Protein AF-A0A4Q5ZRA7-F1 (afdb_monomer_lite)

Secondary structure (DSSP, 8-state):
-TTTSSPTTT--SSS---SHHHHHHHHH-GGGHHHHHHHTSGGGSBS-GGG--EE--S-EEEE-TTS-EEEEEEEEEESS---B--HHHHHHHHHH-TTHHHHHHHHHHHTT---EEEEEEEEE-HHHHHHSSS-TT-TT----TTTS--EEEEEEE-----S-IIIIIIT----TT---TTEE----HHHHHHHHHHHHHHHHHTSSGGGGGSGGG--SS----S----TT------SS--SSS-STTTTPSPP-GGGS-----PPPPSS---S-HHHHT--SHHHHHHHHTS-HHHHHHHHHHHHHHHHT---HHHHHHHHHHHTTT-HHHHHHHHHHHT-PPPPPPPP---SPPP-----GGGSGGG---S-SSTT-EEEEEE-TTB-HHHHHHHHHHHHHTT-EEEEEESSSEEEEBTTS-EEEESEETTTS-GGG-SEEEE---HHHHHHHHH-HHHHHHHHHHHHTT--EEEEGGGHHHHHHTT--SB-TTSSB-TTEEEE-TTTHHHHHHHHHHHHHT---GGG--SS---

Structure (mmCIF, N/CA/C/O backbone):
data_AF-A0A4Q5ZRA7-F1
#
_entry.id   AF-A0A4Q5ZRA7-F1
#
loop_
_atom_site.group_PDB
_atom_site.id
_atom_site.type_symbol
_atom_site.label_atom_id
_atom_site.label_alt_id
_atom_site.label_comp_id
_atom_site.label_asym_id
_atom_site.label_entity_id
_atom_site.label_seq_id
_atom_site.pdbx_PDB_ins_code
_atom_site.Cartn_x
_atom_site.Cartn_y
_atom_site.Cartn_z
_atom_site.occupancy
_atom_site.B_iso_or_equiv
_atom_site.auth_seq_id
_atom_site.auth_comp_id
_atom_site.auth_asym_id
_atom_site.auth_atom_id
_atom_site.pdbx_PDB_model_num
ATOM 1 N N . ILE A 1 1 ? 17.157 -9.430 -3.128 1.00 97.62 1 ILE A N 1
ATOM 2 C CA . ILE A 1 1 ? 16.120 -10.363 -2.612 1.00 97.62 1 ILE A CA 1
ATOM 3 C C . ILE A 1 1 ? 16.607 -11.163 -1.409 1.00 97.62 1 ILE A C 1
ATOM 5 O O . ILE A 1 1 ? 16.000 -10.990 -0.367 1.00 97.62 1 ILE A O 1
ATOM 9 N N . HIS A 1 2 ? 17.689 -11.958 -1.486 1.00 98.25 2 HIS A N 1
ATOM 10 C CA . HIS A 1 2 ? 18.180 -12.736 -0.325 1.00 98.25 2 HIS A CA 1
ATOM 11 C C . HIS A 1 2 ? 18.341 -11.906 0.955 1.00 98.25 2 HIS A C 1
ATOM 13 O O . HIS A 1 2 ? 17.901 -12.335 2.008 1.00 98.25 2 HIS A O 1
ATOM 19 N N . ALA A 1 3 ? 18.906 -10.699 0.847 1.00 98.31 3 ALA A N 1
ATOM 20 C CA . ALA A 1 3 ? 19.103 -9.808 1.987 1.00 98.31 3 ALA A CA 1
ATOM 21 C C . ALA A 1 3 ? 17.805 -9.456 2.740 1.00 98.31 3 ALA A C 1
ATOM 23 O O . ALA A 1 3 ? 17.839 -9.371 3.960 1.00 98.31 3 ALA A O 1
ATOM 24 N N . VAL A 1 4 ? 16.695 -9.271 2.013 1.00 98.12 4 VAL A N 1
ATOM 25 C CA . VAL A 1 4 ? 15.374 -8.843 2.525 1.00 98.12 4 VAL A CA 1
ATOM 26 C C . VAL A 1 4 ? 14.479 -10.025 2.907 1.00 98.12 4 VAL A C 1
ATOM 28 O O . VAL A 1 4 ? 13.516 -9.871 3.646 1.00 98.12 4 VAL A O 1
ATOM 31 N N . LYS A 1 5 ? 14.746 -11.214 2.363 1.00 98.38 5 LYS A N 1
ATOM 32 C CA . LYS A 1 5 ? 14.026 -12.434 2.736 1.00 98.38 5 LYS A CA 1
ATOM 33 C C . LYS A 1 5 ? 14.457 -12.893 4.140 1.00 98.38 5 LYS A C 1
ATOM 35 O O . LYS A 1 5 ? 15.510 -12.458 4.616 1.00 98.38 5 LYS A O 1
ATOM 40 N N . PRO A 1 6 ? 13.673 -13.785 4.781 1.00 98.56 6 PRO A N 1
ATOM 41 C CA . PRO A 1 6 ? 14.066 -14.364 6.056 1.00 98.56 6 PRO A CA 1
ATOM 42 C C . PRO A 1 6 ? 15.480 -14.945 5.976 1.00 98.56 6 PRO A C 1
ATOM 44 O O . PRO A 1 6 ? 15.872 -15.505 4.946 1.00 98.56 6 PRO A O 1
ATOM 47 N N . ARG A 1 7 ? 16.265 -14.770 7.042 1.00 95.75 7 ARG A N 1
ATOM 48 C CA . ARG A 1 7 ? 17.692 -15.107 7.010 1.00 95.75 7 ARG A CA 1
ATOM 49 C C . ARG A 1 7 ? 17.905 -16.597 6.770 1.00 95.75 7 ARG A C 1
ATOM 51 O O . ARG A 1 7 ? 17.137 -17.429 7.235 1.00 95.75 7 ARG A O 1
ATOM 58 N N . GLN A 1 8 ? 18.981 -16.936 6.067 1.00 96.50 8 GLN A N 1
ATOM 59 C CA . GLN A 1 8 ? 19.246 -18.315 5.653 1.00 96.50 8 GLN A CA 1
ATOM 60 C C . GLN A 1 8 ? 19.458 -19.283 6.830 1.00 96.50 8 GLN A C 1
ATOM 62 O O . GLN A 1 8 ? 19.167 -20.467 6.704 1.00 96.50 8 GLN A O 1
ATOM 67 N N . ASP A 1 9 ? 19.997 -18.807 7.949 1.00 96.88 9 ASP A N 1
ATOM 68 C CA . ASP A 1 9 ? 20.330 -19.634 9.108 1.00 96.88 9 ASP A CA 1
ATOM 69 C C . ASP A 1 9 ? 19.097 -20.091 9.895 1.00 96.88 9 ASP A C 1
ATOM 71 O O . ASP A 1 9 ? 19.126 -21.169 10.488 1.00 96.88 9 ASP A O 1
ATOM 75 N N . ASN A 1 10 ? 18.030 -19.287 9.918 1.00 97.44 10 ASN A N 1
ATOM 76 C CA . ASN A 1 10 ? 16.876 -19.551 10.778 1.00 97.44 10 ASN A CA 1
ATOM 77 C C . ASN A 1 10 ? 15.503 -19.173 10.201 1.00 97.44 10 ASN A C 1
ATOM 79 O O . ASN A 1 10 ? 14.512 -19.279 10.916 1.00 97.44 10 ASN A O 1
ATOM 83 N N . GLU A 1 11 ? 15.442 -18.721 8.950 1.00 97.94 11 GLU A N 1
ATOM 84 C CA . GLU A 1 11 ? 14.227 -18.304 8.246 1.00 97.94 11 GLU A CA 1
ATOM 85 C C . GLU A 1 11 ? 13.403 -17.243 9.004 1.00 97.94 11 GLU A C 1
ATOM 87 O O . GLU A 1 11 ? 12.174 -17.225 8.976 1.00 97.94 11 GLU A O 1
ATOM 92 N N . ILE A 1 12 ? 14.086 -16.307 9.677 1.00 97.69 12 ILE A N 1
ATOM 93 C CA . ILE A 1 12 ? 13.464 -15.205 10.428 1.00 97.69 12 ILE A CA 1
ATOM 94 C C . ILE A 1 12 ? 14.088 -13.864 10.008 1.00 97.69 12 ILE A C 1
ATOM 96 O O . ILE A 1 12 ? 15.304 -13.803 9.799 1.00 97.69 12 ILE A O 1
ATOM 100 N N . PRO A 1 13 ? 13.310 -12.767 9.944 1.00 97.44 13 PRO A N 1
ATOM 101 C CA . PRO A 1 13 ? 11.857 -12.677 10.126 1.00 97.44 13 PRO A CA 1
ATOM 102 C C . PRO A 1 13 ? 11.077 -12.905 8.823 1.00 97.44 13 PRO A C 1
ATOM 104 O O . PRO A 1 13 ? 11.595 -12.693 7.730 1.00 97.44 13 PRO A O 1
ATOM 107 N N . GLN A 1 14 ? 9.806 -13.294 8.949 1.00 97.75 14 GLN A N 1
ATOM 108 C CA . GLN A 1 14 ? 8.890 -13.406 7.814 1.00 97.75 14 GLN A CA 1
ATOM 109 C C . GLN A 1 14 ? 8.310 -12.042 7.435 1.00 97.75 14 GLN A C 1
ATOM 111 O O . GLN A 1 14 ? 7.870 -11.296 8.305 1.00 97.75 14 GLN A O 1
ATOM 116 N N . ALA A 1 15 ? 8.274 -11.758 6.128 1.00 95.81 15 ALA A N 1
ATOM 117 C CA . ALA A 1 15 ? 7.605 -10.590 5.539 1.00 95.81 15 ALA A CA 1
ATOM 118 C C . ALA A 1 15 ? 7.962 -9.232 6.188 1.00 95.81 15 ALA A C 1
ATOM 120 O O . ALA A 1 15 ? 7.110 -8.354 6.297 1.00 95.81 15 ALA A O 1
ATOM 121 N N . ALA A 1 16 ? 9.217 -9.047 6.603 1.00 96.56 16 ALA A N 1
ATOM 122 C CA . ALA A 1 16 ? 9.688 -7.815 7.232 1.00 96.56 16 ALA A CA 1
ATOM 123 C C . ALA A 1 16 ? 11.134 -7.514 6.831 1.00 96.56 16 ALA A C 1
ATOM 125 O O . ALA A 1 16 ? 11.920 -8.437 6.647 1.00 96.56 16 ALA A O 1
ATOM 126 N N . THR A 1 17 ? 11.496 -6.232 6.754 1.00 98.00 17 THR A N 1
ATOM 127 C CA . THR A 1 17 ? 12.874 -5.775 6.496 1.00 98.00 17 THR A CA 1
ATOM 128 C C . THR A 1 17 ? 13.662 -5.486 7.771 1.00 98.00 17 THR A C 1
ATOM 130 O O . THR A 1 17 ? 14.871 -5.295 7.692 1.00 98.00 17 THR A O 1
ATOM 133 N N . ALA A 1 18 ? 13.020 -5.497 8.945 1.00 97.88 18 ALA A N 1
ATOM 134 C CA . ALA A 1 18 ? 13.599 -5.069 10.222 1.00 97.88 18 ALA A CA 1
ATOM 135 C C . ALA A 1 18 ? 14.581 -6.096 10.823 1.00 97.88 18 ALA A C 1
ATOM 137 O O . ALA A 1 18 ? 14.378 -6.619 11.921 1.00 97.88 18 ALA A O 1
ATOM 138 N N . HIS A 1 19 ? 15.636 -6.431 10.080 1.00 98.44 19 HIS A N 1
ATOM 139 C CA . HIS A 1 19 ? 16.686 -7.370 10.459 1.00 98.44 19 HIS A CA 1
ATOM 140 C C . HIS A 1 19 ? 18.019 -7.044 9.776 1.00 98.44 19 HIS A C 1
ATOM 142 O O . HIS A 1 19 ? 18.076 -6.413 8.720 1.00 98.44 19 HIS A O 1
ATOM 148 N N . ASP A 1 20 ? 19.110 -7.505 10.389 1.00 98.31 20 ASP A N 1
ATOM 149 C CA . ASP A 1 20 ? 20.474 -7.111 10.035 1.00 98.31 20 ASP A CA 1
ATOM 150 C C . ASP A 1 20 ? 20.836 -7.331 8.561 1.00 98.31 20 ASP A C 1
ATOM 152 O O . ASP A 1 20 ? 21.435 -6.447 7.964 1.00 98.31 20 ASP A O 1
ATOM 156 N N . SER A 1 21 ? 20.461 -8.454 7.937 1.00 98.25 21 SER A N 1
ATOM 157 C CA . SER A 1 21 ? 20.865 -8.730 6.546 1.00 98.25 21 SER A CA 1
ATOM 158 C C . SER A 1 21 ? 20.257 -7.760 5.531 1.00 98.25 21 SER A C 1
ATOM 160 O O . SER A 1 21 ? 20.927 -7.412 4.558 1.00 98.25 21 SER A O 1
ATOM 162 N N . ALA A 1 22 ? 19.018 -7.309 5.750 1.00 98.38 22 ALA A N 1
ATOM 163 C CA . ALA A 1 22 ? 18.360 -6.362 4.855 1.00 98.38 22 ALA A CA 1
ATOM 164 C C . ALA A 1 22 ? 19.056 -5.004 4.938 1.00 98.38 22 ALA A C 1
ATOM 166 O O . ALA A 1 22 ? 19.498 -4.456 3.926 1.00 98.38 22 ALA A O 1
ATOM 167 N N . TRP A 1 23 ? 19.229 -4.505 6.161 1.00 98.56 23 TRP A N 1
ATOM 168 C CA . TRP A 1 23 ? 19.825 -3.197 6.394 1.00 98.56 23 TRP A CA 1
ATOM 169 C C . TRP A 1 23 ? 21.339 -3.171 6.188 1.00 98.56 23 TRP A C 1
ATOM 171 O O . TRP A 1 23 ? 21.860 -2.122 5.822 1.00 98.56 23 TRP A O 1
ATOM 181 N N . ASP A 1 24 ? 22.052 -4.295 6.310 1.00 98.69 24 ASP A N 1
ATOM 182 C CA . ASP A 1 24 ? 23.453 -4.380 5.884 1.00 98.69 24 ASP A CA 1
ATOM 183 C C . ASP A 1 24 ? 23.567 -4.144 4.376 1.00 98.69 24 ASP A C 1
ATOM 185 O O . ASP A 1 24 ? 24.335 -3.282 3.948 1.00 98.69 24 ASP A O 1
ATOM 189 N N . PHE A 1 25 ? 22.741 -4.832 3.574 1.00 98.69 25 PHE A N 1
ATOM 190 C CA . PHE A 1 25 ? 22.699 -4.637 2.125 1.00 98.69 25 PHE A CA 1
ATOM 191 C C . PHE A 1 25 ? 22.342 -3.194 1.763 1.00 98.69 25 PHE A C 1
ATOM 193 O O . PHE A 1 25 ? 23.067 -2.565 0.994 1.00 98.69 25 PHE A O 1
ATOM 200 N N . PHE A 1 26 ? 21.272 -2.645 2.345 1.00 98.44 26 PHE A N 1
ATOM 201 C CA . PHE A 1 26 ? 20.867 -1.260 2.096 1.00 98.44 26 PHE A CA 1
ATOM 202 C C . PHE A 1 26 ? 21.954 -0.254 2.490 1.00 98.44 26 PHE A C 1
ATOM 204 O O . PHE A 1 26 ? 22.220 0.684 1.742 1.00 98.44 26 PHE A O 1
ATOM 211 N N . SER A 1 27 ? 22.657 -0.491 3.602 1.00 97.94 27 SER A N 1
ATOM 212 C CA . SER A 1 27 ? 23.762 0.366 4.046 1.00 97.94 27 SER A CA 1
ATOM 213 C C . SER A 1 27 ? 24.980 0.353 3.113 1.00 97.94 27 SER A C 1
ATOM 215 O O . SER A 1 27 ? 25.810 1.257 3.176 1.00 97.94 27 SER A O 1
ATOM 217 N N . GLN A 1 28 ? 25.100 -0.668 2.260 1.00 97.38 28 GLN A N 1
ATOM 218 C CA . GLN A 1 28 ? 26.206 -0.847 1.316 1.00 97.38 28 GLN A CA 1
ATOM 219 C C . GLN A 1 28 ? 25.800 -0.610 -0.144 1.00 97.38 28 GLN A C 1
ATOM 221 O O . GLN A 1 28 ? 26.663 -0.586 -1.019 1.00 97.38 28 GLN A O 1
ATOM 226 N N . GLN A 1 29 ? 24.506 -0.429 -0.420 1.00 96.75 29 GLN A N 1
ATOM 227 C CA . GLN A 1 29 ? 23.962 -0.200 -1.759 1.00 96.75 29 GLN A CA 1
ATOM 228 C C . GLN A 1 29 ? 23.110 1.073 -1.773 1.00 96.75 29 GLN A C 1
ATOM 230 O O . GLN A 1 29 ? 21.876 0.991 -1.755 1.00 96.75 29 GLN A O 1
ATOM 235 N N . PRO A 1 30 ? 23.741 2.265 -1.827 1.00 96.00 30 PRO A N 1
ATOM 236 C CA . PRO A 1 30 ? 23.024 3.537 -1.764 1.00 96.00 30 PRO A CA 1
ATOM 237 C C . PRO A 1 30 ? 22.008 3.726 -2.896 1.00 96.00 30 PRO A C 1
ATOM 239 O O . PRO A 1 30 ? 21.039 4.454 -2.719 1.00 96.00 30 PRO A O 1
ATOM 242 N N . SER A 1 31 ? 22.154 3.021 -4.024 1.00 95.44 31 SER A N 1
ATOM 243 C CA . SER A 1 31 ? 21.161 2.995 -5.110 1.00 95.44 31 SER A CA 1
ATOM 244 C C . SER A 1 31 ? 19.761 2.545 -4.663 1.00 95.44 31 SER A C 1
ATOM 246 O O . SER A 1 31 ? 18.775 2.849 -5.329 1.00 95.44 31 SER A O 1
ATOM 248 N N . SER A 1 32 ? 19.644 1.866 -3.515 1.00 97.31 32 SER A N 1
ATOM 249 C CA . SER A 1 32 ? 18.360 1.500 -2.905 1.00 97.31 32 SER A CA 1
ATOM 250 C C . SER A 1 32 ? 17.641 2.660 -2.207 1.00 97.31 32 SER A C 1
ATOM 252 O O . SER A 1 32 ? 16.446 2.544 -1.933 1.00 97.31 32 SER A O 1
ATOM 254 N N . MET A 1 33 ? 18.327 3.779 -1.942 1.00 97.81 33 MET A N 1
ATOM 255 C CA . MET A 1 33 ? 17.833 4.836 -1.059 1.00 97.81 33 MET A CA 1
ATOM 256 C C . MET A 1 33 ? 16.482 5.386 -1.504 1.00 97.81 33 MET A C 1
ATOM 258 O O . MET A 1 33 ? 15.556 5.448 -0.705 1.00 97.81 33 MET A O 1
ATOM 262 N N . HIS A 1 34 ? 16.324 5.706 -2.789 1.00 98.44 34 HIS A N 1
ATOM 263 C CA . HIS A 1 34 ? 15.051 6.226 -3.282 1.00 98.44 34 HIS A CA 1
ATOM 264 C C . HIS A 1 34 ? 13.901 5.237 -3.032 1.00 98.44 34 HIS A C 1
ATOM 266 O O . HIS A 1 34 ? 12.874 5.630 -2.494 1.00 98.44 34 HIS A O 1
ATOM 272 N N . THR A 1 35 ? 14.089 3.942 -3.311 1.00 98.25 35 THR A N 1
ATOM 273 C CA . THR A 1 35 ? 13.070 2.910 -3.031 1.00 98.25 35 THR A CA 1
ATOM 274 C C . THR A 1 35 ? 12.767 2.777 -1.537 1.00 98.25 35 THR A C 1
ATOM 276 O O . THR A 1 35 ? 11.611 2.581 -1.170 1.00 98.25 35 THR A O 1
ATOM 279 N N . LEU A 1 36 ? 13.773 2.912 -0.666 1.00 98.44 36 LEU A N 1
ATOM 280 C CA . LEU A 1 36 ? 13.566 2.864 0.784 1.00 98.44 36 LEU A CA 1
ATOM 281 C C . LEU A 1 36 ? 12.673 3.999 1.272 1.00 98.44 36 LEU A C 1
ATOM 283 O O . LEU A 1 36 ? 11.830 3.759 2.124 1.00 98.44 36 LEU A O 1
ATOM 287 N N . PHE A 1 37 ? 12.791 5.202 0.713 1.00 98.62 37 PHE A N 1
ATOM 288 C CA . PHE A 1 37 ? 11.900 6.304 1.079 1.00 98.62 37 PHE A CA 1
ATOM 289 C C . PHE A 1 37 ? 10.435 6.014 0.737 1.00 98.62 37 PHE A C 1
ATOM 291 O O . PHE A 1 37 ? 9.563 6.289 1.557 1.00 98.62 37 PHE A O 1
ATOM 298 N N . TRP A 1 38 ? 10.162 5.380 -0.407 1.00 98.56 38 TRP A N 1
ATOM 299 C CA . TRP A 1 38 ? 8.814 4.893 -0.717 1.00 98.56 38 TRP A CA 1
ATOM 300 C C . TRP A 1 38 ? 8.359 3.832 0.292 1.00 98.56 38 TRP A C 1
ATOM 302 O O . TRP A 1 38 ? 7.271 3.951 0.851 1.00 98.56 38 TRP A O 1
ATOM 312 N N . ALA A 1 39 ? 9.198 2.831 0.573 1.00 98.25 39 ALA A N 1
ATOM 313 C CA . ALA A 1 39 ? 8.862 1.730 1.478 1.00 98.25 39 ALA A CA 1
ATOM 314 C C . ALA A 1 39 ? 8.660 2.168 2.941 1.00 98.25 39 ALA A C 1
ATOM 316 O O . ALA A 1 39 ? 7.828 1.593 3.634 1.00 98.25 39 ALA A O 1
ATOM 317 N N . MET A 1 40 ? 9.406 3.172 3.408 1.00 98.44 40 MET A N 1
ATOM 318 C CA . MET A 1 40 ? 9.314 3.729 4.766 1.00 98.44 40 MET A CA 1
ATOM 319 C C . MET A 1 40 ? 8.232 4.810 4.900 1.00 98.44 40 MET A C 1
ATOM 321 O O . MET A 1 40 ? 8.026 5.341 5.986 1.00 98.44 40 MET A O 1
ATOM 325 N N . SER A 1 41 ? 7.551 5.161 3.809 1.00 98.12 41 SER A N 1
ATOM 326 C CA . SER A 1 41 ? 6.403 6.072 3.820 1.00 98.12 41 SER A CA 1
ATOM 327 C C . SER A 1 41 ? 5.084 5.298 3.888 1.00 98.12 41 SER A C 1
ATOM 329 O O . SER A 1 41 ? 5.065 4.069 3.801 1.00 98.12 41 SER A O 1
ATOM 331 N N . GLY A 1 42 ? 3.952 6.006 3.939 1.00 96.62 42 GLY A N 1
ATOM 332 C CA . GLY A 1 42 ? 2.634 5.367 3.861 1.00 96.62 42 GLY A CA 1
ATOM 333 C C . GLY A 1 42 ? 2.380 4.595 2.552 1.00 96.62 42 GLY A C 1
ATOM 334 O O . GLY A 1 42 ? 1.486 3.753 2.511 1.00 96.62 42 GLY A O 1
ATOM 335 N N . HIS A 1 43 ? 3.184 4.802 1.496 1.00 97.31 43 HIS A N 1
ATOM 336 C CA . HIS A 1 43 ? 3.141 3.957 0.290 1.00 97.31 43 HIS A CA 1
ATOM 337 C C . HIS A 1 43 ? 3.557 2.503 0.583 1.00 97.31 43 HIS A C 1
ATOM 339 O O . HIS A 1 43 ? 3.184 1.603 -0.166 1.00 97.31 43 HIS A O 1
ATOM 345 N N . GLY A 1 44 ? 4.293 2.253 1.674 1.00 96.62 44 GLY A N 1
ATOM 346 C CA . GLY A 1 44 ? 4.624 0.914 2.172 1.00 96.62 44 GLY A CA 1
ATOM 347 C C . GLY A 1 44 ? 3.547 0.279 3.062 1.00 96.62 44 GLY A C 1
ATOM 348 O O . GLY A 1 44 ? 3.591 -0.925 3.303 1.00 96.62 44 GLY A O 1
ATOM 349 N N . THR A 1 45 ? 2.564 1.056 3.529 1.00 96.25 45 THR A N 1
ATOM 350 C CA . THR A 1 45 ? 1.495 0.619 4.446 1.00 96.25 45 THR A CA 1
ATOM 351 C C . THR A 1 45 ? 0.114 1.000 3.915 1.00 96.25 45 THR A C 1
ATOM 353 O O . THR A 1 45 ? -0.701 1.588 4.621 1.00 96.25 45 THR A O 1
ATOM 356 N N . VAL A 1 46 ? -0.168 0.695 2.648 1.00 95.62 46 VAL A N 1
ATOM 357 C CA . VAL A 1 46 ? -1.419 1.085 1.970 1.00 95.62 46 VAL A CA 1
ATOM 358 C C . VAL A 1 46 ? -2.676 0.652 2.740 1.00 95.62 46 VAL A C 1
ATOM 360 O O . VAL A 1 46 ? -2.705 -0.403 3.370 1.00 95.62 46 VAL A O 1
ATOM 363 N N . ARG A 1 47 ? -3.747 1.457 2.686 1.00 94.69 47 ARG A N 1
ATOM 364 C CA . ARG A 1 47 ? -5.031 1.167 3.360 1.00 94.69 47 ARG A CA 1
ATOM 365 C C . ARG A 1 47 ? -5.746 -0.041 2.763 1.00 94.69 47 ARG A C 1
ATOM 367 O O . ARG A 1 47 ? -6.485 -0.715 3.477 1.00 94.69 47 ARG A O 1
ATOM 374 N N . SER A 1 48 ? -5.602 -0.248 1.461 1.00 95.38 48 SER A N 1
ATOM 375 C CA . SER A 1 48 ? -5.952 -1.470 0.738 1.00 95.38 48 SER A CA 1
ATOM 376 C C . SER A 1 48 ? -5.398 -1.389 -0.682 1.00 95.38 48 SER A C 1
ATOM 378 O O . SER A 1 48 ? -4.996 -0.308 -1.123 1.00 95.38 48 SER A O 1
ATOM 380 N N . TYR A 1 49 ? -5.437 -2.491 -1.439 1.00 97.62 49 TYR A N 1
ATOM 381 C CA . TYR A 1 49 ? -4.998 -2.491 -2.841 1.00 97.62 49 TYR A CA 1
ATOM 382 C C . TYR A 1 49 ? -5.700 -1.429 -3.691 1.00 97.62 49 TYR A C 1
ATOM 384 O O . TYR A 1 49 ? -5.097 -0.901 -4.615 1.00 97.62 49 TYR A O 1
ATOM 392 N N . ARG A 1 50 ? -6.953 -1.081 -3.375 1.00 96.69 50 ARG A N 1
ATOM 393 C CA . ARG A 1 50 ? -7.748 -0.099 -4.129 1.00 96.69 50 ARG A CA 1
ATOM 394 C C . ARG A 1 50 ? -7.250 1.339 -3.930 1.00 96.69 50 ARG A C 1
ATOM 396 O O . ARG A 1 50 ? -7.475 2.179 -4.792 1.00 96.69 50 ARG A O 1
ATOM 403 N N . HIS A 1 51 ? -6.530 1.617 -2.843 1.00 96.69 51 HIS A N 1
ATOM 404 C CA . HIS A 1 51 ? -6.079 2.960 -2.457 1.00 96.69 51 HIS A CA 1
ATOM 405 C C . HIS A 1 51 ? -4.594 3.214 -2.747 1.00 96.69 51 HIS A C 1
ATOM 407 O O . HIS A 1 51 ? -3.930 3.977 -2.045 1.00 96.69 51 HIS A O 1
ATOM 413 N N . MET A 1 52 ? -4.057 2.549 -3.770 1.00 97.12 52 MET A N 1
ATOM 414 C CA . MET A 1 52 ? -2.672 2.718 -4.193 1.00 97.12 52 MET A CA 1
ATOM 415 C C . MET A 1 52 ? -2.567 2.899 -5.705 1.00 97.12 52 MET A C 1
ATOM 417 O O . MET A 1 52 ? -3.367 2.376 -6.487 1.00 97.12 52 MET A O 1
ATOM 421 N N . ASP A 1 53 ? -1.544 3.638 -6.107 1.00 97.38 53 ASP A N 1
ATOM 422 C CA . ASP A 1 53 ? -1.126 3.754 -7.497 1.00 97.38 53 ASP A CA 1
ATOM 423 C C . ASP A 1 53 ? -0.363 2.498 -7.961 1.00 97.38 53 ASP A C 1
ATOM 425 O O . ASP A 1 53 ? 0.101 1.680 -7.167 1.00 97.38 53 ASP A O 1
ATOM 429 N N . GLY A 1 54 ? -0.204 2.365 -9.277 1.00 97.12 54 GLY A N 1
ATOM 430 C CA . GLY A 1 54 ? 0.660 1.379 -9.914 1.00 97.12 54 GLY A CA 1
ATOM 431 C C . GLY A 1 54 ? 1.651 2.032 -10.877 1.00 97.12 54 GLY A C 1
ATOM 432 O O . GLY A 1 54 ? 1.351 3.030 -11.539 1.00 97.12 54 GLY A O 1
ATOM 433 N N . TRP A 1 55 ? 2.839 1.440 -10.998 1.00 96.94 55 TRP A N 1
ATOM 434 C CA . TRP A 1 55 ? 3.919 1.940 -11.847 1.00 96.94 55 TRP A CA 1
ATOM 435 C C . TRP A 1 55 ? 4.510 0.810 -12.683 1.00 96.94 55 TRP A C 1
ATOM 437 O O . TRP A 1 55 ? 4.828 -0.256 -12.162 1.00 96.94 55 TRP A O 1
ATOM 447 N N . GLY A 1 56 ? 4.740 1.070 -13.972 1.00 97.56 56 GLY A N 1
ATOM 448 C CA . GLY A 1 56 ? 5.536 0.171 -14.816 1.00 97.56 56 GLY A CA 1
ATOM 449 C C . GLY A 1 56 ? 7.030 0.167 -14.458 1.00 97.56 56 GLY A C 1
ATOM 450 O O . GLY A 1 56 ? 7.738 -0.770 -14.822 1.00 97.56 56 GLY A O 1
ATOM 451 N N . VAL A 1 57 ? 7.485 1.193 -13.720 1.00 98.12 57 VAL A N 1
ATOM 452 C CA . VAL A 1 57 ? 8.873 1.489 -13.304 1.00 98.12 57 VAL A CA 1
ATOM 453 C C . VAL A 1 57 ? 9.804 1.786 -14.480 1.00 98.12 57 VAL A C 1
ATOM 455 O O . VAL A 1 57 ? 10.338 2.893 -14.584 1.00 98.12 57 VAL A O 1
ATOM 458 N N . HIS A 1 58 ? 9.964 0.817 -15.372 1.00 98.12 58 HIS A N 1
ATOM 459 C CA . HIS A 1 58 ? 10.874 0.873 -16.504 1.00 98.12 58 HIS A CA 1
ATOM 460 C C . HIS A 1 58 ? 10.388 1.828 -17.587 1.00 98.12 58 HIS A C 1
ATOM 462 O O . HIS A 1 58 ? 9.185 2.023 -17.790 1.00 98.12 58 HIS A O 1
ATOM 468 N N . THR A 1 59 ? 11.349 2.369 -18.326 1.00 98.00 59 THR A N 1
ATOM 469 C CA . THR A 1 59 ? 11.078 3.018 -19.606 1.00 98.00 59 THR A CA 1
ATOM 470 C C . THR A 1 59 ? 10.901 1.942 -20.675 1.00 98.00 59 THR A C 1
ATOM 472 O O . THR A 1 59 ? 11.746 1.064 -20.828 1.00 98.00 59 THR A O 1
ATOM 475 N N . PHE A 1 60 ? 9.803 2.006 -21.413 1.00 98.06 60 PHE A N 1
ATOM 476 C CA . PHE A 1 60 ? 9.538 1.220 -22.617 1.00 98.06 60 PHE A CA 1
ATOM 477 C C . PHE A 1 60 ? 9.583 2.135 -23.841 1.00 98.06 60 PHE A C 1
ATOM 479 O O . PHE A 1 60 ? 9.785 3.347 -23.724 1.00 98.06 60 PHE A O 1
ATOM 486 N N . ARG A 1 61 ? 9.370 1.564 -25.022 1.00 97.50 61 ARG A N 1
ATOM 487 C CA . ARG A 1 61 ? 9.277 2.296 -26.278 1.00 97.50 61 ARG A CA 1
ATOM 488 C C . ARG A 1 61 ? 7.926 2.052 -26.933 1.00 97.50 61 ARG A C 1
ATOM 490 O O . ARG A 1 61 ? 7.451 0.925 -26.981 1.00 97.50 61 ARG A O 1
ATOM 497 N N . PHE A 1 62 ? 7.327 3.107 -27.465 1.00 97.50 62 PHE A N 1
ATOM 498 C CA . PHE A 1 62 ? 6.268 2.990 -28.458 1.00 97.50 62 PHE A CA 1
ATOM 499 C C . PHE A 1 62 ? 6.850 3.084 -29.858 1.00 97.50 62 PHE A C 1
ATOM 501 O O . PHE A 1 62 ? 7.740 3.902 -30.101 1.00 97.50 62 PHE A O 1
ATOM 508 N N . VAL A 1 63 ? 6.321 2.263 -30.759 1.00 95.38 63 VAL A N 1
ATOM 509 C CA . VAL A 1 63 ? 6.705 2.189 -32.170 1.00 95.38 63 VAL A CA 1
ATOM 510 C C . VAL A 1 63 ? 5.454 2.426 -33.009 1.00 95.38 63 VAL A C 1
ATOM 512 O O . VAL A 1 63 ? 4.498 1.663 -32.926 1.00 95.38 63 VAL A O 1
ATOM 515 N N . ALA A 1 64 ? 5.439 3.514 -33.773 1.00 92.44 64 ALA A N 1
ATOM 516 C CA . ALA A 1 64 ? 4.361 3.819 -34.710 1.00 92.44 64 ALA A CA 1
ATOM 517 C C . ALA A 1 64 ? 4.522 3.028 -36.019 1.00 92.44 64 ALA A C 1
ATOM 519 O O . ALA A 1 64 ? 5.617 2.550 -36.325 1.00 92.44 64 ALA A O 1
ATOM 520 N N . ASP A 1 65 ? 3.458 2.964 -36.821 1.00 88.81 65 ASP A N 1
ATOM 521 C CA . ASP A 1 65 ? 3.440 2.246 -38.104 1.00 88.81 65 ASP A CA 1
ATOM 522 C C . ASP A 1 65 ? 4.514 2.752 -39.084 1.00 88.81 65 ASP A C 1
ATOM 524 O O . ASP A 1 65 ? 5.075 1.974 -39.853 1.00 88.81 65 ASP A O 1
ATOM 528 N N . GLU A 1 66 ? 4.871 4.043 -39.036 1.00 87.38 66 GLU A N 1
ATOM 529 C CA . GLU A 1 66 ? 5.945 4.611 -39.865 1.00 87.38 66 GLU A CA 1
ATOM 530 C C . GLU A 1 66 ? 7.358 4.377 -39.293 1.00 87.38 66 GLU A C 1
ATOM 532 O O . GLU A 1 66 ? 8.329 4.958 -39.780 1.00 87.38 66 GLU A O 1
ATOM 537 N N . GLY A 1 67 ? 7.488 3.583 -38.225 1.00 86.19 67 GLY A N 1
ATOM 538 C CA . GLY A 1 67 ? 8.751 3.280 -37.545 1.00 86.19 67 GLY A CA 1
ATOM 539 C C . GLY A 1 67 ? 9.263 4.384 -36.615 1.00 86.19 67 GLY A C 1
ATOM 540 O O . GLY A 1 67 ? 10.339 4.245 -36.034 1.00 86.19 67 GLY A O 1
ATOM 541 N N . LYS A 1 68 ? 8.513 5.483 -36.446 1.00 92.75 68 LYS A N 1
ATOM 542 C CA . LYS A 1 68 ? 8.835 6.537 -35.470 1.00 92.75 68 LYS A CA 1
ATOM 543 C C . LYS A 1 68 ? 8.634 6.028 -34.051 1.00 92.75 68 LYS A C 1
ATOM 545 O O . LYS A 1 68 ? 7.681 5.299 -33.782 1.00 92.75 68 LYS A O 1
ATOM 550 N N . THR A 1 69 ? 9.477 6.481 -33.128 1.00 95.31 69 THR A N 1
ATOM 551 C CA . THR A 1 69 ? 9.450 5.991 -31.749 1.00 95.31 69 THR A CA 1
ATOM 552 C C . THR A 1 69 ? 9.396 7.095 -30.715 1.00 95.31 69 THR A C 1
ATOM 554 O O . THR A 1 69 ? 9.877 8.205 -30.939 1.00 95.31 69 THR A O 1
ATOM 557 N N . LYS A 1 70 ? 8.832 6.767 -29.552 1.00 96.94 70 LYS A N 1
ATOM 558 C CA . LYS A 1 70 ? 8.918 7.578 -28.333 1.00 96.94 70 LYS A CA 1
ATOM 559 C C . LYS A 1 70 ? 9.175 6.685 -27.130 1.00 96.94 70 LYS A C 1
ATOM 561 O O . LYS A 1 70 ? 8.774 5.522 -27.133 1.00 96.94 70 LYS A O 1
ATOM 566 N N . LEU A 1 71 ? 9.812 7.237 -26.108 1.00 97.94 71 LEU A N 1
ATOM 567 C CA . LEU A 1 71 ? 9.968 6.574 -24.822 1.00 97.94 71 LEU A CA 1
ATOM 568 C C . LEU A 1 71 ? 8.711 6.784 -23.976 1.00 97.94 71 LEU A C 1
ATOM 570 O O . LEU A 1 71 ? 8.042 7.819 -24.075 1.00 97.94 71 LEU A O 1
ATOM 574 N N . VAL A 1 72 ? 8.372 5.782 -23.168 1.00 98.50 72 VAL A N 1
ATOM 575 C CA . VAL A 1 72 ? 7.150 5.787 -22.364 1.00 98.50 72 VAL A CA 1
ATOM 576 C C . VAL A 1 72 ? 7.351 5.150 -20.989 1.00 98.50 72 VAL A C 1
ATOM 578 O O . VAL A 1 72 ? 7.971 4.094 -20.871 1.00 98.50 72 VAL A O 1
ATOM 581 N N . LYS A 1 73 ? 6.779 5.761 -19.943 1.00 98.56 73 LYS A N 1
ATOM 582 C CA . LYS A 1 73 ? 6.546 5.119 -18.635 1.00 98.56 73 LYS A CA 1
ATOM 583 C C . LYS A 1 73 ? 5.044 4.975 -18.374 1.00 98.56 73 LYS A C 1
ATOM 585 O O . LYS A 1 73 ? 4.280 5.919 -18.582 1.00 98.56 73 LYS A O 1
ATOM 590 N N . PHE A 1 74 ? 4.632 3.802 -17.889 1.00 98.50 74 PHE A N 1
ATOM 591 C CA . PHE A 1 74 ? 3.235 3.477 -17.571 1.00 98.50 74 PHE A CA 1
ATOM 592 C C . PHE A 1 74 ? 2.884 3.811 -16.120 1.00 98.50 74 PHE A C 1
ATOM 594 O O . PHE A 1 74 ? 3.658 3.519 -15.201 1.00 98.50 74 PHE A O 1
ATOM 601 N N . ARG A 1 75 ? 1.691 4.371 -15.912 1.00 98.00 75 ARG A N 1
ATOM 602 C CA . ARG A 1 75 ? 1.136 4.750 -14.609 1.00 98.00 75 ARG A CA 1
ATOM 603 C C . ARG A 1 75 ? -0.305 4.269 -14.494 1.00 98.00 75 ARG A C 1
ATOM 605 O O . ARG A 1 75 ? -1.077 4.418 -15.431 1.00 98.00 75 ARG A O 1
ATOM 612 N N . PHE A 1 76 ? -0.675 3.749 -13.335 1.00 98.12 76 PHE A N 1
ATOM 613 C CA . PHE A 1 76 ? -2.052 3.450 -12.965 1.00 98.12 76 PHE A CA 1
ATOM 614 C C . PHE A 1 76 ? -2.408 4.328 -11.773 1.00 98.12 76 PHE A C 1
ATOM 616 O O . PHE A 1 76 ? -1.859 4.140 -10.692 1.00 98.12 76 PHE A O 1
ATOM 623 N N . LYS A 1 77 ? -3.292 5.305 -11.969 1.00 97.06 77 LYS A N 1
ATOM 624 C CA . LYS A 1 77 ? -3.730 6.204 -10.897 1.00 97.06 77 LYS A CA 1
ATOM 625 C C . LYS A 1 77 ? -5.038 5.700 -10.310 1.00 97.06 77 LYS A C 1
ATOM 627 O O . LYS A 1 77 ? -6.025 5.600 -11.044 1.00 97.06 77 LYS A O 1
ATOM 632 N N . THR A 1 78 ? -5.048 5.377 -9.017 1.00 97.31 78 THR A N 1
ATOM 633 C CA . THR A 1 78 ? -6.283 4.938 -8.344 1.00 97.31 78 THR A CA 1
ATOM 634 C C . THR A 1 78 ? -7.366 6.013 -8.450 1.00 97.31 78 THR A C 1
ATOM 636 O O . THR A 1 78 ? -7.095 7.207 -8.311 1.00 97.31 78 THR A O 1
ATOM 639 N N . GLN A 1 79 ? -8.601 5.590 -8.721 1.00 96.12 79 GLN A N 1
ATOM 640 C CA . GLN A 1 79 ? -9.778 6.462 -8.689 1.00 96.12 79 GLN A CA 1
ATOM 641 C C . GLN A 1 79 ? -10.408 6.539 -7.290 1.00 96.12 79 GLN A C 1
ATOM 643 O O . GLN A 1 79 ? -11.235 7.414 -7.051 1.00 96.12 79 GLN A O 1
ATOM 648 N N . GLN A 1 80 ? -10.019 5.651 -6.368 1.00 94.75 80 GLN A N 1
ATOM 649 C CA . GLN A 1 80 ? -10.480 5.665 -4.976 1.00 94.75 80 GLN A CA 1
ATOM 650 C C . GLN A 1 80 ? -9.717 6.702 -4.137 1.00 94.75 80 GLN A C 1
ATOM 652 O O . GLN A 1 80 ? -10.217 7.141 -3.108 1.00 94.75 80 GLN A O 1
ATOM 657 N N . GLY A 1 81 ? -8.539 7.130 -4.600 1.00 95.06 81 GLY A N 1
ATOM 658 C CA . GLY A 1 81 ? -7.643 8.012 -3.855 1.00 95.06 81 GLY A CA 1
ATOM 659 C C . GLY A 1 81 ? -6.559 7.249 -3.107 1.00 95.06 81 GLY A C 1
ATOM 660 O O . GLY A 1 81 ? -6.639 6.038 -2.921 1.00 95.06 81 GLY A O 1
ATOM 661 N N . LEU A 1 82 ? -5.518 7.969 -2.708 1.00 96.19 82 LEU A N 1
ATOM 662 C CA . LEU A 1 82 ? -4.398 7.437 -1.948 1.00 96.19 82 LEU A CA 1
ATOM 663 C C . LEU A 1 82 ? -4.728 7.456 -0.454 1.00 96.19 82 LEU A C 1
ATOM 665 O O . LEU A 1 82 ? -5.169 8.473 0.079 1.00 96.19 82 LEU A O 1
ATOM 669 N N . ALA A 1 83 ? -4.500 6.333 0.223 1.00 95.12 83 ALA A N 1
ATOM 670 C CA . ALA A 1 83 ? -4.661 6.223 1.669 1.00 95.12 83 ALA A CA 1
ATOM 671 C C . ALA A 1 83 ? -3.754 5.126 2.238 1.00 95.12 83 ALA A C 1
ATOM 673 O O . ALA A 1 83 ? -3.526 4.096 1.597 1.00 95.12 83 ALA A O 1
ATOM 674 N N . SER A 1 84 ? -3.290 5.316 3.470 1.00 95.88 84 SER A N 1
ATOM 675 C CA . SER A 1 84 ? -2.408 4.388 4.182 1.00 95.88 84 SER A CA 1
ATOM 676 C C . SER A 1 84 ? -2.895 4.126 5.606 1.00 95.88 84 SER A C 1
ATOM 678 O O . SER A 1 84 ? -3.680 4.883 6.174 1.00 95.88 84 SER A O 1
ATOM 680 N N . ARG A 1 85 ? -2.430 3.024 6.187 1.00 95.38 85 ARG A N 1
ATOM 681 C CA . ARG A 1 85 ? -2.536 2.716 7.612 1.00 95.38 85 ARG A CA 1
ATOM 682 C C . ARG A 1 85 ? -1.336 3.296 8.350 1.00 95.38 85 ARG A C 1
ATOM 684 O O . ARG A 1 85 ? -0.254 3.437 7.772 1.00 95.38 85 ARG A O 1
ATOM 691 N N . LEU A 1 86 ? -1.519 3.565 9.639 1.00 95.56 86 LEU A N 1
ATOM 692 C CA . LEU A 1 86 ? -0.384 3.814 10.528 1.00 95.56 86 LEU A CA 1
ATOM 693 C C . LEU A 1 86 ? 0.398 2.515 10.756 1.00 95.56 86 LEU A C 1
ATOM 695 O O . LEU A 1 86 ? -0.134 1.416 10.603 1.00 95.56 86 LEU A O 1
ATOM 699 N N . TRP A 1 87 ? 1.670 2.627 11.135 1.00 95.06 87 TRP A N 1
ATOM 700 C CA . TRP A 1 87 ? 2.537 1.454 11.262 1.00 95.06 87 TRP A CA 1
ATOM 701 C C . TRP A 1 87 ? 2.059 0.455 12.325 1.00 95.06 87 TRP A C 1
ATOM 703 O O . TRP A 1 87 ? 1.977 -0.742 12.053 1.00 95.06 87 TRP A O 1
ATOM 713 N N . GLU A 1 88 ? 1.689 0.936 13.515 1.00 93.94 88 GLU A N 1
ATOM 714 C CA . GLU A 1 88 ? 1.129 0.086 14.576 1.00 93.94 88 GLU A CA 1
ATOM 715 C C . GLU A 1 88 ? -0.172 -0.589 14.124 1.00 93.94 88 GLU A C 1
ATOM 717 O O . GLU A 1 88 ? -0.341 -1.795 14.294 1.00 93.94 88 GLU A O 1
ATOM 722 N N . GLU A 1 89 ? -1.049 0.163 13.459 1.00 96.06 89 GLU A N 1
ATOM 723 C CA . GLU A 1 89 ? -2.289 -0.365 12.896 1.00 96.06 89 GLU A CA 1
ATOM 724 C C . GLU A 1 89 ? -2.018 -1.494 11.895 1.00 96.06 89 GLU A C 1
ATOM 726 O O . GLU A 1 89 ? -2.689 -2.525 11.939 1.00 96.06 89 GLU A O 1
ATOM 731 N N . GLN A 1 90 ? -1.021 -1.331 11.021 1.00 96.06 90 GLN A N 1
ATOM 732 C CA . GLN A 1 90 ? -0.623 -2.357 10.060 1.00 96.06 90 GLN A CA 1
ATOM 733 C C . GLN A 1 90 ? -0.080 -3.612 10.761 1.00 96.06 90 GLN A C 1
ATOM 735 O O . GLN A 1 90 ? -0.403 -4.725 10.343 1.00 96.06 90 GLN A O 1
ATOM 740 N N . GLN A 1 91 ? 0.706 -3.468 11.834 1.00 95.44 91 GLN A N 1
ATOM 741 C CA . GLN A 1 91 ? 1.199 -4.618 12.603 1.00 95.44 91 GLN A CA 1
ATOM 742 C C . GLN A 1 91 ? 0.072 -5.373 13.308 1.00 95.44 91 GLN A C 1
ATOM 744 O O . GLN A 1 91 ? 0.023 -6.604 13.250 1.00 95.44 91 GLN A O 1
ATOM 749 N N . VAL A 1 92 ? -0.853 -4.648 13.942 1.00 95.44 92 VAL A N 1
ATOM 750 C CA . VAL A 1 92 ? -2.025 -5.249 14.590 1.00 95.44 92 VAL A CA 1
ATOM 751 C C . VAL A 1 92 ? -2.899 -5.949 13.548 1.00 95.44 92 VAL A C 1
ATOM 753 O O . VAL A 1 92 ? -3.316 -7.086 13.769 1.00 95.44 92 VAL A O 1
ATOM 756 N N . MET A 1 93 ? -3.119 -5.319 12.389 1.00 95.25 93 MET A N 1
ATOM 757 C CA . MET A 1 93 ? -3.846 -5.918 11.269 1.00 95.25 93 MET A CA 1
ATOM 758 C C . MET A 1 93 ? -3.197 -7.223 10.807 1.00 95.25 93 MET A C 1
ATOM 760 O O . MET A 1 93 ? -3.888 -8.228 10.701 1.00 95.25 93 MET A O 1
ATOM 764 N N . ALA A 1 94 ? -1.877 -7.247 10.606 1.00 94.69 94 ALA A N 1
ATOM 765 C CA . ALA A 1 94 ? -1.173 -8.443 10.145 1.00 94.69 94 ALA A CA 1
ATOM 766 C C . ALA A 1 94 ? -1.346 -9.649 11.090 1.00 94.69 94 ALA A C 1
ATOM 768 O O . ALA A 1 94 ? -1.370 -10.788 10.628 1.00 94.69 94 ALA A O 1
ATOM 769 N N . GLY A 1 95 ? -1.486 -9.411 12.400 1.00 94.50 95 GLY A N 1
ATOM 770 C CA . GLY A 1 95 ? -1.742 -10.466 13.384 1.00 94.50 95 GLY A CA 1
ATOM 771 C C . GLY A 1 95 ? -3.218 -10.847 13.530 1.00 94.50 95 GLY A C 1
ATOM 772 O O . GLY A 1 95 ? -3.529 -12.019 13.730 1.00 94.50 95 GLY A O 1
ATOM 773 N N . LYS A 1 96 ? -4.131 -9.873 13.458 1.00 94.62 96 LYS A N 1
ATOM 774 C CA . LYS A 1 96 ? -5.563 -10.082 13.728 1.00 94.62 96 LYS A CA 1
ATOM 775 C C . LYS A 1 96 ? -6.394 -10.400 12.479 1.00 94.62 96 LYS A C 1
ATOM 777 O O . LYS A 1 96 ? -7.453 -11.001 12.606 1.00 94.62 96 LYS A O 1
ATOM 782 N N . SER A 1 97 ? -5.940 -9.998 11.294 1.00 93.94 97 SER A N 1
ATOM 783 C CA . SER A 1 97 ? -6.581 -10.269 10.003 1.00 93.94 97 SER A CA 1
ATOM 784 C C . SER A 1 97 ? -5.550 -10.221 8.868 1.00 93.94 97 SER A C 1
ATOM 786 O O . SER A 1 97 ? -5.409 -9.233 8.146 1.00 93.94 97 SER A O 1
ATOM 788 N N . ALA A 1 98 ? -4.802 -11.316 8.710 1.00 95.25 98 ALA A N 1
ATOM 789 C CA . ALA A 1 98 ? -3.747 -11.424 7.698 1.00 95.25 98 ALA A CA 1
ATOM 790 C C . ALA A 1 98 ? -4.269 -11.309 6.249 1.00 95.25 98 ALA A C 1
ATOM 792 O O . ALA A 1 98 ? -3.515 -10.941 5.351 1.00 95.25 98 ALA A O 1
ATOM 793 N N . ASP A 1 99 ? -5.557 -11.585 6.027 1.00 96.44 99 ASP A N 1
ATOM 794 C CA . ASP A 1 99 ? -6.219 -11.506 4.723 1.00 96.44 99 ASP A CA 1
ATOM 795 C C . ASP A 1 99 ? -6.943 -10.169 4.478 1.00 96.44 99 ASP A C 1
ATOM 797 O O . ASP A 1 99 ? -7.612 -10.031 3.456 1.00 96.44 99 ASP A O 1
ATOM 801 N N . ALA A 1 100 ? -6.816 -9.168 5.359 1.00 95.44 100 ALA A N 1
ATOM 802 C CA . ALA A 1 100 ? -7.629 -7.946 5.310 1.00 95.44 100 ALA A CA 1
ATOM 803 C C . ALA A 1 100 ? -7.639 -7.232 3.944 1.00 95.44 100 ALA A C 1
ATOM 805 O O . ALA A 1 100 ? -8.694 -6.789 3.494 1.00 95.44 100 ALA A O 1
ATOM 806 N N . ASP A 1 101 ? -6.497 -7.138 3.256 1.00 96.50 101 ASP A N 1
ATOM 807 C CA . ASP A 1 101 ? -6.425 -6.493 1.934 1.00 96.50 101 ASP A CA 1
ATOM 808 C C . ASP A 1 101 ? -7.033 -7.357 0.818 1.00 96.50 101 ASP A C 1
ATOM 810 O O . ASP A 1 101 ? -7.647 -6.833 -0.115 1.00 96.50 101 ASP A O 1
ATOM 814 N N . ARG A 1 102 ? -6.906 -8.688 0.926 1.00 98.06 102 ARG A N 1
ATOM 815 C CA . ARG A 1 102 ? -7.552 -9.645 0.015 1.00 98.06 102 ARG A CA 1
ATOM 816 C C . ARG A 1 102 ? -9.069 -9.603 0.194 1.00 98.06 102 ARG A C 1
ATOM 818 O O . ARG A 1 102 ? -9.792 -9.565 -0.798 1.00 98.06 102 ARG A O 1
ATOM 825 N N . GLN A 1 103 ? -9.530 -9.570 1.441 1.00 97.00 103 GLN A N 1
ATOM 826 C CA . GLN A 1 103 ? -10.940 -9.482 1.795 1.00 97.00 103 GLN A CA 1
ATOM 827 C C . GLN A 1 103 ? -11.549 -8.135 1.380 1.00 97.00 103 GLN A C 1
ATOM 829 O O . GLN A 1 103 ? -12.620 -8.138 0.784 1.00 97.00 103 GLN A O 1
ATOM 834 N N . ASP A 1 104 ? -10.861 -7.001 1.591 1.00 97.38 104 ASP A N 1
ATOM 835 C CA . ASP A 1 104 ? -11.329 -5.685 1.112 1.00 97.38 104 ASP A CA 1
ATOM 836 C C . ASP A 1 104 ? -11.572 -5.685 -0.400 1.00 97.38 104 ASP A C 1
ATOM 838 O O . ASP A 1 104 ? -12.616 -5.218 -0.848 1.00 97.38 104 ASP A O 1
ATOM 842 N N . LEU A 1 105 ? -10.634 -6.224 -1.188 1.00 98.38 105 LEU A N 1
ATOM 843 C CA . LEU A 1 105 ? -10.786 -6.296 -2.641 1.00 98.38 105 LEU A CA 1
ATOM 844 C C . LEU A 1 105 ? -11.953 -7.208 -3.047 1.00 98.38 105 LEU A C 1
ATOM 846 O O . LEU A 1 105 ? -12.743 -6.832 -3.913 1.00 98.38 105 LEU A O 1
ATOM 850 N N . TRP A 1 106 ? -12.057 -8.381 -2.419 1.00 98.62 106 TRP A N 1
ATOM 851 C CA . TRP A 1 106 ? -13.096 -9.363 -2.719 1.00 98.62 106 TRP A CA 1
ATOM 852 C C . TRP A 1 106 ? -14.495 -8.818 -2.425 1.00 98.62 106 TRP A C 1
ATOM 854 O O . TRP A 1 106 ? -15.358 -8.823 -3.303 1.00 98.62 106 TRP A O 1
ATOM 864 N N . GLU A 1 107 ? -14.702 -8.307 -1.210 1.00 97.50 107 GLU A N 1
ATOM 865 C CA . GLU A 1 107 ? -15.990 -7.786 -0.748 1.00 97.50 107 GLU A CA 1
ATOM 866 C C . GLU A 1 107 ? -16.391 -6.518 -1.507 1.00 97.50 107 GLU A C 1
ATOM 868 O O . GLU A 1 107 ? -17.567 -6.344 -1.814 1.00 97.50 107 GLU A O 1
ATOM 873 N N . ALA A 1 108 ? -15.435 -5.651 -1.870 1.00 97.56 108 ALA A N 1
ATOM 874 C CA . ALA A 1 108 ? -15.732 -4.486 -2.701 1.00 97.56 108 ALA A CA 1
ATOM 875 C C . ALA A 1 108 ? -16.306 -4.906 -4.063 1.00 97.56 108 ALA A C 1
ATOM 877 O O . ALA A 1 108 ? -17.292 -4.340 -4.524 1.00 97.56 108 ALA A O 1
ATOM 878 N N . ILE A 1 109 ? -15.736 -5.937 -4.690 1.00 98.56 109 ILE A N 1
ATOM 879 C CA . ILE A 1 109 ? -16.248 -6.452 -5.962 1.00 98.56 109 ILE A CA 1
ATOM 880 C C . ILE A 1 109 ? -17.632 -7.097 -5.787 1.00 98.56 109 ILE A C 1
ATOM 882 O O . ILE A 1 109 ? -18.514 -6.839 -6.605 1.00 98.56 109 ILE A O 1
ATOM 886 N N . GLU A 1 110 ? -17.861 -7.884 -4.731 1.00 98.31 110 GLU A N 1
ATOM 887 C CA . GLU A 1 110 ? -19.181 -8.485 -4.460 1.00 98.31 110 GLU A CA 1
ATOM 888 C C . GLU A 1 110 ? -20.266 -7.443 -4.172 1.00 98.31 110 GLU A C 1
ATOM 890 O O . GLU A 1 110 ? -21.410 -7.611 -4.593 1.00 98.31 110 GLU A O 1
ATOM 895 N N . ALA A 1 111 ? -19.903 -6.341 -3.514 1.00 97.12 111 ALA A N 1
ATOM 896 C CA . ALA A 1 111 ? -20.806 -5.232 -3.228 1.00 97.12 111 ALA A CA 1
ATOM 897 C C . ALA A 1 111 ? -21.101 -4.342 -4.454 1.00 97.12 111 ALA A C 1
ATOM 899 O O . ALA A 1 111 ? -21.890 -3.407 -4.351 1.00 97.12 111 ALA A O 1
ATOM 900 N N . GLY A 1 112 ? -20.479 -4.601 -5.613 1.00 97.56 112 GLY A N 1
ATOM 901 C CA . GLY A 1 112 ? -20.583 -3.739 -6.798 1.00 97.56 112 GLY A CA 1
ATOM 902 C C . GLY A 1 112 ? -19.711 -2.477 -6.736 1.00 97.56 112 GLY A C 1
ATOM 903 O O . GLY A 1 112 ? -19.736 -1.660 -7.657 1.00 97.56 112 GLY A O 1
ATOM 904 N N . GLU A 1 113 ? -18.885 -2.346 -5.699 1.00 96.69 113 GLU A N 1
ATOM 905 C CA . GLU A 1 113 ? -17.932 -1.258 -5.462 1.00 96.69 113 GLU A CA 1
ATOM 906 C C . GLU A 1 113 ? -16.619 -1.494 -6.218 1.00 96.69 113 GLU A C 1
ATOM 908 O O . GLU A 1 113 ? -15.524 -1.593 -5.652 1.00 96.69 113 GLU A O 1
ATOM 913 N N . PHE A 1 114 ? -16.738 -1.627 -7.540 1.00 98.19 114 PHE A N 1
ATOM 914 C CA . PHE A 1 114 ? -15.647 -2.026 -8.422 1.00 98.19 114 PHE A CA 1
ATOM 915 C C . PHE A 1 114 ? -14.468 -1.046 -8.364 1.00 98.19 114 PHE A C 1
ATOM 917 O O . PHE A 1 114 ? -14.622 0.116 -8.760 1.00 98.19 114 PHE A O 1
ATOM 924 N N . PRO A 1 115 ? -13.264 -1.484 -7.951 1.00 97.69 115 PRO A N 1
ATOM 925 C CA . PRO A 1 115 ? -12.108 -0.608 -7.968 1.00 97.69 115 PRO A CA 1
ATOM 926 C C . PRO A 1 115 ? -11.649 -0.287 -9.383 1.00 97.69 115 PRO A C 1
ATOM 928 O O . PRO A 1 115 ? -11.771 -1.087 -10.320 1.00 97.69 115 PRO A O 1
ATOM 931 N N . GLN A 1 116 ? -11.108 0.920 -9.526 1.00 98.12 116 GLN A N 1
ATOM 932 C CA . GLN A 1 116 ? -10.788 1.509 -10.819 1.00 98.12 116 GLN A CA 1
ATOM 933 C C . GLN A 1 116 ? -9.449 2.228 -10.776 1.00 98.12 116 GLN A C 1
ATOM 935 O O . GLN A 1 116 ? -9.170 2.990 -9.852 1.00 98.12 116 GLN A O 1
ATOM 940 N N . TRP A 1 117 ? -8.677 2.055 -11.844 1.00 98.50 117 TRP A N 1
ATOM 941 C CA . TRP A 1 117 ? -7.433 2.777 -12.074 1.00 98.50 117 TRP A CA 1
ATOM 942 C C . TRP A 1 117 ? -7.452 3.407 -13.453 1.00 98.50 117 TRP A C 1
ATOM 944 O O . TRP A 1 117 ? -7.805 2.767 -14.442 1.00 98.50 117 TRP A O 1
ATOM 954 N N . GLU A 1 118 ? -7.036 4.660 -13.530 1.00 98.25 118 GLU A N 1
ATOM 955 C CA . GLU A 1 118 ? -6.802 5.340 -14.794 1.00 98.25 118 GLU A CA 1
ATOM 956 C C . GLU A 1 118 ? -5.404 4.991 -15.304 1.00 98.25 118 GLU A C 1
ATOM 958 O O . GLU A 1 118 ? -4.405 5.221 -14.619 1.00 98.25 118 GLU A O 1
ATOM 963 N N . LEU A 1 119 ? -5.338 4.426 -16.510 1.00 98.62 119 LEU A N 1
ATOM 964 C CA . LEU A 1 119 ? -4.084 4.211 -17.213 1.00 98.62 119 LEU A CA 1
ATOM 965 C C . LEU A 1 119 ? -3.600 5.555 -17.756 1.00 98.62 119 LEU A C 1
ATOM 967 O O . LEU A 1 119 ? -4.283 6.210 -18.550 1.00 98.62 119 LEU A O 1
ATOM 971 N N . GLY A 1 120 ? -2.403 5.938 -17.339 1.00 98.31 120 GLY A N 1
ATOM 972 C CA . GLY A 1 120 ? -1.711 7.137 -17.764 1.00 98.31 120 GLY A CA 1
ATOM 973 C C . GLY A 1 120 ? -0.315 6.833 -18.296 1.00 98.31 120 GLY A C 1
ATOM 974 O O . GLY A 1 120 ? 0.329 5.868 -17.883 1.00 98.31 120 GLY A O 1
ATOM 975 N N . LEU A 1 121 ? 0.162 7.675 -19.207 1.00 98.50 121 LEU A N 1
ATOM 976 C CA . LEU A 1 121 ? 1.449 7.528 -19.876 1.00 98.50 121 LEU A CA 1
ATOM 977 C C . LEU A 1 121 ? 2.263 8.813 -19.756 1.00 98.50 121 LEU A C 1
ATOM 979 O O . LEU A 1 121 ? 1.770 9.894 -20.070 1.00 98.50 121 LEU A O 1
ATOM 983 N N . GLN A 1 122 ? 3.525 8.693 -19.356 1.00 98.56 122 GLN A N 1
ATOM 984 C CA . GLN A 1 122 ? 4.513 9.753 -19.555 1.00 98.56 122 GLN A CA 1
ATOM 985 C C . GLN A 1 122 ? 5.235 9.452 -20.860 1.00 98.56 122 GLN A C 1
ATOM 987 O O . GLN A 1 122 ? 5.939 8.450 -20.935 1.00 98.56 122 GLN A O 1
ATOM 992 N N . ILE A 1 123 ? 5.022 10.281 -21.882 1.00 98.12 123 ILE A N 1
ATOM 993 C CA . ILE A 1 123 ? 5.561 10.076 -23.230 1.00 98.12 123 ILE A CA 1
ATOM 994 C C . ILE A 1 123 ? 6.545 11.199 -23.536 1.00 98.12 123 ILE A C 1
ATOM 996 O O . ILE A 1 123 ? 6.182 12.372 -23.476 1.00 98.12 123 ILE A O 1
ATOM 1000 N N . PHE A 1 124 ? 7.767 10.841 -23.911 1.00 98.12 124 PHE A N 1
ATOM 1001 C CA . PHE A 1 124 ? 8.832 11.798 -24.196 1.00 98.12 124 PHE A CA 1
ATOM 1002 C C . PHE A 1 124 ? 9.740 11.303 -25.326 1.00 98.12 124 PHE A C 1
ATOM 1004 O O . PHE A 1 124 ? 9.721 10.137 -25.724 1.00 98.12 124 PHE A O 1
ATOM 1011 N N . THR A 1 125 ? 10.467 12.242 -25.916 1.00 96.94 125 THR A N 1
ATOM 1012 C CA . THR A 1 125 ? 11.422 12.007 -27.007 1.00 96.94 125 THR A CA 1
ATOM 1013 C C . THR A 1 125 ? 12.788 11.581 -26.465 1.00 96.94 125 THR A C 1
ATOM 1015 O O . THR A 1 125 ? 13.060 11.748 -25.275 1.00 96.94 125 THR A O 1
ATOM 1018 N N . GLU A 1 126 ? 13.646 11.034 -27.327 1.00 93.12 126 GLU A N 1
ATOM 1019 C CA . GLU A 1 126 ? 15.032 10.705 -26.958 1.00 93.12 126 GLU A CA 1
ATOM 1020 C C . GLU A 1 126 ? 15.801 11.987 -26.594 1.00 93.12 126 GLU A C 1
ATOM 1022 O O . GLU A 1 126 ? 16.508 12.019 -25.594 1.00 93.12 126 GLU A O 1
ATOM 1027 N N . GLU A 1 127 ? 15.566 13.091 -27.312 1.00 95.62 127 GLU A N 1
ATOM 1028 C CA . GLU A 1 127 ? 16.196 14.387 -27.039 1.00 95.62 127 GLU A CA 1
ATOM 1029 C C . GLU A 1 127 ? 15.795 14.943 -25.663 1.00 95.62 127 GLU A C 1
ATOM 1031 O O . GLU A 1 127 ? 16.620 15.502 -24.941 1.00 95.62 127 GLU A O 1
ATOM 1036 N N . GLN A 1 128 ? 14.529 14.769 -25.263 1.00 97.19 128 GLN A N 1
ATOM 1037 C CA . GLN A 1 128 ? 14.088 15.109 -23.905 1.00 97.19 128 GLN A CA 1
ATOM 1038 C C . GLN A 1 128 ? 14.751 14.210 -22.859 1.00 97.19 128 GLN A C 1
ATOM 1040 O O . GLN A 1 128 ? 15.179 14.712 -21.823 1.00 97.19 128 GLN A O 1
ATOM 1045 N N . ALA A 1 129 ? 14.851 12.904 -23.129 1.00 94.38 129 ALA A N 1
ATOM 1046 C CA . ALA A 1 129 ? 15.502 11.960 -22.227 1.00 94.38 129 ALA A CA 1
ATOM 1047 C C . ALA A 1 129 ? 16.986 12.289 -22.012 1.00 94.38 129 ALA A C 1
ATOM 1049 O O . ALA A 1 129 ? 17.473 12.202 -20.889 1.00 94.38 129 ALA A O 1
ATOM 1050 N N . GLU A 1 130 ? 17.694 12.703 -23.065 1.00 92.44 130 GLU A N 1
ATOM 1051 C CA . GLU A 1 130 ? 19.096 13.125 -22.996 1.00 92.44 130 GLU A CA 1
ATOM 1052 C C . GLU A 1 130 ? 19.301 14.436 -22.230 1.00 92.44 130 GLU A C 1
ATOM 1054 O O . GLU A 1 130 ? 20.362 14.633 -21.639 1.00 92.44 130 GLU A O 1
ATOM 1059 N N . ALA A 1 131 ? 18.299 15.319 -22.222 1.00 94.94 131 ALA A N 1
ATOM 1060 C CA . ALA A 1 131 ? 18.353 16.598 -21.518 1.00 94.94 131 ALA A CA 1
ATOM 1061 C C . ALA A 1 131 ? 18.060 16.487 -20.011 1.00 94.94 131 ALA A C 1
ATOM 1063 O O . ALA A 1 131 ? 18.300 17.444 -19.270 1.00 94.94 131 ALA A O 1
ATOM 1064 N N . PHE A 1 132 ? 17.520 15.359 -19.541 1.00 94.81 132 PHE A N 1
ATOM 1065 C CA . PHE A 1 132 ? 17.244 15.170 -18.120 1.00 94.81 132 PHE A CA 1
ATOM 1066 C C . PHE A 1 132 ? 18.537 14.990 -17.313 1.00 94.81 132 PHE A C 1
ATOM 1068 O O . PHE A 1 132 ? 19.504 14.400 -17.794 1.00 94.81 132 PHE A O 1
ATOM 1075 N N . PRO A 1 133 ? 18.562 15.439 -16.044 1.00 93.31 133 PRO A N 1
ATOM 1076 C CA . PRO A 1 133 ? 19.745 15.313 -15.195 1.00 93.31 133 PRO A CA 1
ATOM 1077 C C . PRO A 1 133 ? 19.927 13.893 -14.619 1.00 93.31 133 PRO A C 1
ATOM 1079 O O . PRO A 1 133 ? 20.761 13.679 -13.744 1.00 93.31 133 PRO A O 1
ATOM 1082 N N . PHE A 1 134 ? 19.134 12.927 -15.083 1.00 93.75 134 PHE A N 1
ATOM 1083 C CA . PHE A 1 134 ? 19.159 11.519 -14.703 1.00 93.75 134 PHE A CA 1
ATOM 1084 C C . PHE A 1 134 ? 18.929 10.654 -15.945 1.00 93.75 134 PHE A C 1
ATOM 1086 O O . PHE A 1 134 ? 18.333 11.103 -16.922 1.00 93.75 134 PHE A O 1
ATOM 1093 N N . ASP A 1 135 ? 19.364 9.396 -15.901 1.00 93.81 135 ASP A N 1
ATOM 1094 C CA . ASP A 1 135 ? 19.119 8.459 -16.995 1.00 93.81 135 ASP A CA 1
ATOM 1095 C C . ASP A 1 135 ? 17.713 7.845 -16.873 1.00 93.81 135 ASP A C 1
ATOM 1097 O O . ASP A 1 135 ? 17.362 7.252 -15.854 1.00 93.81 135 ASP A O 1
ATOM 1101 N N . VAL A 1 136 ? 16.888 7.961 -17.916 1.00 95.19 136 VAL A N 1
ATOM 1102 C CA . VAL A 1 136 ? 15.540 7.364 -17.950 1.00 95.19 136 VAL A CA 1
ATOM 1103 C C . VAL A 1 136 ? 15.563 5.832 -17.973 1.00 95.19 136 VAL A C 1
ATOM 1105 O O . VAL A 1 136 ? 14.533 5.204 -17.716 1.00 95.19 136 VAL A O 1
ATOM 1108 N N . LEU A 1 137 ? 16.713 5.230 -18.283 1.00 94.38 137 LEU A N 1
ATOM 1109 C CA . LEU A 1 137 ? 16.961 3.790 -18.222 1.00 94.38 137 LEU A CA 1
ATOM 1110 C C . LEU A 1 137 ? 17.377 3.323 -16.821 1.00 94.38 137 LEU A C 1
ATOM 1112 O O . LEU A 1 137 ? 17.500 2.120 -16.606 1.00 94.38 137 LEU A O 1
ATOM 1116 N N . ASP A 1 138 ? 17.604 4.240 -15.876 1.00 95.25 138 ASP A N 1
ATOM 1117 C CA . ASP A 1 138 ? 17.847 3.911 -14.474 1.00 95.25 138 ASP A CA 1
ATOM 1118 C C . ASP A 1 138 ? 16.504 3.629 -13.766 1.00 95.25 138 ASP A C 1
ATOM 1120 O O . ASP A 1 138 ? 15.704 4.548 -13.545 1.00 95.25 138 ASP A O 1
ATOM 1124 N N . PRO A 1 139 ? 16.224 2.374 -13.362 1.00 96.12 139 PRO A N 1
ATOM 1125 C CA . PRO A 1 139 ? 14.969 2.019 -12.700 1.00 96.12 139 PRO A CA 1
ATOM 1126 C C . PRO A 1 139 ? 14.863 2.583 -11.276 1.00 96.12 139 PRO A C 1
ATOM 1128 O O . PRO A 1 139 ? 13.788 2.527 -10.682 1.00 96.12 139 PRO A O 1
ATOM 1131 N N . THR A 1 140 ? 15.947 3.132 -10.717 1.00 96.69 140 THR A N 1
ATOM 1132 C CA . THR A 1 140 ? 15.923 3.847 -9.433 1.00 96.69 140 THR A CA 1
ATOM 1133 C C . THR A 1 140 ? 15.430 5.286 -9.579 1.00 96.69 140 THR A C 1
ATOM 1135 O O . THR A 1 140 ? 15.274 5.975 -8.570 1.00 96.69 140 THR A O 1
ATOM 1138 N N . LYS A 1 141 ? 15.167 5.753 -10.810 1.00 97.25 141 LYS A N 1
ATOM 1139 C CA . LYS A 1 141 ? 14.722 7.117 -11.103 1.00 97.25 141 LYS A CA 1
ATOM 1140 C C . LYS A 1 141 ? 13.277 7.154 -11.605 1.00 97.25 141 LYS A C 1
ATOM 1142 O O . LYS A 1 141 ? 12.883 6.464 -12.554 1.00 97.25 141 LYS A O 1
ATOM 1147 N N . ILE A 1 142 ? 12.471 8.016 -10.995 1.00 97.88 142 ILE A N 1
ATOM 1148 C CA . ILE A 1 142 ? 11.194 8.452 -11.559 1.00 97.88 142 ILE A CA 1
ATOM 1149 C C . ILE A 1 142 ? 11.435 9.554 -12.590 1.00 97.88 142 ILE A C 1
ATOM 1151 O O . ILE A 1 142 ? 12.449 10.249 -12.549 1.00 97.88 142 ILE A O 1
ATOM 1155 N N . VAL A 1 143 ? 10.467 9.736 -13.486 1.00 97.62 143 VAL A N 1
ATOM 1156 C CA . VAL A 1 143 ? 10.322 10.976 -14.251 1.00 97.62 143 VAL A CA 1
ATOM 1157 C C . VAL A 1 143 ? 9.302 11.828 -13.487 1.00 97.62 143 VAL A C 1
ATOM 1159 O O . VAL A 1 143 ? 8.136 11.422 -13.444 1.00 97.62 143 VAL A O 1
ATOM 1162 N N . PRO A 1 144 ? 9.701 12.941 -12.839 1.00 97.06 144 PRO A N 1
ATOM 1163 C CA . PRO A 1 144 ? 8.762 13.835 -12.161 1.00 97.06 144 PRO A CA 1
ATOM 1164 C C . PRO A 1 144 ? 7.625 14.269 -13.092 1.00 97.06 144 PRO A C 1
ATOM 1166 O O . PRO A 1 144 ? 7.849 14.517 -14.283 1.00 97.06 144 PRO A O 1
ATOM 1169 N N . GLU A 1 145 ? 6.399 14.345 -12.567 1.00 96.19 145 GLU A N 1
ATOM 1170 C CA . GLU A 1 145 ? 5.221 14.701 -13.375 1.00 96.19 145 GLU A CA 1
ATOM 1171 C C . GLU A 1 145 ? 5.288 16.159 -13.868 1.00 96.19 145 GLU A C 1
ATOM 1173 O O . GLU A 1 145 ? 4.672 16.508 -14.872 1.00 96.19 145 GLU A O 1
ATOM 1178 N N . GLU A 1 146 ? 6.097 16.985 -13.205 1.00 95.69 146 GLU A N 1
ATOM 1179 C CA . GLU A 1 146 ? 6.393 18.376 -13.540 1.00 95.69 146 GLU A CA 1
ATOM 1180 C C . GLU A 1 146 ? 7.330 18.502 -14.752 1.00 95.69 146 GLU A C 1
ATOM 1182 O O . GLU A 1 146 ? 7.296 19.516 -15.447 1.00 95.69 146 GLU A O 1
ATOM 1187 N N . LEU A 1 147 ? 8.145 17.475 -15.036 1.00 95.69 147 LEU A N 1
ATOM 1188 C CA . LEU A 1 147 ? 8.983 17.421 -16.241 1.00 95.69 147 LEU A CA 1
ATOM 1189 C C . LEU A 1 147 ? 8.224 16.818 -17.421 1.00 95.69 147 LEU A C 1
ATOM 1191 O O . LEU A 1 147 ? 8.283 17.335 -18.537 1.00 95.69 147 LEU A O 1
ATOM 1195 N N . VAL A 1 148 ? 7.516 15.712 -17.180 1.00 97.62 148 VAL A N 1
ATOM 1196 C CA . VAL A 1 148 ? 6.684 15.054 -18.191 1.00 97.62 148 VAL A CA 1
ATOM 1197 C C . VAL A 1 148 ?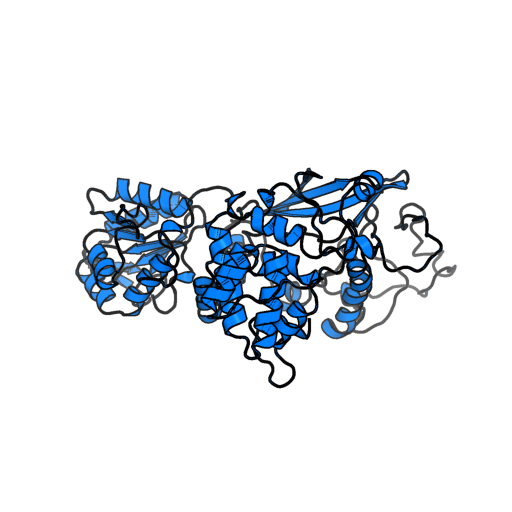 5.328 14.722 -17.572 1.00 97.62 148 VAL A C 1
ATOM 1199 O O . VAL A 1 148 ? 5.246 13.785 -16.769 1.00 97.62 148 VAL A O 1
ATOM 1202 N N . PRO A 1 149 ? 4.251 15.432 -17.951 1.00 96.81 149 PRO A N 1
ATOM 1203 C CA . PRO A 1 149 ? 2.935 15.187 -17.387 1.00 96.81 149 PRO A CA 1
ATOM 1204 C C . PRO A 1 149 ? 2.404 13.811 -17.793 1.00 96.81 149 PRO A C 1
ATOM 1206 O O . PRO A 1 149 ? 2.697 13.285 -18.870 1.00 96.81 149 PRO A O 1
ATOM 1209 N N . VAL A 1 150 ? 1.574 13.234 -16.927 1.00 97.62 150 VAL A N 1
ATOM 1210 C CA . VAL A 1 150 ? 0.898 11.963 -17.195 1.00 97.62 150 VAL A CA 1
ATOM 1211 C C . VAL A 1 150 ? -0.322 12.209 -18.085 1.00 97.62 150 VAL A C 1
ATOM 1213 O O . VAL A 1 150 ? -1.289 12.843 -17.663 1.00 97.62 150 VAL A O 1
ATOM 1216 N N . VAL A 1 151 ? -0.305 11.665 -19.301 1.00 97.81 151 VAL A N 1
ATOM 1217 C CA . VAL A 1 151 ? -1.436 11.701 -20.236 1.00 97.81 151 VAL A CA 1
ATOM 1218 C C . VAL A 1 151 ? -2.360 10.521 -19.968 1.00 97.81 151 VAL A C 1
ATOM 1220 O O . VAL A 1 151 ? -1.937 9.371 -20.040 1.00 97.81 151 VAL A O 1
ATOM 1223 N N . ARG A 1 152 ? -3.627 10.802 -19.671 1.00 97.62 152 ARG A N 1
ATOM 1224 C CA . ARG A 1 152 ? -4.672 9.798 -19.422 1.00 97.62 152 ARG A CA 1
ATOM 1225 C C . ARG A 1 152 ? -5.078 9.142 -20.741 1.00 97.62 152 ARG A C 1
ATOM 1227 O O . ARG A 1 152 ? -5.405 9.853 -21.688 1.00 97.62 152 ARG A O 1
ATOM 1234 N N . VAL A 1 153 ? -5.065 7.812 -20.805 1.00 98.00 153 VAL A N 1
ATOM 1235 C CA . VAL A 1 153 ? -5.343 7.070 -22.052 1.00 98.00 153 VAL A CA 1
ATOM 1236 C C . VAL A 1 153 ? -6.392 5.973 -21.913 1.00 98.00 153 VAL A C 1
ATOM 1238 O O . VAL A 1 153 ? -6.888 5.476 -22.920 1.00 98.00 153 VAL A O 1
ATOM 1241 N N . GLY A 1 154 ? -6.760 5.584 -20.694 1.00 98.00 154 GLY A N 1
ATOM 1242 C CA . GLY A 1 154 ? -7.772 4.555 -20.492 1.00 98.00 154 GLY A CA 1
ATOM 1243 C C . GLY A 1 154 ? -8.099 4.322 -19.026 1.00 98.00 154 GLY A C 1
ATOM 1244 O O . GLY A 1 154 ? -7.563 4.985 -18.142 1.00 98.00 154 GLY A O 1
ATOM 1245 N N . LYS A 1 155 ? -8.980 3.355 -18.767 1.00 97.94 155 LYS A N 1
ATOM 1246 C CA . LYS A 1 155 ? -9.401 2.976 -17.418 1.00 97.94 155 LYS A CA 1
ATOM 1247 C C . LYS A 1 155 ? -9.496 1.460 -17.292 1.00 97.94 155 LYS A C 1
ATOM 1249 O O . LYS A 1 155 ? -10.100 0.809 -18.138 1.00 97.94 155 LYS A O 1
ATOM 1254 N N . MET A 1 156 ? -8.926 0.925 -16.221 1.00 98.50 156 MET A N 1
ATOM 1255 C CA . MET A 1 156 ? -9.079 -0.459 -15.787 1.00 98.50 156 MET A CA 1
ATOM 1256 C C . MET A 1 156 ? -10.126 -0.513 -14.675 1.00 98.50 156 MET A C 1
ATOM 1258 O O . MET A 1 156 ? -10.131 0.334 -13.784 1.00 98.50 156 MET A O 1
ATOM 1262 N N . THR A 1 157 ? -11.027 -1.489 -14.728 1.00 98.69 157 THR A N 1
ATOM 1263 C CA . THR A 1 157 ? -12.049 -1.733 -13.702 1.00 98.69 157 THR A CA 1
ATOM 1264 C C . THR A 1 157 ? -12.039 -3.212 -13.364 1.00 98.69 157 THR A C 1
ATOM 1266 O O . THR A 1 157 ? -12.173 -4.034 -14.268 1.00 98.69 157 THR A O 1
ATOM 1269 N N . LEU A 1 158 ? -11.868 -3.550 -12.086 1.00 98.62 158 LEU A N 1
ATOM 1270 C CA . LEU A 1 158 ? -11.979 -4.932 -11.624 1.00 98.62 158 LEU A CA 1
ATOM 1271 C C . LEU A 1 158 ? -13.412 -5.155 -11.151 1.00 98.62 158 LEU A C 1
ATOM 1273 O O . LEU A 1 158 ? -13.855 -4.505 -10.211 1.00 98.62 158 LEU A O 1
ATOM 1277 N N . ASN A 1 159 ? -14.145 -6.027 -11.838 1.00 98.56 159 ASN A N 1
ATOM 1278 C CA . ASN A 1 159 ? -15.588 -6.190 -11.643 1.00 98.56 159 ASN A CA 1
ATOM 1279 C C . ASN A 1 159 ? -16.036 -7.635 -11.404 1.00 98.56 159 ASN A C 1
ATOM 1281 O O . ASN A 1 159 ? -17.233 -7.917 -11.425 1.00 98.56 159 ASN A O 1
ATOM 1285 N N . ARG A 1 160 ? -15.093 -8.561 -11.212 1.00 98.69 160 ARG A N 1
ATOM 1286 C CA . ARG A 1 160 ? -15.397 -9.959 -10.916 1.00 98.69 160 ARG A CA 1
ATOM 1287 C C . ARG A 1 160 ? -14.259 -10.601 -10.134 1.00 98.69 160 ARG A C 1
ATOM 1289 O O . ARG A 1 160 ? -13.097 -10.434 -10.499 1.00 98.69 160 ARG A O 1
ATOM 1296 N N . ASN A 1 161 ? -14.616 -11.342 -9.091 1.00 98.81 161 ASN A N 1
ATOM 1297 C CA . ASN A 1 161 ? -13.692 -12.202 -8.361 1.00 98.81 161 ASN A CA 1
ATOM 1298 C C . ASN A 1 161 ? -13.412 -13.489 -9.160 1.00 98.81 161 ASN A C 1
ATOM 1300 O O . ASN A 1 161 ? -14.206 -13.841 -10.040 1.00 98.81 161 ASN A O 1
ATOM 1304 N N . PRO A 1 162 ? -12.287 -14.179 -8.904 1.00 98.56 162 PRO A N 1
ATOM 1305 C CA . PRO A 1 162 ? -12.062 -15.509 -9.461 1.00 98.56 162 PRO A CA 1
ATOM 1306 C C . PRO A 1 162 ? -13.071 -16.508 -8.880 1.00 98.56 162 PRO A C 1
ATOM 1308 O O . PRO A 1 162 ? -13.443 -16.411 -7.711 1.00 98.56 162 PRO A O 1
ATOM 1311 N N . ASP A 1 163 ? -13.459 -17.504 -9.671 1.00 98.56 163 ASP A N 1
ATOM 1312 C CA . ASP A 1 163 ? -14.280 -18.626 -9.206 1.00 98.56 163 ASP A CA 1
ATOM 1313 C C . ASP A 1 163 ? -13.429 -19.607 -8.381 1.00 98.56 163 ASP A C 1
ATOM 1315 O O . ASP A 1 163 ? -13.901 -20.219 -7.419 1.00 98.56 163 ASP A O 1
ATOM 1319 N N . ASN A 1 164 ? -12.147 -19.763 -8.736 1.00 98.69 164 ASN A N 1
ATOM 1320 C CA . ASN A 1 164 ? -11.205 -20.599 -8.000 1.00 98.69 164 ASN A CA 1
ATOM 1321 C C . ASN A 1 164 ? -9.826 -19.938 -7.872 1.00 98.69 164 ASN A C 1
ATOM 1323 O O . ASN A 1 164 ? -9.076 -19.818 -8.842 1.00 98.69 164 ASN A O 1
ATOM 1327 N N . PHE A 1 165 ? -9.450 -19.594 -6.635 1.00 98.62 165 PHE A N 1
ATOM 1328 C CA . PHE A 1 165 ? -8.186 -18.911 -6.340 1.00 98.62 165 PHE A CA 1
ATOM 1329 C C . PHE A 1 165 ? -6.961 -19.657 -6.885 1.00 98.62 165 PHE A C 1
ATOM 1331 O O . PHE A 1 165 ? -6.075 -19.042 -7.465 1.00 98.62 165 PHE A O 1
ATOM 1338 N N . PHE A 1 166 ? -6.891 -20.982 -6.743 1.00 98.75 166 PHE A N 1
ATOM 1339 C CA . PHE A 1 166 ? -5.729 -21.733 -7.221 1.00 98.75 166 PHE A CA 1
ATOM 1340 C C . PHE A 1 166 ? -5.673 -21.797 -8.756 1.00 98.75 166 PHE A C 1
ATOM 1342 O O . PHE A 1 166 ? -4.619 -21.606 -9.362 1.00 98.75 166 PHE A O 1
ATOM 1349 N N . ALA A 1 167 ? -6.808 -22.066 -9.403 1.00 98.75 167 ALA A N 1
ATOM 1350 C CA . ALA A 1 167 ? -6.898 -22.190 -10.856 1.00 98.75 167 ALA A CA 1
ATOM 1351 C C . ALA A 1 167 ? -6.600 -20.874 -11.584 1.00 98.75 167 ALA A C 1
ATOM 1353 O O . ALA A 1 167 ? -5.996 -20.895 -12.655 1.00 98.75 167 ALA A O 1
ATOM 1354 N N . GLU A 1 168 ? -7.009 -19.748 -10.998 1.00 98.81 168 GLU A N 1
ATOM 1355 C CA . GLU A 1 168 ? -6.923 -18.435 -11.632 1.00 98.81 168 GLU A CA 1
ATOM 1356 C C . GLU A 1 168 ? -5.830 -17.562 -11.011 1.00 98.81 168 GLU A C 1
ATOM 1358 O O . GLU A 1 168 ? -4.955 -17.088 -11.722 1.00 98.81 168 GLU A O 1
ATOM 1363 N N . THR A 1 169 ? -5.817 -17.361 -9.693 1.00 98.62 169 THR A N 1
ATOM 1364 C CA . THR A 1 169 ? -4.865 -16.447 -9.037 1.00 98.62 169 THR A CA 1
ATOM 1365 C C . THR A 1 169 ? -3.493 -17.074 -8.799 1.00 98.62 169 THR A C 1
ATOM 1367 O O . THR A 1 169 ? -2.485 -16.425 -9.054 1.00 98.62 169 THR A O 1
ATOM 1370 N N . GLU A 1 170 ? -3.416 -18.323 -8.342 1.00 98.69 170 GLU A N 1
ATOM 1371 C CA . GLU A 1 170 ? -2.120 -18.962 -8.063 1.00 98.69 170 GLU A CA 1
ATOM 1372 C C . GLU A 1 170 ? -1.400 -19.366 -9.361 1.00 98.69 170 GLU A C 1
ATOM 1374 O O . GLU A 1 170 ? -0.180 -19.246 -9.476 1.00 98.69 170 GLU A O 1
ATOM 1379 N N . GLN A 1 171 ? -2.147 -19.805 -10.380 1.00 98.75 171 GLN A N 1
ATOM 1380 C CA . GLN A 1 171 ? -1.576 -20.292 -11.642 1.00 98.75 171 GLN A CA 1
ATOM 1381 C C . GLN A 1 171 ? -1.410 -19.227 -12.738 1.00 98.75 171 GLN A C 1
ATOM 1383 O O . GLN A 1 171 ? -0.811 -19.528 -13.777 1.00 98.75 171 GLN A O 1
ATOM 1388 N N . VAL A 1 172 ? -1.861 -17.981 -12.532 1.00 98.75 172 VAL A N 1
ATOM 1389 C CA . VAL A 1 172 ? -1.598 -16.903 -13.501 1.00 98.75 172 VAL A CA 1
ATOM 1390 C C . VAL A 1 172 ? -0.095 -16.646 -13.642 1.00 98.75 172 VAL A C 1
ATOM 1392 O O . VAL A 1 172 ? 0.665 -16.707 -12.672 1.00 98.75 172 VAL A O 1
ATOM 1395 N N . ALA A 1 173 ? 0.363 -16.375 -14.861 1.00 98.56 173 ALA A N 1
ATOM 1396 C CA . ALA A 1 173 ? 1.754 -16.093 -15.189 1.00 98.56 173 ALA A CA 1
ATOM 1397 C C . ALA A 1 173 ? 1.877 -14.763 -15.945 1.00 98.56 173 ALA A C 1
ATOM 1399 O O . ALA A 1 173 ? 1.632 -14.677 -17.148 1.00 98.56 173 ALA A O 1
ATOM 1400 N N . PHE A 1 174 ? 2.319 -13.721 -15.242 1.00 98.38 174 PHE A N 1
ATOM 1401 C CA . PHE A 1 174 ? 2.721 -12.454 -15.856 1.00 98.38 174 PHE A CA 1
ATOM 1402 C C . PHE A 1 174 ? 4.190 -12.508 -16.291 1.00 98.38 174 PHE A C 1
ATOM 1404 O O . PHE A 1 174 ? 4.994 -13.207 -15.679 1.00 98.38 174 PHE A O 1
ATOM 1411 N N . CYS A 1 175 ? 4.560 -11.759 -17.331 1.00 96.75 175 CYS A N 1
ATOM 1412 C CA . CYS A 1 175 ? 5.936 -11.677 -17.822 1.00 96.75 175 CYS A CA 1
ATOM 1413 C C . CYS A 1 175 ? 6.171 -10.335 -18.515 1.00 96.75 175 CYS A C 1
ATOM 1415 O O . CYS A 1 175 ? 5.365 -9.922 -19.345 1.00 96.75 175 CYS A O 1
ATOM 1417 N N . THR A 1 176 ? 7.288 -9.663 -18.223 1.00 96.44 176 THR A N 1
ATOM 1418 C CA . THR A 1 176 ? 7.629 -8.393 -18.890 1.00 96.44 176 THR A CA 1
ATOM 1419 C C . THR A 1 176 ? 7.911 -8.567 -20.379 1.00 96.44 176 THR A C 1
ATOM 1421 O O . THR A 1 176 ? 7.787 -7.603 -21.120 1.00 96.44 176 THR A O 1
ATOM 1424 N N . ALA A 1 177 ? 8.260 -9.779 -20.827 1.00 96.12 177 ALA A N 1
ATOM 1425 C CA . ALA A 1 177 ? 8.465 -10.090 -22.239 1.00 96.12 177 ALA A CA 1
ATOM 1426 C C . ALA A 1 177 ? 7.150 -10.201 -23.038 1.00 96.12 177 ALA A C 1
ATOM 1428 O O . ALA A 1 177 ? 7.188 -10.242 -24.266 1.00 96.12 177 ALA A O 1
ATOM 1429 N N . HIS A 1 178 ? 5.992 -10.266 -22.368 1.00 97.00 178 HIS A N 1
ATOM 1430 C CA . HIS A 1 178 ? 4.681 -10.343 -23.018 1.00 97.00 178 HIS A CA 1
ATOM 1431 C C . HIS A 1 178 ? 4.218 -8.953 -23.475 1.00 97.00 178 HIS A C 1
ATOM 1433 O O . HIS A 1 178 ? 3.320 -8.351 -22.888 1.00 97.00 178 HIS A O 1
ATOM 1439 N N . ILE A 1 179 ? 4.852 -8.445 -24.529 1.00 97.62 179 ILE A N 1
ATOM 1440 C CA . ILE A 1 179 ? 4.460 -7.216 -25.226 1.00 97.62 179 ILE A CA 1
ATOM 1441 C C . ILE A 1 179 ? 3.723 -7.540 -26.531 1.00 97.62 179 ILE A C 1
ATOM 1443 O O . ILE A 1 179 ? 3.694 -8.683 -26.987 1.00 97.62 179 ILE A O 1
ATOM 1447 N N . VAL A 1 180 ? 3.125 -6.518 -27.138 1.00 95.88 180 VAL A N 1
ATOM 1448 C CA . VAL A 1 180 ? 2.404 -6.604 -28.417 1.00 95.88 180 VAL A CA 1
ATOM 1449 C C . VAL A 1 180 ? 2.999 -5.611 -29.422 1.00 95.88 180 VAL A C 1
ATOM 1451 O O . VAL A 1 180 ? 3.622 -4.637 -28.987 1.00 95.88 180 VAL A O 1
ATOM 1454 N N . PRO A 1 181 ? 2.826 -5.818 -30.747 1.00 95.25 181 PRO A N 1
ATOM 1455 C CA . PRO A 1 181 ? 3.249 -4.843 -31.751 1.00 95.25 181 PRO A CA 1
ATOM 1456 C C . PRO A 1 181 ? 2.790 -3.421 -31.403 1.00 95.25 181 PRO A C 1
ATOM 1458 O O . PRO A 1 181 ? 1.664 -3.218 -30.950 1.00 95.25 181 PRO A O 1
ATOM 1461 N N . GLY A 1 182 ? 3.689 -2.454 -31.587 1.00 95.19 182 GLY A N 1
ATOM 1462 C CA . GLY A 1 182 ? 3.512 -1.063 -31.158 1.00 95.19 182 GLY A CA 1
ATOM 1463 C C . GLY A 1 182 ? 4.183 -0.723 -29.822 1.00 95.19 182 GLY A C 1
ATOM 1464 O O . GLY A 1 182 ? 4.384 0.453 -29.522 1.00 95.19 182 GLY A O 1
ATOM 1465 N N . ILE A 1 183 ? 4.592 -1.730 -29.045 1.00 97.62 183 ILE A N 1
ATOM 1466 C CA . ILE A 1 183 ? 5.407 -1.588 -27.833 1.00 97.62 183 ILE A CA 1
ATOM 1467 C C . ILE A 1 183 ? 6.726 -2.327 -28.056 1.00 97.62 183 ILE A C 1
ATOM 1469 O O . ILE A 1 183 ? 6.732 -3.391 -28.663 1.00 97.62 183 ILE A O 1
ATOM 1473 N N . ASP A 1 184 ? 7.830 -1.780 -27.562 1.00 97.19 184 ASP A N 1
ATOM 1474 C CA . ASP A 1 184 ? 9.145 -2.416 -27.555 1.00 97.19 184 ASP A CA 1
ATOM 1475 C C . ASP A 1 184 ? 9.898 -2.083 -26.255 1.00 97.19 184 ASP A C 1
ATOM 1477 O O . ASP A 1 184 ? 9.456 -1.269 -25.432 1.00 97.19 184 ASP A O 1
ATOM 1481 N N . PHE A 1 185 ? 11.033 -2.734 -26.042 1.00 96.12 185 PHE A N 1
ATOM 1482 C CA . PHE A 1 185 ? 11.855 -2.571 -24.851 1.00 96.12 185 PHE A CA 1
ATOM 1483 C C . PHE A 1 185 ? 12.811 -1.377 -24.961 1.00 96.12 185 PHE A C 1
ATOM 1485 O O . PHE A 1 185 ? 13.099 -0.859 -26.041 1.00 96.12 185 PHE A O 1
ATOM 1492 N N . SER A 1 186 ? 13.335 -0.956 -23.812 1.00 93.69 186 SER A N 1
ATOM 1493 C CA . SER A 1 186 ? 14.507 -0.084 -23.722 1.00 93.69 186 SER A CA 1
ATOM 1494 C C . SER A 1 186 ? 15.718 -0.864 -23.198 1.00 93.69 186 SER A C 1
ATOM 1496 O O . SER A 1 186 ? 15.606 -2.033 -22.817 1.00 93.69 186 SER A O 1
ATOM 1498 N N . ASN A 1 187 ? 16.872 -0.199 -23.114 1.00 91.81 187 ASN A N 1
ATOM 1499 C CA . ASN A 1 187 ? 18.098 -0.774 -22.553 1.00 91.81 187 ASN A CA 1
ATOM 1500 C C . ASN A 1 187 ? 18.205 -0.615 -21.027 1.00 91.81 187 ASN A C 1
ATOM 1502 O O . ASN A 1 187 ? 19.310 -0.678 -20.491 1.00 91.81 187 ASN A O 1
ATOM 1506 N N . ASP A 1 188 ? 17.085 -0.419 -20.321 1.00 93.62 188 ASP A N 1
ATOM 1507 C CA . ASP A 1 188 ? 17.054 -0.488 -18.856 1.00 93.62 188 ASP A CA 1
ATOM 1508 C C . ASP A 1 188 ? 17.648 -1.839 -18.396 1.00 93.62 188 ASP A C 1
ATOM 1510 O O . ASP A 1 188 ? 17.103 -2.904 -18.717 1.00 93.62 188 ASP A O 1
ATOM 1514 N N . PRO A 1 189 ? 18.773 -1.832 -17.657 1.00 92.38 189 PRO A N 1
ATOM 1515 C CA . PRO A 1 189 ? 19.517 -3.051 -17.362 1.00 92.38 189 PRO A CA 1
ATOM 1516 C C . PRO A 1 189 ? 18.759 -4.001 -16.426 1.00 92.38 189 PRO A C 1
ATOM 1518 O O . PRO A 1 189 ? 19.004 -5.209 -16.452 1.00 92.38 189 PRO A O 1
ATOM 1521 N N . LEU A 1 190 ? 17.823 -3.493 -15.617 1.00 95.25 190 LEU A N 1
ATOM 1522 C CA . LEU A 1 190 ? 16.978 -4.329 -14.769 1.00 95.25 190 LEU A CA 1
ATOM 1523 C C . LEU A 1 190 ? 15.846 -4.960 -15.586 1.00 95.25 190 LEU A C 1
ATOM 1525 O O . LEU A 1 190 ? 15.559 -6.146 -15.405 1.00 95.25 190 LEU A O 1
ATOM 1529 N N . LEU A 1 191 ? 15.241 -4.209 -16.514 1.00 96.12 191 LEU A N 1
ATOM 1530 C CA . LEU A 1 191 ? 14.237 -4.744 -17.441 1.00 96.12 191 LEU A CA 1
ATOM 1531 C C . LEU A 1 191 ? 14.810 -5.892 -18.281 1.00 96.12 191 LEU A C 1
ATOM 1533 O O . LEU A 1 191 ? 14.176 -6.941 -18.389 1.00 96.12 191 LEU A O 1
ATOM 1537 N N . GLN A 1 192 ? 16.023 -5.731 -18.813 1.00 94.62 192 GLN A N 1
ATOM 1538 C CA . GLN A 1 192 ? 16.689 -6.755 -19.626 1.00 94.62 192 GLN A CA 1
ATOM 1539 C C . GLN A 1 192 ? 16.859 -8.084 -18.869 1.00 94.62 192 GLN A C 1
ATOM 1541 O O . GLN A 1 192 ? 16.562 -9.151 -19.404 1.00 94.62 192 GLN A O 1
ATOM 1546 N N . GLY A 1 193 ? 17.245 -8.037 -17.588 1.00 95.44 193 GLY A N 1
ATOM 1547 C CA . GLY A 1 193 ? 17.297 -9.234 -16.741 1.00 95.44 193 GLY A CA 1
ATOM 1548 C C . GLY A 1 193 ? 15.913 -9.839 -16.460 1.00 95.44 193 GLY A C 1
ATOM 1549 O O . GLY A 1 193 ? 15.756 -11.063 -16.435 1.00 95.44 193 GLY A O 1
ATOM 1550 N N . ARG A 1 194 ? 14.885 -8.996 -16.293 1.00 97.38 194 ARG A N 1
ATOM 1551 C CA . ARG A 1 194 ? 13.499 -9.442 -16.075 1.00 97.38 194 ARG A CA 1
ATOM 1552 C C . ARG A 1 194 ? 12.944 -10.192 -17.287 1.00 97.38 194 ARG A C 1
ATOM 1554 O O . ARG A 1 194 ? 12.337 -11.237 -17.086 1.00 97.38 194 ARG A O 1
ATOM 1561 N N . ILE A 1 195 ? 13.206 -9.742 -18.518 1.00 95.12 195 ILE A N 1
ATOM 1562 C CA . ILE A 1 195 ? 12.746 -10.412 -19.756 1.00 95.12 195 ILE A CA 1
ATOM 1563 C C . ILE A 1 195 ? 13.087 -11.913 -19.755 1.00 95.12 195 ILE A C 1
ATOM 1565 O O . ILE A 1 195 ? 12.270 -12.727 -20.179 1.00 95.12 195 ILE A O 1
ATOM 1569 N N . HIS A 1 196 ? 14.248 -12.291 -19.215 1.00 97.06 196 HIS A N 1
ATOM 1570 C CA . HIS A 1 196 ? 14.632 -13.692 -19.042 1.00 97.06 196 HIS A CA 1
ATOM 1571 C C . HIS A 1 196 ? 13.894 -14.386 -17.879 1.00 97.06 196 HIS A C 1
ATOM 1573 O O . HIS A 1 196 ? 13.300 -15.450 -18.055 1.00 97.06 196 HIS A O 1
ATOM 1579 N N . SER A 1 197 ? 13.920 -13.783 -16.687 1.00 97.81 197 SER A N 1
ATOM 1580 C CA . SER A 1 197 ? 13.528 -14.440 -15.430 1.00 97.81 197 SER A CA 1
ATOM 1581 C C . SER A 1 197 ? 12.073 -14.919 -15.384 1.00 97.81 197 SER A C 1
ATOM 1583 O O . SER A 1 197 ? 11.802 -15.999 -14.854 1.00 97.81 197 SER A O 1
ATOM 1585 N N . TYR A 1 198 ? 11.129 -14.137 -15.918 1.00 97.50 198 TYR A N 1
ATOM 1586 C CA . TYR A 1 198 ? 9.705 -14.466 -15.798 1.00 97.50 198 TYR A CA 1
ATOM 1587 C C . TYR A 1 198 ? 9.311 -15.706 -16.586 1.00 97.50 198 TYR A C 1
ATOM 1589 O O . TYR A 1 198 ? 8.392 -16.386 -16.152 1.00 97.50 198 TYR A O 1
ATOM 1597 N N . LEU A 1 199 ? 9.969 -15.995 -17.712 1.00 95.12 199 LEU A N 1
ATOM 1598 C CA . LEU A 1 199 ? 9.727 -17.216 -18.478 1.00 95.12 199 LEU A CA 1
ATOM 1599 C C . LEU A 1 199 ? 10.347 -18.426 -17.768 1.00 95.12 199 LEU A C 1
ATOM 1601 O O . LEU A 1 199 ? 9.675 -19.437 -17.578 1.00 95.12 199 LEU A O 1
ATOM 1605 N N . ASP A 1 200 ? 11.606 -18.290 -17.346 1.00 98.25 200 ASP A N 1
ATOM 1606 C CA . ASP A 1 200 ? 12.382 -19.353 -16.701 1.00 98.25 200 ASP A CA 1
ATOM 1607 C C . ASP A 1 200 ? 11.694 -19.890 -15.435 1.00 98.25 200 ASP A C 1
ATOM 1609 O O . ASP A 1 200 ? 11.474 -21.094 -15.298 1.00 98.25 200 ASP A O 1
ATOM 1613 N N . THR A 1 201 ? 11.230 -18.996 -14.555 1.00 97.94 201 THR A N 1
ATOM 1614 C CA . THR A 1 201 ? 10.595 -19.397 -13.287 1.00 97.94 201 THR A CA 1
ATOM 1615 C C . THR A 1 201 ? 9.307 -20.216 -13.477 1.00 97.94 201 THR A C 1
ATOM 1617 O O . THR A 1 201 ? 8.960 -21.034 -12.624 1.00 97.94 201 THR A O 1
ATOM 1620 N N . GLN A 1 202 ? 8.595 -20.066 -14.606 1.00 98.19 202 GLN A N 1
ATOM 1621 C CA . GLN A 1 202 ? 7.365 -20.839 -14.845 1.00 98.19 202 GLN A CA 1
ATOM 1622 C C . GLN A 1 202 ? 7.639 -22.314 -15.114 1.00 98.19 202 GLN A C 1
ATOM 1624 O O . GLN A 1 202 ? 6.769 -23.145 -14.853 1.00 98.19 202 GLN A O 1
ATOM 1629 N N . LEU A 1 203 ? 8.835 -22.656 -15.604 1.00 97.50 203 LEU A N 1
ATOM 1630 C CA . LEU A 1 203 ? 9.184 -24.036 -15.936 1.00 97.50 203 LEU A CA 1
ATOM 1631 C C . LEU A 1 203 ? 9.100 -24.948 -14.711 1.00 97.50 203 LEU A C 1
ATOM 1633 O O . LEU A 1 203 ? 8.669 -26.092 -14.827 1.00 97.50 203 LEU A O 1
ATOM 1637 N N . THR A 1 204 ? 9.472 -24.436 -13.538 1.00 98.19 204 THR A N 1
ATOM 1638 C CA . THR A 1 204 ? 9.365 -25.166 -12.272 1.00 98.19 204 THR A CA 1
ATOM 1639 C C . THR A 1 204 ? 8.059 -24.850 -11.553 1.00 98.19 204 THR A C 1
ATOM 1641 O O . THR A 1 204 ? 7.373 -25.777 -11.130 1.00 98.19 204 THR A O 1
ATOM 1644 N N . ARG A 1 205 ? 7.667 -23.570 -11.465 1.00 98.50 205 ARG A N 1
ATOM 1645 C CA . ARG A 1 205 ? 6.463 -23.143 -10.734 1.00 98.50 205 ARG A CA 1
ATOM 1646 C C . ARG A 1 205 ? 5.173 -23.746 -11.294 1.00 98.50 205 ARG A C 1
ATOM 1648 O O . ARG A 1 205 ? 4.305 -24.131 -10.521 1.00 98.50 205 ARG A O 1
ATOM 1655 N N . LEU A 1 206 ? 5.049 -23.823 -12.620 1.00 98.50 206 LEU A N 1
ATOM 1656 C CA . LEU A 1 206 ? 3.854 -24.312 -13.323 1.00 98.50 206 LEU A CA 1
ATOM 1657 C C . LEU A 1 206 ? 4.095 -25.649 -14.043 1.00 98.50 206 LEU A C 1
ATOM 1659 O O . LEU A 1 206 ? 3.300 -26.069 -14.881 1.00 98.50 206 LEU A O 1
ATOM 1663 N N . GLY A 1 207 ? 5.186 -26.338 -13.699 1.00 97.56 207 GLY A N 1
ATOM 1664 C CA . GLY A 1 207 ? 5.419 -27.729 -14.088 1.00 97.56 207 GLY A CA 1
ATOM 1665 C C . GLY A 1 207 ? 5.791 -27.968 -15.554 1.00 97.56 207 GLY A C 1
ATOM 1666 O O . GLY A 1 207 ? 5.731 -29.112 -16.004 1.00 97.56 207 GLY A O 1
ATOM 1667 N N . GLY A 1 208 ? 6.177 -26.938 -16.312 1.00 97.69 208 GLY A N 1
ATOM 1668 C CA . GLY A 1 208 ? 6.748 -27.108 -17.650 1.00 97.69 208 GLY A CA 1
ATOM 1669 C C . GLY A 1 208 ? 6.484 -25.948 -18.615 1.00 97.69 208 GLY A C 1
ATOM 1670 O O . GLY A 1 208 ? 5.957 -24.910 -18.222 1.00 97.69 208 GLY A O 1
ATOM 1671 N N . PRO A 1 209 ? 6.832 -26.111 -19.906 1.00 97.94 209 PRO A N 1
ATOM 1672 C CA . PRO A 1 209 ? 6.741 -25.044 -20.910 1.00 97.94 209 PRO A CA 1
ATOM 1673 C C . PRO A 1 209 ? 5.306 -24.753 -21.392 1.00 97.94 209 PRO A C 1
ATOM 1675 O O . PRO A 1 209 ? 5.062 -23.728 -22.028 1.00 97.94 209 PRO A O 1
ATOM 1678 N N . ASN A 1 210 ? 4.341 -25.629 -21.090 1.00 98.25 210 ASN A N 1
ATOM 1679 C CA . ASN A 1 210 ? 2.946 -25.496 -21.529 1.00 98.25 210 ASN A CA 1
ATOM 1680 C C . ASN A 1 210 ? 2.070 -24.681 -20.558 1.00 98.25 210 ASN A C 1
ATOM 1682 O O . ASN A 1 210 ? 0.848 -24.748 -20.628 1.00 98.25 210 ASN A O 1
ATOM 1686 N N . PHE A 1 211 ? 2.659 -23.875 -19.666 1.00 98.19 211 PHE A N 1
ATOM 1687 C CA . PHE A 1 211 ? 1.902 -23.046 -18.716 1.00 98.19 211 PHE A CA 1
ATOM 1688 C C . PHE A 1 211 ? 0.951 -22.033 -19.386 1.00 98.19 211 PHE A C 1
ATOM 1690 O O . PHE A 1 211 ? -0.019 -21.590 -18.773 1.00 98.19 211 PHE A O 1
ATOM 1697 N N . HIS A 1 212 ? 1.217 -21.679 -20.647 1.00 97.50 212 HIS A N 1
ATOM 1698 C CA . HIS A 1 212 ? 0.364 -20.828 -21.477 1.00 97.50 212 HIS A CA 1
ATOM 1699 C C . HIS A 1 212 ? -0.961 -21.503 -21.879 1.00 97.50 212 HIS A C 1
ATOM 1701 O O . HIS A 1 212 ? -1.872 -20.815 -22.320 1.00 97.50 212 HIS A O 1
ATOM 1707 N N . GLU A 1 213 ? -1.082 -22.828 -21.729 1.00 97.81 213 GLU A N 1
ATOM 1708 C CA . GLU A 1 213 ? -2.325 -23.582 -21.966 1.00 97.81 213 GLU A CA 1
ATOM 1709 C C . GLU A 1 213 ? -3.185 -23.721 -20.699 1.00 97.81 213 GLU A C 1
ATOM 1711 O O . GLU A 1 213 ? -4.287 -24.264 -20.745 1.00 97.81 213 GLU A O 1
ATOM 1716 N N . ILE A 1 214 ? -2.713 -23.239 -19.544 1.00 98.50 214 ILE A N 1
ATOM 1717 C CA . ILE A 1 214 ? -3.569 -23.115 -18.359 1.00 98.50 214 ILE A CA 1
ATOM 1718 C C . ILE A 1 214 ? -4.654 -22.071 -18.683 1.00 98.50 214 ILE A C 1
ATOM 1720 O O . ILE A 1 214 ? -4.307 -21.010 -19.216 1.00 98.50 214 ILE A O 1
ATOM 1724 N N . PRO A 1 215 ? -5.945 -22.316 -18.375 1.00 98.25 215 PRO A N 1
ATOM 1725 C CA . PRO A 1 215 ? -7.043 -21.469 -18.846 1.00 98.25 215 PRO A CA 1
ATOM 1726 C C . PRO A 1 215 ? -6.872 -19.968 -18.579 1.00 98.25 215 PRO A C 1
ATOM 1728 O O . PRO A 1 215 ? -7.098 -19.170 -19.482 1.00 98.25 215 PRO A O 1
ATOM 1731 N N . ILE A 1 216 ? -6.403 -19.575 -17.388 1.00 98.56 216 ILE A N 1
ATOM 1732 C CA . ILE A 1 216 ? -6.207 -18.157 -17.036 1.00 98.56 216 ILE A CA 1
ATOM 1733 C C . ILE A 1 216 ? -5.078 -17.471 -17.830 1.00 98.56 216 ILE A C 1
ATOM 1735 O O . ILE A 1 216 ? -5.084 -16.254 -17.986 1.00 98.56 216 ILE A O 1
ATOM 1739 N N . ASN A 1 217 ? -4.124 -18.244 -18.358 1.00 98.31 217 ASN A N 1
ATOM 1740 C CA . ASN A 1 217 ? -2.984 -17.749 -19.142 1.00 98.31 217 ASN A CA 1
ATOM 1741 C C . ASN A 1 217 ? -3.217 -17.833 -20.654 1.00 98.31 217 ASN A C 1
ATOM 1743 O O . ASN A 1 217 ? -2.396 -17.348 -21.435 1.00 98.31 217 ASN A O 1
ATOM 1747 N N . SER A 1 218 ? -4.296 -18.493 -21.075 1.00 97.06 218 SER A N 1
ATOM 1748 C CA . SER A 1 218 ? -4.548 -18.781 -22.480 1.00 97.06 218 SER A CA 1
ATOM 1749 C C . SER A 1 218 ? -4.944 -17.515 -23.233 1.00 97.06 218 SER A C 1
ATOM 1751 O O . SER A 1 218 ? -5.812 -16.754 -22.808 1.00 97.06 218 SER A O 1
ATOM 1753 N N . SER A 1 219 ? -4.323 -17.306 -24.394 1.00 95.88 219 SER A N 1
ATOM 1754 C CA . SER A 1 219 ? -4.724 -16.232 -25.301 1.00 95.88 219 SER A CA 1
ATOM 1755 C C . SER A 1 219 ? -6.165 -16.442 -25.762 1.00 95.88 219 SER A C 1
ATOM 1757 O O . SER A 1 219 ? -6.545 -17.539 -26.170 1.00 95.88 219 SER A O 1
ATOM 1759 N N . ILE A 1 220 ? -6.946 -15.365 -25.781 1.00 96.69 220 ILE A N 1
ATOM 1760 C CA . ILE A 1 220 ? -8.266 -15.356 -26.425 1.00 96.69 220 ILE A CA 1
ATOM 1761 C C . ILE A 1 220 ? -8.161 -15.408 -27.959 1.00 96.69 220 ILE A C 1
ATOM 1763 O O . ILE A 1 220 ? -9.112 -15.794 -28.635 1.00 96.69 220 ILE A O 1
ATOM 1767 N N . ALA A 1 221 ? -7.012 -15.014 -28.517 1.00 93.56 221 ALA A N 1
ATOM 1768 C CA . ALA A 1 221 ? -6.737 -15.073 -29.947 1.00 93.56 221 ALA A CA 1
ATOM 1769 C C . ALA A 1 221 ? -6.103 -16.427 -30.323 1.00 93.56 221 ALA A C 1
ATOM 1771 O O . ALA A 1 221 ? -5.262 -16.925 -29.568 1.00 93.56 221 ALA A O 1
ATOM 1772 N N . PRO A 1 222 ? -6.429 -17.009 -31.497 1.00 88.50 222 PRO A N 1
ATOM 1773 C CA . PRO A 1 222 ? -5.837 -18.269 -31.937 1.00 88.50 222 PRO A CA 1
ATOM 1774 C C . PRO A 1 222 ? -4.309 -18.195 -32.032 1.00 88.50 222 PRO A C 1
ATOM 1776 O O . PRO A 1 222 ? -3.765 -17.328 -32.714 1.00 88.50 222 PRO A O 1
ATOM 1779 N N . VAL A 1 223 ? -3.616 -19.151 -31.411 1.00 91.50 223 VAL A N 1
ATOM 1780 C CA . VAL A 1 223 ? -2.153 -19.272 -31.473 1.00 91.50 223 VAL A CA 1
ATOM 1781 C C . VAL A 1 223 ? -1.783 -20.484 -32.322 1.00 91.50 223 VAL A C 1
ATOM 1783 O O . VAL A 1 223 ? -2.143 -21.613 -32.000 1.00 91.50 223 VAL A O 1
ATOM 1786 N N . ASN A 1 224 ? -1.047 -20.257 -33.411 1.00 91.44 224 ASN A N 1
ATOM 1787 C CA . ASN A 1 224 ? -0.534 -21.317 -34.278 1.00 91.44 224 ASN A CA 1
ATOM 1788 C C . ASN A 1 224 ? 0.971 -21.142 -34.463 1.00 91.44 224 ASN A C 1
ATOM 1790 O O . A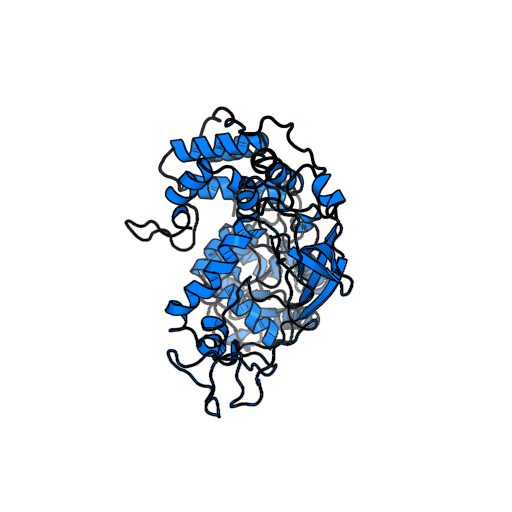SN A 1 224 ? 1.423 -20.117 -34.963 1.00 91.44 224 ASN A O 1
ATOM 1794 N N . ASN A 1 225 ? 1.745 -22.149 -34.068 1.00 94.62 225 ASN A N 1
ATOM 1795 C CA . ASN A 1 225 ? 3.197 -22.164 -34.206 1.00 94.62 225 ASN A CA 1
ATOM 1796 C C . ASN A 1 225 ? 3.705 -23.607 -34.404 1.00 94.62 225 ASN A C 1
ATOM 1798 O O . ASN A 1 225 ? 2.927 -24.564 -34.513 1.00 94.62 225 ASN A O 1
ATOM 1802 N N . ASN A 1 226 ? 5.027 -23.764 -34.456 1.00 96.00 226 ASN A N 1
ATOM 1803 C CA . ASN A 1 226 ? 5.696 -25.048 -34.661 1.00 96.00 226 ASN A CA 1
ATOM 1804 C C . ASN A 1 226 ? 6.187 -25.728 -33.366 1.00 96.00 226 ASN A C 1
ATOM 1806 O O . ASN A 1 226 ? 6.793 -26.791 -33.448 1.00 96.00 226 ASN A O 1
ATOM 1810 N N . GLN A 1 227 ? 5.907 -25.174 -32.180 1.00 97.00 227 GLN A N 1
ATOM 1811 C CA . GLN A 1 227 ? 6.273 -25.793 -30.898 1.00 97.00 227 GLN A CA 1
ATOM 1812 C C . GLN A 1 227 ? 5.381 -27.012 -30.608 1.00 97.00 227 GLN A C 1
ATOM 1814 O O . GLN A 1 227 ? 4.194 -27.012 -30.940 1.00 97.00 227 GLN A O 1
ATOM 1819 N N . ARG A 1 228 ? 5.950 -28.078 -30.034 1.00 96.88 228 ARG A N 1
ATOM 1820 C CA . ARG A 1 228 ? 5.270 -29.356 -29.752 1.00 96.88 228 ARG A CA 1
ATOM 1821 C C . ARG A 1 228 ? 5.706 -29.918 -28.398 1.00 96.88 228 ARG A C 1
ATOM 1823 O O . ARG A 1 228 ? 6.698 -29.469 -27.828 1.00 96.88 228 ARG A O 1
ATOM 1830 N N . ASP A 1 229 ? 4.978 -30.937 -27.955 1.00 96.69 229 ASP A N 1
ATOM 1831 C CA . ASP A 1 229 ? 5.276 -31.763 -26.784 1.00 96.69 229 ASP A CA 1
ATOM 1832 C C . ASP A 1 229 ? 5.333 -30.964 -25.467 1.00 96.69 229 ASP A C 1
ATOM 1834 O O . ASP A 1 229 ? 4.528 -30.061 -25.243 1.00 96.69 229 ASP A O 1
ATOM 1838 N N . GLY A 1 230 ? 6.234 -31.330 -24.552 1.00 97.44 230 GLY A N 1
ATOM 1839 C CA . GLY A 1 230 ? 6.315 -30.755 -23.210 1.00 97.44 230 GLY A CA 1
ATOM 1840 C C . GLY A 1 230 ? 5.290 -31.337 -22.228 1.00 97.44 230 GLY A C 1
ATOM 1841 O O . GLY A 1 230 ? 4.306 -31.974 -22.604 1.00 97.44 230 GLY A O 1
ATOM 1842 N N . MET A 1 231 ? 5.542 -31.126 -20.934 1.00 98.38 231 MET A N 1
ATOM 1843 C CA . MET A 1 231 ? 4.682 -31.628 -19.858 1.00 98.38 231 MET A CA 1
ATOM 1844 C C . MET A 1 231 ? 3.266 -31.043 -19.956 1.00 98.38 231 MET A C 1
ATOM 1846 O O . MET A 1 231 ? 3.113 -29.870 -20.291 1.00 98.38 231 MET A O 1
ATOM 1850 N N . HIS A 1 232 ? 2.244 -31.859 -19.672 1.00 98.12 232 HIS A N 1
ATOM 1851 C CA . HIS A 1 232 ? 0.824 -31.471 -19.691 1.00 98.12 232 HIS A CA 1
ATOM 1852 C C . HIS A 1 232 ? 0.357 -30.770 -20.981 1.00 98.12 232 HIS A C 1
ATOM 1854 O O . HIS A 1 232 ? -0.468 -29.861 -20.925 1.00 98.12 232 HIS A O 1
ATOM 1860 N N . ARG A 1 233 ? 0.864 -31.193 -22.149 1.00 97.94 233 ARG A N 1
ATOM 1861 C CA . ARG A 1 233 ? 0.377 -30.694 -23.442 1.00 97.94 233 ARG A CA 1
ATOM 1862 C C . ARG A 1 233 ? -1.126 -30.957 -23.587 1.00 97.94 233 ARG A C 1
ATOM 1864 O O . ARG A 1 233 ? -1.542 -32.114 -23.624 1.00 97.94 233 ARG A O 1
ATOM 1871 N N . GLN A 1 234 ? -1.920 -29.898 -23.702 1.00 96.88 234 GLN A N 1
ATOM 1872 C CA . GLN A 1 234 ? -3.370 -29.959 -23.879 1.00 96.88 234 GLN A CA 1
ATOM 1873 C C . GLN A 1 234 ? -3.761 -29.886 -25.356 1.00 96.88 234 GLN A C 1
ATOM 1875 O O . GLN A 1 234 ? -4.614 -30.651 -25.812 1.00 96.88 234 GLN A O 1
ATOM 1880 N N . ALA A 1 235 ? -3.149 -28.982 -26.130 1.00 94.88 235 ALA A N 1
ATOM 1881 C CA . ALA A 1 235 ? -3.533 -28.823 -27.527 1.00 94.88 235 ALA A CA 1
ATOM 1882 C C . ALA A 1 235 ? -3.015 -29.981 -28.393 1.00 94.88 235 ALA A C 1
ATOM 1884 O O . ALA A 1 235 ? -1.816 -30.273 -28.443 1.00 94.88 235 ALA A O 1
ATOM 1885 N N . ILE A 1 236 ? -3.927 -30.588 -29.157 1.00 95.19 236 ILE A N 1
ATOM 1886 C CA . ILE A 1 236 ? -3.620 -31.637 -30.134 1.00 95.19 236 ILE A CA 1
ATOM 1887 C C . ILE A 1 236 ? -3.443 -30.996 -31.514 1.00 95.19 236 ILE A C 1
ATOM 1889 O O . ILE A 1 236 ? -4.416 -30.715 -32.221 1.00 95.19 236 ILE A O 1
ATOM 1893 N N . HIS A 1 237 ? -2.192 -30.779 -31.923 1.00 91.81 237 HIS A N 1
ATOM 1894 C CA . HIS A 1 237 ? -1.888 -30.273 -33.263 1.00 91.81 237 HIS A CA 1
ATOM 1895 C C . HIS A 1 237 ? -2.140 -31.342 -34.326 1.00 91.81 237 HIS A C 1
ATOM 1897 O O . HIS A 1 237 ? -1.642 -32.463 -34.234 1.00 91.81 237 HIS A O 1
ATOM 1903 N N . ARG A 1 238 ? -2.893 -30.983 -35.367 1.00 89.75 238 ARG A N 1
ATOM 1904 C CA . ARG A 1 238 ? -3.172 -31.865 -36.506 1.00 89.75 238 ARG A CA 1
ATOM 1905 C C . ARG A 1 238 ? -2.135 -31.675 -37.610 1.00 89.75 238 ARG A C 1
ATOM 1907 O O . ARG A 1 238 ? -1.620 -30.580 -37.810 1.00 89.75 238 ARG A O 1
ATOM 1914 N N . GLY A 1 239 ? -1.912 -32.733 -38.383 1.00 89.69 239 GLY A N 1
ATOM 1915 C CA . GLY A 1 239 ? -1.000 -32.727 -39.526 1.00 89.69 239 GLY A CA 1
ATOM 1916 C C . GLY A 1 239 ? 0.347 -33.377 -39.219 1.00 89.69 239 GLY A C 1
ATOM 1917 O O . GLY A 1 239 ? 0.580 -33.888 -38.130 1.00 89.69 239 GLY A O 1
ATOM 1918 N N . ARG A 1 240 ? 1.227 -33.392 -40.225 1.00 92.44 240 ARG A N 1
ATOM 1919 C CA . ARG A 1 240 ? 2.514 -34.113 -40.197 1.00 92.44 240 ARG A CA 1
ATOM 1920 C C . ARG A 1 240 ? 3.745 -33.201 -40.115 1.00 92.44 240 ARG A C 1
ATOM 1922 O O . ARG A 1 240 ? 4.835 -33.625 -40.483 1.00 92.44 240 ARG A O 1
ATOM 1929 N N . VAL A 1 241 ? 3.563 -31.935 -39.729 1.00 94.81 241 VAL A N 1
ATOM 1930 C CA . VAL A 1 241 ? 4.613 -30.903 -39.743 1.00 94.81 241 VAL A CA 1
ATOM 1931 C C . VAL A 1 241 ? 4.688 -30.163 -38.404 1.00 94.81 241 VAL A C 1
ATOM 1933 O O . VAL A 1 241 ? 3.670 -29.834 -37.790 1.00 94.81 241 VAL A O 1
ATOM 1936 N N . SER A 1 242 ? 5.919 -29.882 -37.980 1.00 95.19 242 SER A N 1
ATOM 1937 C CA . SER A 1 242 ? 6.271 -29.117 -36.777 1.00 95.19 242 SER A CA 1
ATOM 1938 C C . SER A 1 242 ? 7.528 -28.260 -36.994 1.00 95.19 242 SER A C 1
ATOM 1940 O O . SER A 1 242 ? 8.322 -28.077 -36.078 1.00 95.19 242 SER A O 1
ATOM 1942 N N . TYR A 1 243 ? 7.767 -27.798 -38.224 1.00 95.31 243 TYR A N 1
ATOM 1943 C CA . TYR A 1 243 ? 8.948 -27.016 -38.594 1.00 95.31 243 TYR A CA 1
ATOM 1944 C C . TYR A 1 243 ? 8.636 -26.028 -39.727 1.00 95.31 243 TYR A C 1
ATOM 1946 O O . TYR A 1 243 ? 7.663 -26.186 -40.470 1.00 95.31 243 TYR A O 1
ATOM 1954 N N . GLU A 1 244 ? 9.497 -25.026 -39.876 1.00 94.38 244 GLU A N 1
ATOM 1955 C CA . GLU A 1 244 ? 9.456 -24.025 -40.941 1.00 94.38 244 GLU A CA 1
ATOM 1956 C C . GLU A 1 244 ? 10.883 -23.783 -41.471 1.00 94.38 244 GLU A C 1
ATOM 1958 O O . GLU A 1 244 ? 11.820 -23.786 -40.668 1.00 94.38 244 GLU A O 1
ATOM 1963 N N . PRO A 1 245 ? 11.074 -23.575 -42.790 1.00 94.38 245 PRO A N 1
ATOM 1964 C CA . PRO A 1 245 ? 10.067 -23.641 -43.859 1.00 94.38 245 PRO A CA 1
ATOM 1965 C C . PRO A 1 245 ? 9.643 -25.083 -44.184 1.00 94.38 245 PRO A C 1
ATOM 1967 O O . PRO A 1 245 ? 10.408 -26.024 -43.984 1.00 94.38 245 PRO A O 1
ATOM 1970 N N . ASN A 1 246 ? 8.423 -25.278 -44.703 1.00 95.62 246 ASN A N 1
ATOM 1971 C CA . ASN A 1 246 ? 7.914 -26.603 -45.078 1.00 95.62 246 ASN A CA 1
ATOM 1972 C C . ASN A 1 246 ? 7.024 -26.567 -46.336 1.00 95.62 246 ASN A C 1
ATOM 1974 O O . ASN A 1 246 ? 6.275 -25.621 -46.546 1.00 95.62 246 ASN A O 1
ATOM 1978 N N . SER A 1 247 ? 7.056 -27.625 -47.153 1.00 94.81 247 SER A N 1
ATOM 1979 C CA . SER A 1 247 ? 6.132 -27.810 -48.290 1.00 94.81 247 SER A CA 1
ATOM 1980 C C . SER A 1 247 ? 4.986 -28.777 -47.980 1.00 94.81 247 SER A C 1
ATOM 1982 O O . SER A 1 247 ? 3.934 -28.732 -48.614 1.00 94.81 247 SER A O 1
ATOM 1984 N N . LEU A 1 248 ? 5.164 -29.653 -46.985 1.00 95.69 248 LEU A N 1
ATOM 1985 C CA . LEU A 1 248 ? 4.231 -30.740 -46.678 1.00 95.69 248 LEU A CA 1
ATOM 1986 C C . LEU A 1 248 ? 2.903 -30.262 -46.074 1.00 95.69 248 LEU A C 1
ATOM 1988 O O . LEU A 1 248 ? 1.933 -31.017 -46.131 1.00 95.69 248 LEU A O 1
ATOM 1992 N N . ALA A 1 249 ? 2.869 -29.056 -45.499 1.00 93.50 249 ALA A N 1
ATOM 1993 C CA . ALA A 1 249 ? 1.664 -28.371 -45.034 1.00 93.50 249 ALA A CA 1
ATOM 1994 C C . ALA A 1 249 ? 1.416 -27.058 -45.805 1.00 93.50 249 ALA A C 1
ATOM 1996 O O . ALA A 1 249 ? 0.727 -26.170 -45.309 1.00 93.50 249 ALA A O 1
ATOM 1997 N N . GLY A 1 250 ? 1.996 -26.916 -47.005 1.00 94.12 250 GLY A N 1
ATOM 1998 C CA . GLY A 1 250 ? 1.831 -25.723 -47.840 1.00 94.12 250 GLY A CA 1
ATOM 1999 C C . GLY A 1 250 ? 2.439 -24.445 -47.252 1.00 94.12 250 GLY A C 1
ATOM 2000 O O . GLY A 1 250 ? 2.005 -23.362 -47.623 1.00 94.12 250 GLY A O 1
ATOM 2001 N N . GLY A 1 251 ? 3.410 -24.561 -46.338 1.00 91.31 251 GLY A N 1
ATOM 2002 C CA . GLY A 1 251 ? 4.051 -23.423 -45.671 1.00 91.31 251 GLY A CA 1
ATOM 2003 C C . GLY A 1 251 ? 3.367 -22.955 -44.385 1.00 91.31 251 GLY A C 1
ATOM 2004 O O . GLY A 1 251 ? 3.895 -22.072 -43.722 1.00 91.31 251 GLY A O 1
ATOM 2005 N N . CYS A 1 252 ? 2.237 -23.551 -43.989 1.00 91.81 252 CYS A N 1
ATOM 2006 C CA . CYS A 1 252 ? 1.545 -23.188 -42.752 1.00 91.81 252 CYS A CA 1
ATOM 2007 C C . CYS A 1 252 ? 2.248 -23.727 -41.480 1.00 91.81 252 CYS A C 1
ATOM 2009 O O . CYS A 1 252 ? 2.789 -24.840 -41.520 1.00 91.81 252 CYS A O 1
ATOM 2011 N N . PRO A 1 253 ? 2.140 -23.016 -40.333 1.00 92.69 253 PRO A N 1
ATOM 2012 C CA . PRO A 1 253 ? 1.681 -21.624 -40.219 1.00 92.69 253 PRO A CA 1
ATOM 2013 C C . PRO A 1 253 ? 2.708 -20.651 -40.825 1.00 92.69 253 PRO A C 1
ATOM 2015 O O . PRO A 1 253 ? 3.907 -20.868 -40.689 1.00 92.69 253 PRO A O 1
ATOM 2018 N N . PHE A 1 254 ? 2.233 -19.594 -41.488 1.00 92.12 254 PHE A N 1
ATOM 2019 C CA . PHE A 1 254 ? 3.096 -18.596 -42.128 1.00 92.12 254 PHE A CA 1
ATOM 2020 C C . PHE A 1 254 ? 3.606 -17.552 -41.131 1.00 92.12 254 PHE A C 1
ATOM 2022 O O . PHE A 1 254 ? 2.897 -17.180 -40.193 1.00 92.12 254 PHE A O 1
ATOM 2029 N N . GLN A 1 255 ? 4.787 -16.993 -41.402 1.00 91.62 255 GLN A N 1
ATOM 2030 C CA . GLN A 1 255 ? 5.201 -15.724 -40.805 1.00 91.62 255 GLN A CA 1
ATOM 2031 C C . GLN A 1 255 ? 4.204 -14.615 -41.158 1.00 91.62 255 GLN A C 1
ATOM 2033 O O . GLN A 1 255 ? 3.755 -14.503 -42.298 1.00 91.62 255 GLN A O 1
ATOM 2038 N N . ALA A 1 256 ? 3.906 -13.748 -40.190 1.00 90.12 256 ALA A N 1
ATOM 2039 C CA . ALA A 1 256 ? 3.010 -12.604 -40.383 1.00 90.12 256 ALA A CA 1
ATOM 2040 C C . ALA A 1 256 ? 3.612 -11.486 -41.266 1.00 90.12 256 ALA A C 1
ATOM 2042 O O . ALA A 1 256 ? 2.933 -10.505 -41.569 1.00 90.12 256 ALA A O 1
ATOM 2043 N N . GLY A 1 257 ? 4.880 -11.611 -41.677 1.00 87.44 257 GLY A N 1
ATOM 2044 C CA . GLY A 1 257 ? 5.585 -10.596 -42.459 1.00 87.44 257 GLY A CA 1
ATOM 2045 C C . GLY A 1 257 ? 5.644 -9.255 -41.725 1.00 87.44 257 GLY A C 1
ATOM 2046 O O . GLY A 1 257 ? 5.874 -9.216 -40.519 1.00 87.44 257 GLY A O 1
ATOM 2047 N N . ILE A 1 258 ? 5.395 -8.162 -42.451 1.00 82.19 258 ILE A N 1
ATOM 2048 C CA . ILE A 1 258 ? 5.427 -6.786 -41.920 1.00 82.19 258 ILE A CA 1
ATOM 2049 C C . ILE A 1 258 ? 4.382 -6.510 -40.830 1.00 82.19 258 ILE A C 1
ATOM 2051 O O . ILE A 1 258 ? 4.529 -5.553 -40.083 1.00 82.19 258 ILE A O 1
ATOM 2055 N N . SER A 1 259 ? 3.328 -7.326 -40.739 1.00 85.31 259 SER A N 1
ATOM 2056 C CA . SER A 1 259 ? 2.305 -7.212 -39.692 1.00 85.31 259 SER A CA 1
ATOM 2057 C C . SER A 1 259 ? 2.704 -7.930 -38.398 1.00 85.31 259 SER A C 1
ATOM 2059 O O . SER A 1 259 ? 1.990 -7.843 -37.401 1.00 85.31 259 SER A O 1
ATOM 2061 N N . GLY A 1 260 ? 3.807 -8.686 -38.418 1.00 88.75 260 GLY A N 1
ATOM 2062 C CA . GLY A 1 260 ? 4.371 -9.330 -37.239 1.00 88.75 260 GLY A CA 1
ATOM 2063 C C . GLY A 1 260 ? 5.132 -8.355 -36.342 1.00 88.75 260 GLY A C 1
ATOM 2064 O O . GLY A 1 260 ? 5.434 -7.227 -36.722 1.00 88.75 260 GLY A O 1
ATOM 2065 N N . PHE A 1 261 ? 5.476 -8.811 -35.137 1.00 93.69 261 PHE A N 1
ATOM 2066 C CA . PHE A 1 261 ? 6.357 -8.056 -34.251 1.00 93.69 261 PHE A CA 1
ATOM 2067 C C . PHE A 1 261 ? 7.743 -7.889 -34.892 1.00 93.69 261 PHE A C 1
ATOM 2069 O O . PHE A 1 261 ? 8.367 -8.873 -35.290 1.00 93.69 261 PHE A O 1
ATOM 2076 N N . SER A 1 262 ? 8.235 -6.653 -34.940 1.00 90.06 262 SER A N 1
ATOM 2077 C CA . SER A 1 262 ? 9.606 -6.328 -35.324 1.00 90.06 262 SER A CA 1
ATOM 2078 C C . SER A 1 262 ? 10.185 -5.382 -34.288 1.00 90.06 262 SER A C 1
ATOM 2080 O O . SER A 1 262 ? 9.605 -4.329 -34.028 1.00 90.06 262 SER A O 1
ATOM 2082 N N . SER A 1 263 ? 11.340 -5.737 -33.730 1.00 91.06 263 SER A N 1
ATOM 2083 C CA . SER A 1 263 ? 12.064 -4.836 -32.837 1.00 91.06 263 SER A CA 1
ATOM 2084 C C . SER A 1 263 ? 12.528 -3.593 -33.588 1.00 91.06 263 SER A C 1
ATOM 2086 O O . SER A 1 263 ? 12.917 -3.660 -34.759 1.00 91.06 263 SER A O 1
ATOM 2088 N N . PHE A 1 264 ? 12.519 -2.459 -32.897 1.00 86.69 264 PHE A N 1
ATOM 2089 C CA . PHE A 1 264 ? 13.098 -1.227 -33.398 1.00 86.69 264 PHE A CA 1
ATOM 2090 C C . PHE A 1 264 ? 14.606 -1.418 -33.631 1.00 86.69 264 PHE A C 1
ATOM 2092 O O . PHE A 1 264 ? 15.309 -1.882 -32.726 1.00 86.69 264 PHE A O 1
ATOM 2099 N N . PRO A 1 265 ? 15.138 -1.036 -34.807 1.00 85.19 265 PRO A N 1
ATOM 2100 C CA . PRO A 1 265 ? 16.557 -1.167 -35.121 1.00 85.19 265 PRO A CA 1
ATOM 2101 C C . PRO A 1 265 ? 17.365 -0.081 -34.398 1.00 85.19 265 PRO A C 1
ATOM 2103 O O . PRO A 1 265 ? 17.798 0.901 -35.000 1.00 85.19 265 PRO A O 1
ATOM 2106 N N . GLN A 1 266 ? 17.542 -0.233 -33.084 1.00 77.94 266 GLN A N 1
ATOM 2107 C CA . GLN A 1 266 ? 18.267 0.744 -32.281 1.00 77.94 266 GLN A CA 1
ATOM 2108 C C . GLN A 1 266 ? 19.715 0.879 -32.771 1.00 77.94 266 GLN A C 1
ATOM 2110 O O . GLN A 1 266 ? 20.395 -0.141 -32.904 1.00 77.94 266 GLN A O 1
ATOM 2115 N N . PRO A 1 267 ? 20.217 2.109 -32.996 1.00 75.88 267 PRO A N 1
ATOM 2116 C CA . PRO A 1 267 ? 21.633 2.321 -33.257 1.00 75.88 267 PRO A CA 1
ATOM 2117 C C . PRO A 1 267 ? 22.466 1.759 -32.099 1.00 75.88 267 PRO A C 1
ATOM 2119 O O . PRO A 1 267 ? 22.314 2.179 -30.952 1.00 75.88 267 PRO A O 1
ATOM 2122 N N . ILE A 1 268 ? 23.319 0.778 -32.389 1.00 69.31 268 ILE A N 1
ATOM 2123 C CA . ILE A 1 268 ? 24.216 0.173 -31.402 1.00 69.31 268 ILE A CA 1
ATOM 2124 C C . ILE A 1 268 ? 25.483 1.032 -31.355 1.00 69.31 268 ILE A C 1
ATOM 2126 O O . ILE A 1 268 ? 26.187 1.134 -32.357 1.00 69.31 268 ILE A O 1
ATOM 2130 N N . ALA A 1 269 ? 25.772 1.651 -30.209 1.00 62.84 269 ALA A N 1
ATOM 2131 C CA . ALA A 1 269 ? 27.082 2.253 -29.967 1.00 62.84 269 ALA A CA 1
ATOM 2132 C C . ALA A 1 269 ? 28.143 1.144 -29.826 1.00 62.84 269 ALA A C 1
ATOM 2134 O O . ALA A 1 269 ? 27.873 0.093 -29.246 1.00 62.84 269 ALA A O 1
ATOM 2135 N N . GLU A 1 270 ? 29.335 1.369 -30.381 1.00 57.38 270 GLU A N 1
ATOM 2136 C CA . GLU A 1 270 ? 30.362 0.338 -30.616 1.00 57.38 270 GLU A CA 1
ATOM 2137 C C . GLU A 1 270 ? 30.972 -0.265 -29.334 1.00 57.38 270 GLU A C 1
ATOM 2139 O O . GLU A 1 270 ? 31.507 -1.377 -29.371 1.00 57.38 270 GLU A O 1
ATOM 2144 N N . ASP A 1 271 ? 30.823 0.401 -28.184 1.00 62.56 271 ASP A N 1
ATOM 2145 C CA . ASP A 1 271 ? 31.369 -0.064 -26.911 1.00 62.56 271 ASP A CA 1
ATOM 2146 C C . ASP A 1 271 ? 30.329 -0.810 -26.062 1.00 62.56 271 ASP A C 1
ATOM 2148 O O . ASP A 1 271 ? 29.265 -0.296 -25.715 1.00 62.56 271 ASP A O 1
ATOM 2152 N N . LYS A 1 272 ? 30.670 -2.034 -25.641 1.00 58.16 272 LYS A N 1
ATOM 2153 C CA . LYS A 1 272 ? 29.883 -2.832 -24.683 1.00 58.16 272 LYS A CA 1
ATOM 2154 C C . LYS A 1 272 ? 30.040 -2.283 -23.258 1.00 58.16 272 LYS A C 1
ATOM 2156 O O . LYS A 1 272 ? 30.667 -2.919 -22.410 1.00 58.16 272 LYS A O 1
ATOM 2161 N N . VAL A 1 273 ? 29.491 -1.102 -22.991 1.00 58.84 273 VAL A N 1
ATOM 2162 C CA . VAL A 1 273 ? 29.496 -0.459 -21.666 1.00 58.84 273 VAL A CA 1
ATOM 2163 C C . VAL A 1 273 ? 28.148 -0.601 -20.954 1.00 58.84 273 VAL A C 1
ATOM 2165 O O . VAL A 1 273 ? 27.104 -0.801 -21.571 1.00 58.84 273 VAL A O 1
ATOM 2168 N N . ARG A 1 274 ? 28.170 -0.547 -19.616 1.00 52.25 274 ARG A N 1
ATOM 2169 C CA . ARG A 1 274 ? 26.979 -0.654 -18.760 1.00 52.25 274 ARG A CA 1
ATOM 2170 C C . ARG A 1 274 ? 26.360 0.734 -18.546 1.00 52.25 274 ARG A C 1
ATOM 2172 O O . ARG A 1 274 ? 26.693 1.391 -17.566 1.00 52.25 274 ARG A O 1
ATOM 2179 N N . GLY A 1 275 ? 25.466 1.150 -19.445 1.00 63.38 275 GLY A N 1
ATOM 2180 C CA . GLY A 1 275 ? 24.709 2.408 -19.323 1.00 63.38 275 GLY A CA 1
ATOM 2181 C C . GLY A 1 275 ? 25.593 3.661 -19.316 1.00 63.38 275 GLY A C 1
ATOM 2182 O O . GLY A 1 275 ? 26.692 3.626 -19.866 1.00 63.38 275 GLY A O 1
ATOM 2183 N N . LYS A 1 276 ? 25.102 4.741 -18.690 1.00 76.75 276 LYS A N 1
ATOM 2184 C CA . LYS A 1 276 ? 25.854 5.960 -18.335 1.00 76.75 276 LYS A CA 1
ATOM 2185 C C . LYS A 1 276 ? 26.238 5.897 -16.846 1.00 76.75 276 LYS A C 1
ATOM 2187 O O . LYS A 1 276 ? 25.450 6.344 -16.005 1.00 76.75 276 LYS A O 1
ATOM 2192 N N . PRO A 1 277 ? 27.383 5.289 -16.467 1.00 79.75 277 PRO A N 1
ATOM 2193 C CA . PRO A 1 277 ? 27.713 5.017 -15.066 1.00 79.75 277 PRO A CA 1
ATOM 2194 C C . PRO A 1 277 ? 27.702 6.269 -14.185 1.00 79.75 277 PRO A C 1
ATOM 2196 O O . PRO A 1 277 ? 27.330 6.201 -13.018 1.00 79.75 277 PRO A O 1
ATOM 2199 N N . GLU A 1 278 ? 28.072 7.414 -14.752 1.00 84.38 278 GLU A N 1
ATOM 2200 C CA . GLU A 1 278 ? 28.088 8.713 -14.090 1.00 84.38 278 GLU A CA 1
ATOM 2201 C C . GLU A 1 278 ? 26.693 9.206 -13.679 1.00 84.38 278 GLU A C 1
ATOM 2203 O O . GLU A 1 278 ? 26.553 9.767 -12.592 1.00 84.38 278 GLU A O 1
ATOM 2208 N N . LEU A 1 279 ? 25.655 8.946 -14.485 1.00 83.44 279 LEU A N 1
ATOM 2209 C CA . LEU A 1 279 ? 24.269 9.299 -14.146 1.00 83.44 279 LEU A CA 1
ATOM 2210 C C . LEU A 1 279 ? 23.629 8.268 -13.208 1.00 83.44 279 LEU A C 1
ATOM 2212 O O . LEU A 1 279 ? 22.820 8.626 -12.355 1.00 83.44 279 LEU A O 1
ATOM 2216 N N . PHE A 1 280 ? 24.032 6.998 -13.307 1.00 87.81 280 PHE A N 1
ATOM 2217 C CA . PHE A 1 280 ? 23.596 5.945 -12.381 1.00 87.81 280 PHE A CA 1
ATOM 2218 C C . PHE A 1 280 ? 24.209 6.106 -10.978 1.00 87.81 280 PHE A C 1
ATOM 2220 O O . PHE A 1 280 ? 23.664 5.573 -10.013 1.00 87.81 280 PHE A O 1
ATOM 2227 N N . ALA A 1 281 ? 25.323 6.837 -10.844 1.00 90.69 281 ALA A N 1
ATOM 2228 C CA . ALA A 1 281 ? 26.017 7.079 -9.576 1.00 90.69 281 ALA A CA 1
ATOM 2229 C C . ALA A 1 281 ? 25.329 8.118 -8.666 1.00 90.69 281 ALA A C 1
ATOM 2231 O O . ALA A 1 281 ? 25.753 8.309 -7.522 1.00 90.69 281 ALA A O 1
ATOM 2232 N N . ASP A 1 282 ? 24.285 8.799 -9.144 1.00 94.25 282 ASP A N 1
ATOM 2233 C CA . ASP A 1 282 ? 23.430 9.623 -8.293 1.00 94.25 282 ASP A CA 1
ATOM 2234 C C . ASP A 1 282 ? 22.427 8.742 -7.539 1.00 94.25 282 ASP A C 1
ATOM 2236 O O . ASP A 1 282 ? 21.577 8.067 -8.124 1.00 94.25 282 ASP A O 1
ATOM 2240 N N . HIS A 1 283 ? 22.537 8.735 -6.216 1.00 96.00 283 HIS A N 1
ATOM 2241 C CA . HIS A 1 283 ? 21.766 7.857 -5.337 1.00 96.00 283 HIS A CA 1
ATOM 2242 C C . HIS A 1 283 ? 20.857 8.614 -4.366 1.00 96.00 283 HIS A C 1
ATOM 2244 O O . HIS A 1 283 ? 20.034 7.993 -3.696 1.00 96.00 283 HIS A O 1
ATOM 2250 N N . TYR A 1 284 ? 20.993 9.939 -4.281 1.00 97.50 284 TYR A N 1
ATOM 2251 C CA . TYR A 1 284 ? 20.386 10.723 -3.205 1.00 97.50 284 TYR A CA 1
ATOM 2252 C C . TYR A 1 284 ? 19.409 11.775 -3.719 1.00 97.50 284 TYR A C 1
ATOM 2254 O O . TYR A 1 284 ? 18.417 12.024 -3.044 1.00 97.50 284 TYR A O 1
ATOM 2262 N N . SER A 1 285 ? 19.608 12.332 -4.919 1.00 97.31 285 SER A N 1
ATOM 2263 C CA . SER A 1 285 ? 18.819 13.483 -5.384 1.00 97.31 285 SER A CA 1
ATOM 2264 C C . SER A 1 285 ? 17.307 13.220 -5.406 1.00 97.31 285 SER A C 1
ATOM 2266 O O . SER A 1 285 ? 16.525 14.042 -4.934 1.00 97.31 285 SER A O 1
ATOM 2268 N N . GLN A 1 286 ? 16.874 12.044 -5.877 1.00 98.12 286 GLN A N 1
ATOM 2269 C CA . GLN A 1 286 ? 15.452 11.699 -5.911 1.00 98.12 286 GLN A CA 1
ATOM 2270 C C . GLN A 1 286 ? 14.911 11.177 -4.572 1.00 98.12 286 GLN A C 1
ATOM 2272 O O . GLN A 1 286 ? 13.719 11.308 -4.310 1.00 98.12 286 GLN A O 1
ATOM 2277 N N . ALA A 1 287 ? 15.772 10.667 -3.685 1.00 98.38 287 ALA A N 1
ATOM 2278 C CA . ALA A 1 287 ? 15.381 10.431 -2.296 1.00 98.38 287 ALA A CA 1
ATOM 2279 C C . ALA A 1 287 ? 15.120 11.768 -1.576 1.00 98.38 287 ALA A C 1
ATOM 2281 O O . ALA A 1 287 ? 14.126 11.902 -0.864 1.00 98.38 287 ALA A O 1
ATOM 2282 N N . THR A 1 288 ? 15.956 12.782 -1.833 1.00 98.44 288 THR A N 1
ATOM 2283 C CA . THR A 1 288 ? 15.770 14.154 -1.345 1.00 98.44 288 THR A CA 1
ATOM 2284 C C . THR A 1 288 ? 14.513 14.785 -1.933 1.00 98.44 288 THR A C 1
ATOM 2286 O O . THR A 1 288 ? 13.717 15.325 -1.170 1.00 98.44 288 THR A O 1
ATOM 2289 N N . LEU A 1 289 ? 14.272 14.654 -3.245 1.00 98.56 289 LEU A N 1
ATOM 2290 C CA . LEU A 1 289 ? 13.016 15.081 -3.878 1.00 98.56 289 LEU A CA 1
ATOM 2291 C C . LEU A 1 289 ? 11.810 14.452 -3.176 1.00 98.56 289 LEU A C 1
ATOM 2293 O O . LEU A 1 289 ? 10.886 15.167 -2.788 1.00 98.56 289 LEU A O 1
ATOM 2297 N N . PHE A 1 290 ? 11.820 13.129 -2.983 1.00 98.69 290 PHE A N 1
ATOM 2298 C CA . PHE A 1 290 ? 10.725 12.437 -2.315 1.00 98.69 290 PHE A CA 1
ATOM 2299 C C . PHE A 1 290 ? 10.502 13.007 -0.914 1.00 98.69 290 PHE A C 1
ATOM 2301 O O . PHE A 1 290 ? 9.397 13.460 -0.630 1.00 98.69 290 PHE A O 1
ATOM 2308 N N . TRP A 1 291 ? 11.547 13.066 -0.081 1.00 98.56 291 TRP A N 1
ATOM 2309 C CA . TRP A 1 291 ? 11.498 13.626 1.274 1.00 98.56 291 TRP A CA 1
ATOM 2310 C C . TRP A 1 291 ? 10.942 15.053 1.312 1.00 98.56 291 TRP A C 1
ATOM 2312 O O . TRP A 1 291 ? 10.053 15.356 2.105 1.00 98.56 291 TRP A O 1
ATOM 2322 N N . GLN A 1 292 ? 11.443 15.936 0.450 1.00 98.12 292 GLN A N 1
ATOM 2323 C CA . GLN A 1 292 ? 11.036 17.342 0.406 1.00 98.12 292 GLN A CA 1
ATOM 2324 C C . GLN A 1 292 ? 9.587 17.527 -0.053 1.00 98.12 292 GLN A C 1
ATOM 2326 O O . GLN A 1 292 ? 8.967 18.526 0.298 1.00 98.12 292 GLN A O 1
ATOM 2331 N N . SER A 1 293 ? 9.046 16.552 -0.782 1.00 98.44 293 SER A N 1
ATOM 2332 C CA . SER A 1 293 ? 7.666 16.547 -1.275 1.00 98.44 293 SER A CA 1
ATOM 2333 C C . SER A 1 293 ? 6.642 16.068 -0.245 1.00 98.44 293 SER A C 1
ATOM 2335 O O . SER A 1 293 ? 5.442 16.150 -0.499 1.00 98.44 293 SER A O 1
ATOM 2337 N N . GLN A 1 294 ? 7.097 15.555 0.899 1.00 98.44 294 GLN A N 1
ATOM 2338 C CA . GLN A 1 294 ? 6.227 15.040 1.950 1.00 98.44 294 GLN A CA 1
ATOM 2339 C C . GLN A 1 294 ? 5.723 16.155 2.872 1.00 98.44 294 GLN A C 1
ATOM 2341 O O . GLN A 1 294 ? 6.458 17.086 3.222 1.00 98.44 294 GLN A O 1
ATOM 2346 N N . THR A 1 295 ? 4.481 16.018 3.332 1.00 97.62 295 THR A N 1
ATOM 2347 C CA . THR A 1 295 ? 3.920 16.845 4.409 1.00 97.62 295 THR A CA 1
ATOM 2348 C C . THR A 1 295 ? 4.656 16.612 5.738 1.00 97.62 295 THR A C 1
ATOM 2350 O O . THR A 1 295 ? 5.329 15.591 5.905 1.00 97.62 295 THR A O 1
ATOM 2353 N N . PRO A 1 296 ? 4.519 17.510 6.735 1.00 96.56 296 PRO A N 1
ATOM 2354 C CA . PRO A 1 296 ? 5.115 17.296 8.057 1.00 96.56 296 PRO A CA 1
ATOM 2355 C C . PRO A 1 296 ? 4.711 15.968 8.719 1.00 96.56 296 PRO A C 1
ATOM 2357 O O . PRO A 1 296 ? 5.551 15.317 9.335 1.00 96.56 296 PRO A O 1
ATOM 2360 N N . VAL A 1 297 ? 3.456 15.536 8.543 1.00 96.06 297 VAL A N 1
ATOM 2361 C CA . VAL A 1 297 ? 2.952 14.252 9.062 1.00 96.06 297 VAL A CA 1
ATOM 2362 C C . VAL A 1 297 ? 3.646 13.075 8.369 1.00 96.06 297 VAL A C 1
ATOM 2364 O O . VAL A 1 297 ? 4.197 12.206 9.037 1.00 96.06 297 VAL A O 1
ATOM 2367 N N . GLU A 1 298 ? 3.711 13.076 7.034 1.00 97.75 298 GLU A N 1
ATOM 2368 C CA . GLU A 1 298 ? 4.402 12.021 6.273 1.00 97.75 298 GLU A CA 1
ATOM 2369 C C . GLU A 1 298 ? 5.893 11.939 6.622 1.00 97.75 298 GLU A C 1
ATOM 2371 O O . GLU A 1 298 ? 6.448 10.846 6.742 1.00 97.75 298 GLU A O 1
ATOM 2376 N N . LYS A 1 299 ? 6.552 13.084 6.838 1.00 98.25 299 LYS A N 1
ATOM 2377 C CA . LYS A 1 299 ? 7.946 13.133 7.299 1.00 98.25 299 LYS A CA 1
ATOM 2378 C C . LYS A 1 299 ? 8.117 12.487 8.671 1.00 98.25 299 LYS A C 1
ATOM 2380 O O . LYS A 1 299 ? 9.058 11.715 8.861 1.00 98.25 299 LYS A O 1
ATOM 2385 N N . ALA A 1 300 ? 7.209 12.769 9.607 1.00 97.00 300 ALA A N 1
ATOM 2386 C CA . ALA A 1 300 ? 7.214 12.148 10.928 1.00 97.00 300 ALA A CA 1
ATOM 2387 C C . ALA A 1 300 ? 7.042 10.622 10.834 1.00 97.00 300 ALA A C 1
ATOM 2389 O O . ALA A 1 300 ? 7.787 9.885 11.484 1.00 97.00 300 ALA A O 1
ATOM 2390 N N . HIS A 1 301 ? 6.152 10.137 9.961 1.00 97.50 301 HIS A N 1
ATOM 2391 C CA . HIS A 1 301 ? 5.978 8.700 9.710 1.00 97.50 301 HIS A CA 1
ATOM 2392 C C . HIS A 1 301 ? 7.231 8.050 9.127 1.00 97.50 301 HIS A C 1
ATOM 2394 O O . HIS A 1 301 ? 7.635 6.992 9.602 1.00 97.50 301 HIS A O 1
ATOM 2400 N N . ILE A 1 302 ? 7.894 8.697 8.164 1.00 98.56 302 ILE A N 1
ATOM 2401 C CA . ILE A 1 302 ? 9.150 8.195 7.584 1.00 98.56 302 ILE A CA 1
ATOM 2402 C C . ILE A 1 302 ? 10.247 8.105 8.651 1.00 98.56 302 ILE A C 1
ATOM 2404 O O . ILE A 1 302 ? 10.932 7.084 8.749 1.00 98.56 302 ILE A O 1
ATOM 2408 N N . ILE A 1 303 ? 10.401 9.137 9.491 1.00 98.44 303 ILE A N 1
ATOM 2409 C CA . ILE A 1 303 ? 11.341 9.116 10.624 1.00 98.44 303 ILE A CA 1
ATOM 2410 C C . ILE A 1 303 ? 11.019 7.943 11.558 1.00 98.44 303 ILE A C 1
ATOM 2412 O O . ILE A 1 303 ? 11.920 7.191 11.937 1.00 98.44 303 ILE A O 1
ATOM 2416 N N . ALA A 1 304 ? 9.745 7.772 11.920 1.00 97.44 304 ALA A N 1
ATOM 2417 C CA . ALA A 1 304 ? 9.300 6.710 12.814 1.00 97.44 304 ALA A CA 1
ATOM 2418 C C . ALA A 1 304 ? 9.534 5.312 12.220 1.00 97.44 304 ALA A C 1
ATOM 2420 O O . ALA A 1 304 ? 9.970 4.419 12.950 1.00 97.44 304 ALA A O 1
ATOM 2421 N N . ALA A 1 305 ? 9.316 5.130 10.915 1.00 98.06 305 ALA A N 1
ATOM 2422 C CA . ALA A 1 305 ? 9.553 3.877 10.203 1.00 98.06 305 ALA A CA 1
ATOM 2423 C C . ALA A 1 305 ? 11.044 3.513 10.177 1.00 98.06 305 ALA A C 1
ATOM 2425 O O . ALA A 1 305 ? 11.413 2.424 10.622 1.00 98.06 305 ALA A O 1
ATOM 2426 N N . PHE A 1 306 ? 11.919 4.445 9.772 1.00 98.69 306 PHE A N 1
ATOM 2427 C CA . PHE A 1 306 ? 13.370 4.230 9.833 1.00 98.69 306 PHE A CA 1
ATOM 2428 C C . PHE A 1 306 ? 13.834 3.935 11.261 1.00 98.69 306 PHE A C 1
ATOM 2430 O O . PHE A 1 306 ? 14.622 3.015 11.471 1.00 98.69 306 PHE A O 1
ATOM 2437 N N . ARG A 1 307 ? 13.335 4.677 12.259 1.00 98.19 307 ARG A N 1
ATOM 2438 C CA . ARG A 1 307 ? 13.638 4.417 13.673 1.00 98.19 307 ARG A CA 1
ATOM 2439 C C . ARG A 1 307 ? 13.228 2.997 14.063 1.00 98.19 307 ARG A C 1
ATOM 2441 O O . ARG A 1 307 ? 14.064 2.264 14.577 1.00 98.19 307 ARG A O 1
ATOM 2448 N N . PHE A 1 308 ? 11.984 2.601 13.797 1.00 97.62 308 PHE A N 1
ATOM 2449 C CA . PHE A 1 308 ? 11.460 1.281 14.147 1.00 97.62 308 PHE A CA 1
ATOM 2450 C C . PHE A 1 308 ? 12.295 0.150 13.536 1.00 97.62 308 PHE A C 1
ATOM 2452 O O . PHE A 1 308 ? 12.733 -0.761 14.243 1.00 97.62 308 PHE A O 1
ATOM 2459 N N . GLU A 1 309 ? 12.535 0.225 12.228 1.00 98.50 309 GLU A N 1
ATOM 2460 C CA . GLU A 1 309 ? 13.306 -0.767 11.485 1.00 98.50 309 GLU A CA 1
ATOM 2461 C C . GLU A 1 309 ? 14.729 -0.879 12.041 1.00 98.50 309 GLU A C 1
ATOM 2463 O O . GLU A 1 309 ? 15.189 -1.975 12.375 1.00 98.50 309 GLU A O 1
ATOM 2468 N N . LEU A 1 310 ? 15.402 0.262 12.234 1.00 98.50 310 LEU A N 1
ATOM 2469 C CA . LEU A 1 310 ? 16.775 0.311 12.730 1.00 98.50 310 LEU A CA 1
ATOM 2470 C C . LEU A 1 310 ? 16.903 -0.110 14.198 1.00 98.50 310 LEU A C 1
ATOM 2472 O O . LEU A 1 310 ? 17.926 -0.688 14.564 1.00 98.50 310 LEU A O 1
ATOM 2476 N N . THR A 1 311 ? 15.885 0.099 15.039 1.00 97.19 311 THR A N 1
ATOM 2477 C CA . THR A 1 311 ? 15.871 -0.383 16.432 1.00 97.19 311 THR A CA 1
ATOM 2478 C C . THR A 1 311 ? 16.004 -1.906 16.513 1.00 97.19 311 THR A C 1
ATOM 2480 O O . THR A 1 311 ? 16.552 -2.425 17.487 1.00 97.19 311 THR A O 1
ATOM 2483 N N . ARG A 1 312 ? 15.544 -2.647 15.498 1.00 95.12 312 ARG A N 1
ATOM 2484 C CA . ARG A 1 312 ? 15.624 -4.117 15.480 1.00 95.12 312 ARG A CA 1
ATOM 2485 C C . ARG A 1 312 ? 16.994 -4.643 15.036 1.00 95.12 312 ARG A C 1
ATOM 2487 O O . ARG A 1 312 ? 17.283 -5.819 15.257 1.00 95.12 312 ARG A O 1
ATOM 2494 N N . ILE A 1 313 ? 17.847 -3.783 14.480 1.00 98.06 313 ILE A N 1
ATOM 2495 C CA . ILE A 1 313 ? 19.163 -4.141 13.935 1.00 98.06 313 ILE A CA 1
ATOM 2496 C C . ILE A 1 313 ? 20.184 -4.280 15.055 1.00 98.06 313 ILE A C 1
ATOM 2498 O O . ILE A 1 313 ? 20.522 -3.316 15.748 1.00 98.06 313 ILE A O 1
ATOM 2502 N N . GLN A 1 314 ? 20.712 -5.488 15.223 1.00 96.88 314 GLN A N 1
ATOM 2503 C CA . GLN A 1 314 ? 21.593 -5.798 16.344 1.00 96.88 314 GLN A CA 1
ATOM 2504 C C . GLN A 1 314 ? 22.983 -5.182 16.151 1.00 96.88 314 GLN A C 1
ATOM 2506 O O . GLN A 1 314 ? 23.537 -4.584 17.079 1.00 96.88 314 GLN A O 1
ATOM 2511 N N . VAL A 1 315 ? 23.527 -5.218 14.933 1.00 98.19 315 VAL A N 1
ATOM 2512 C CA . VAL A 1 315 ? 24.858 -4.682 14.628 1.00 98.19 315 VAL A CA 1
ATOM 2513 C C . VAL A 1 315 ? 24.827 -3.151 14.536 1.00 98.19 315 VAL A C 1
ATOM 2515 O O . VAL A 1 315 ? 24.330 -2.562 13.577 1.00 98.19 315 VAL A O 1
ATOM 2518 N N . VAL A 1 316 ? 25.425 -2.481 15.528 1.00 98.06 316 VAL A N 1
ATOM 2519 C CA . VAL A 1 316 ? 25.487 -1.006 15.629 1.00 98.06 316 VAL A CA 1
ATOM 2520 C C . VAL A 1 316 ? 26.103 -0.356 14.386 1.00 98.06 316 VAL A C 1
ATOM 2522 O O . VAL A 1 316 ? 25.600 0.660 13.913 1.00 98.06 316 VAL A O 1
ATOM 2525 N N . ALA A 1 317 ? 27.151 -0.958 13.818 1.00 98.38 317 ALA A N 1
ATOM 2526 C CA . ALA A 1 317 ? 27.819 -0.420 12.634 1.00 98.38 317 ALA A CA 1
ATOM 2527 C C . ALA A 1 317 ? 26.878 -0.309 11.420 1.00 98.38 317 ALA A C 1
ATOM 2529 O O . ALA A 1 317 ? 27.022 0.622 10.632 1.00 98.38 317 ALA A O 1
ATOM 2530 N N . ILE A 1 318 ? 25.892 -1.207 11.281 1.00 98.69 318 ILE A N 1
ATOM 2531 C CA . ILE A 1 318 ? 24.880 -1.117 10.217 1.00 98.69 318 ILE A CA 1
ATOM 2532 C C . ILE A 1 318 ? 24.016 0.127 10.437 1.00 98.69 318 ILE A C 1
ATOM 2534 O O . ILE A 1 318 ? 23.876 0.940 9.527 1.00 98.69 318 ILE A O 1
ATOM 2538 N N . ARG A 1 319 ? 23.506 0.328 11.661 1.00 98.62 319 ARG A N 1
ATOM 2539 C CA . ARG A 1 319 ? 22.709 1.516 12.021 1.00 98.62 319 ARG A CA 1
ATOM 2540 C C . ARG A 1 319 ? 23.468 2.810 11.723 1.00 98.62 319 ARG A C 1
ATOM 2542 O O . ARG A 1 319 ? 22.921 3.710 11.096 1.00 98.62 319 ARG A O 1
ATOM 2549 N N . GLN A 1 320 ? 24.744 2.878 12.105 1.00 98.50 320 GLN A N 1
ATOM 2550 C CA . GLN A 1 320 ? 25.603 4.034 11.830 1.00 98.50 320 GLN A CA 1
ATOM 2551 C C . GLN A 1 320 ? 25.793 4.273 10.326 1.00 98.50 320 GLN A C 1
ATOM 2553 O O . GLN A 1 320 ? 25.669 5.406 9.869 1.00 98.50 320 GLN A O 1
ATOM 2558 N N . ARG A 1 321 ? 26.039 3.228 9.527 1.00 98.56 321 ARG A N 1
ATOM 2559 C CA . ARG A 1 321 ? 26.137 3.388 8.068 1.00 98.56 321 ARG A CA 1
ATOM 2560 C C . ARG A 1 321 ? 24.830 3.897 7.464 1.00 98.56 321 ARG A C 1
ATOM 2562 O O . ARG A 1 321 ? 24.876 4.792 6.632 1.00 98.56 321 ARG A O 1
ATOM 2569 N N . VAL A 1 322 ? 23.673 3.404 7.910 1.00 98.62 322 VAL A N 1
ATOM 2570 C CA . VAL A 1 322 ? 22.379 3.915 7.427 1.00 98.62 322 VAL A CA 1
ATOM 2571 C C . VAL A 1 322 ? 22.206 5.394 7.784 1.00 98.62 322 VAL A C 1
ATOM 2573 O O . VAL A 1 322 ? 21.902 6.185 6.899 1.00 98.62 322 VAL A O 1
ATOM 2576 N N . LEU A 1 323 ? 22.489 5.803 9.027 1.00 98.75 323 LEU A N 1
ATOM 2577 C CA . LEU A 1 323 ? 22.457 7.221 9.430 1.00 98.75 323 LEU A CA 1
ATOM 2578 C C . LEU A 1 323 ? 23.392 8.098 8.576 1.00 98.75 323 LEU A C 1
ATOM 2580 O O . LEU A 1 323 ? 23.027 9.208 8.194 1.00 98.75 323 LEU A O 1
ATOM 2584 N N . SER A 1 324 ? 24.575 7.578 8.242 1.00 98.50 324 SER A N 1
ATOM 2585 C CA . SER A 1 324 ? 25.552 8.226 7.359 1.00 98.50 324 SER A CA 1
ATOM 2586 C C . SER A 1 324 ? 25.010 8.432 5.936 1.00 98.50 324 SER A C 1
ATOM 2588 O O . SER A 1 324 ? 25.274 9.467 5.325 1.00 98.50 324 SER A O 1
ATOM 2590 N N . LEU A 1 325 ? 24.206 7.493 5.422 1.00 98.50 325 LEU A N 1
ATOM 2591 C CA . LEU A 1 325 ? 23.515 7.643 4.139 1.00 98.50 325 LEU A CA 1
ATOM 2592 C C . LEU A 1 325 ? 22.332 8.621 4.221 1.00 98.50 325 LEU A C 1
ATOM 2594 O O . LEU A 1 325 ? 22.161 9.428 3.312 1.00 98.50 325 LEU A O 1
ATOM 2598 N N . LEU A 1 326 ? 21.530 8.582 5.294 1.00 98.69 326 LEU A N 1
ATOM 2599 C CA . LEU A 1 326 ? 20.394 9.500 5.481 1.00 98.69 326 LEU A CA 1
ATOM 2600 C C . LEU A 1 326 ? 20.845 10.964 5.524 1.00 98.69 326 LEU A C 1
ATOM 2602 O O . LEU A 1 326 ? 20.141 11.834 5.022 1.00 98.69 326 LEU A O 1
ATOM 2606 N N . LEU A 1 327 ? 22.044 11.228 6.050 1.00 98.19 327 LEU A N 1
ATOM 2607 C CA . LEU A 1 327 ? 22.666 12.553 6.041 1.00 98.19 327 LEU A CA 1
ATOM 2608 C C . LEU A 1 327 ? 22.876 13.138 4.638 1.00 98.19 327 LEU A C 1
ATOM 2610 O O . LEU A 1 327 ? 22.857 14.358 4.491 1.00 98.19 327 LEU A O 1
ATOM 2614 N N . ASN A 1 328 ? 23.079 12.290 3.626 1.00 97.62 328 ASN A N 1
ATOM 2615 C CA . ASN A 1 328 ? 23.179 12.731 2.233 1.00 97.62 328 ASN A CA 1
ATOM 2616 C C . ASN A 1 328 ? 21.813 13.064 1.624 1.00 97.62 328 ASN A C 1
ATOM 2618 O O . ASN A 1 328 ? 21.763 13.679 0.564 1.00 97.62 328 ASN A O 1
ATOM 2622 N N . VAL A 1 329 ? 20.720 12.657 2.277 1.00 98.12 329 VAL A N 1
ATOM 2623 C CA . VAL A 1 329 ? 19.359 12.991 1.859 1.00 98.12 329 VAL A CA 1
ATOM 2624 C C . VAL A 1 329 ? 18.878 14.251 2.566 1.00 98.12 329 VAL A C 1
ATOM 2626 O O . VAL A 1 329 ? 18.479 15.204 1.898 1.00 98.12 329 VAL A O 1
ATOM 2629 N N . ASP A 1 330 ? 18.914 14.247 3.902 1.00 98.44 330 ASP A N 1
ATOM 2630 C CA . ASP A 1 330 ? 18.472 15.361 4.736 1.00 98.44 330 ASP A CA 1
ATOM 2631 C C . ASP A 1 330 ? 19.020 15.274 6.178 1.00 98.44 330 ASP A C 1
ATOM 2633 O O . ASP A 1 330 ? 19.074 14.209 6.803 1.00 98.44 330 ASP A O 1
ATOM 2637 N N . LYS A 1 331 ? 19.417 16.425 6.738 1.00 98.19 331 LYS A N 1
ATOM 2638 C CA . LYS A 1 331 ? 20.009 16.507 8.081 1.00 98.19 331 LYS A CA 1
ATOM 2639 C C . LYS A 1 331 ? 18.984 16.376 9.209 1.00 98.19 331 LYS A C 1
ATOM 2641 O O . LYS A 1 331 ? 19.310 15.779 10.237 1.00 98.19 331 LYS A O 1
ATOM 2646 N N . GLU A 1 332 ? 17.792 16.949 9.062 1.00 98.12 332 GLU A N 1
ATOM 2647 C CA . GLU A 1 332 ? 16.719 16.872 10.060 1.00 98.12 332 GLU A CA 1
ATOM 2648 C C . GLU A 1 332 ? 16.261 15.422 10.222 1.00 98.12 332 GLU A C 1
ATOM 2650 O O . GLU A 1 332 ? 16.181 14.923 11.349 1.00 98.12 332 GLU A O 1
ATOM 2655 N N . LEU A 1 333 ? 16.078 14.721 9.100 1.00 98.56 333 LEU A N 1
ATOM 2656 C CA . LEU A 1 333 ? 15.773 13.295 9.066 1.00 98.56 333 LEU A CA 1
ATOM 2657 C C . LEU A 1 333 ? 16.815 12.481 9.838 1.00 98.56 333 LEU A C 1
ATOM 2659 O O . LEU A 1 333 ? 16.482 11.788 10.801 1.00 98.56 333 LEU A O 1
ATOM 2663 N N . ALA A 1 334 ? 18.085 12.579 9.437 1.00 98.69 334 ALA A N 1
ATOM 2664 C CA . ALA A 1 334 ? 19.148 11.773 10.026 1.00 98.69 334 ALA A CA 1
ATOM 2665 C C . ALA A 1 334 ? 19.324 12.069 11.525 1.00 98.69 334 ALA A C 1
ATOM 2667 O O . ALA A 1 334 ? 19.494 11.150 12.326 1.00 98.69 334 ALA A O 1
ATOM 2668 N N . THR A 1 335 ? 19.213 13.343 11.919 1.00 98.56 335 THR A N 1
ATOM 2669 C CA . THR A 1 335 ? 19.284 13.769 13.326 1.00 98.56 335 THR A CA 1
ATOM 2670 C C . THR A 1 335 ? 18.126 13.199 14.144 1.00 98.56 335 THR A C 1
ATOM 2672 O O . THR A 1 335 ? 18.339 12.713 15.255 1.00 98.56 335 THR A O 1
ATOM 2675 N N . SER A 1 336 ? 16.909 13.219 13.601 1.00 98.25 336 SER A N 1
ATOM 2676 C CA . SER A 1 336 ? 15.713 12.730 14.295 1.00 98.25 336 SER A CA 1
ATOM 2677 C C . SER A 1 336 ? 15.754 11.216 14.492 1.00 98.25 336 SER A C 1
ATOM 2679 O O . SER A 1 336 ? 15.509 10.733 15.599 1.00 98.25 336 SER A O 1
ATOM 2681 N N . VAL A 1 337 ? 16.163 10.468 13.461 1.00 98.56 337 VAL A N 1
ATOM 2682 C CA . VAL A 1 337 ? 16.352 9.013 13.560 1.00 98.56 337 VAL A CA 1
ATOM 2683 C C . VAL A 1 337 ? 17.474 8.682 14.551 1.00 98.56 337 VAL A C 1
ATOM 2685 O O . VAL A 1 337 ? 17.282 7.842 15.428 1.00 98.56 337 VAL A O 1
ATOM 2688 N N . ALA A 1 338 ? 18.620 9.369 14.482 1.00 98.50 338 ALA A N 1
ATOM 2689 C CA . ALA A 1 338 ? 19.735 9.154 15.409 1.00 98.50 338 ALA A CA 1
ATOM 2690 C C . ALA A 1 338 ? 19.328 9.405 16.870 1.00 98.50 338 ALA A C 1
ATOM 2692 O O . ALA A 1 338 ? 19.595 8.569 17.736 1.00 98.50 338 ALA A O 1
ATOM 2693 N N . LYS A 1 339 ? 18.600 10.502 17.133 1.00 97.81 339 LYS A N 1
ATOM 2694 C CA . LYS A 1 339 ? 18.048 10.821 18.457 1.00 97.81 339 LYS A CA 1
ATOM 2695 C C . LYS A 1 339 ? 17.120 9.714 18.959 1.00 97.81 339 LYS A C 1
ATOM 2697 O O . LYS A 1 339 ? 17.267 9.285 20.100 1.00 97.81 339 LYS A O 1
ATOM 2702 N N . GLY A 1 340 ? 16.207 9.228 18.116 1.00 96.75 340 GLY A N 1
ATOM 2703 C CA . GLY A 1 340 ? 15.290 8.137 18.462 1.00 96.75 340 GLY A CA 1
ATOM 2704 C C . GLY A 1 340 ? 15.989 6.803 18.750 1.00 96.75 340 GLY A C 1
ATOM 2705 O O . GLY A 1 340 ? 15.483 5.997 19.525 1.00 96.75 340 GLY A O 1
ATOM 2706 N N . LEU A 1 341 ? 17.169 6.580 18.166 1.00 97.56 341 LEU A N 1
ATOM 2707 C CA . LEU A 1 341 ? 18.007 5.404 18.415 1.00 97.56 341 LEU A CA 1
ATOM 2708 C C . LEU A 1 341 ? 18.995 5.586 19.580 1.00 97.56 341 LEU A C 1
ATOM 2710 O O . LEU A 1 341 ? 19.678 4.627 19.940 1.00 97.56 341 LEU A O 1
ATOM 2714 N N . GLY A 1 342 ? 19.106 6.794 20.144 1.00 97.12 342 GLY A N 1
ATOM 2715 C CA . GLY A 1 342 ? 20.115 7.123 21.153 1.00 97.12 342 GLY A CA 1
ATOM 2716 C C . GLY A 1 342 ? 21.551 7.052 20.620 1.00 97.12 342 GLY A C 1
ATOM 2717 O O . GLY A 1 342 ? 22.456 6.663 21.355 1.00 97.12 342 GLY A O 1
ATOM 2718 N N . LEU A 1 343 ? 21.762 7.375 19.341 1.00 97.75 343 LEU A N 1
ATOM 2719 C CA . LEU A 1 343 ? 23.069 7.342 18.684 1.00 97.75 343 LEU A CA 1
ATOM 2720 C C . LEU A 1 343 ? 23.557 8.750 18.343 1.00 97.75 343 LEU A C 1
ATOM 2722 O O . LEU A 1 343 ? 22.775 9.637 18.006 1.00 97.75 343 LEU A O 1
ATOM 2726 N N . GLU A 1 344 ? 24.875 8.932 18.371 1.00 96.94 344 GLU A N 1
ATOM 2727 C CA . GLU A 1 344 ? 25.505 10.097 17.758 1.00 96.94 344 GLU A CA 1
ATOM 2728 C C . GLU A 1 344 ? 25.449 9.994 16.233 1.00 96.94 344 GLU A C 1
ATOM 2730 O O . GLU A 1 344 ? 25.494 8.902 15.654 1.00 96.94 344 GLU A O 1
ATOM 2735 N N . LEU A 1 345 ? 25.364 11.151 15.581 1.00 97.31 345 LEU A N 1
ATOM 2736 C CA . LEU A 1 345 ? 25.317 11.218 14.132 1.00 97.31 345 LEU A CA 1
ATOM 2737 C C . LEU A 1 345 ? 26.730 11.012 13.552 1.00 97.31 345 LEU A C 1
ATOM 2739 O O . LEU A 1 345 ? 27.630 11.793 13.868 1.00 97.31 345 LEU A O 1
ATOM 2743 N N . PRO A 1 346 ? 26.955 9.985 12.714 1.00 97.25 346 PRO A N 1
ATOM 2744 C CA . PRO A 1 346 ? 28.251 9.767 12.082 1.00 97.25 346 PRO A CA 1
ATOM 2745 C C . PRO A 1 346 ? 28.506 10.798 10.968 1.00 97.25 346 PRO A C 1
ATOM 2747 O O . PRO A 1 346 ? 27.584 11.507 10.561 1.00 97.25 346 PRO A O 1
ATOM 2750 N N . PRO A 1 347 ? 29.733 10.880 10.421 1.00 97.69 347 PRO A N 1
ATOM 2751 C CA . PRO A 1 347 ? 29.992 11.646 9.205 1.00 97.69 347 PRO A CA 1
ATOM 2752 C C . PRO A 1 347 ? 29.103 11.177 8.047 1.00 97.69 347 PRO A C 1
ATOM 2754 O O . PRO A 1 347 ? 28.763 9.994 7.966 1.00 97.69 347 PRO A O 1
ATOM 2757 N N . ALA A 1 348 ? 28.758 12.089 7.139 1.00 97.44 348 ALA A N 1
ATOM 2758 C CA . ALA A 1 348 ? 28.016 11.756 5.927 1.00 97.44 348 ALA A CA 1
ATOM 2759 C C . ALA A 1 348 ? 28.798 10.755 5.060 1.00 97.44 348 ALA A C 1
ATOM 2761 O O . ALA A 1 348 ? 30.031 10.810 4.985 1.00 97.44 348 ALA A O 1
ATOM 2762 N N . ALA A 1 349 ? 28.087 9.827 4.423 1.00 96.56 349 ALA A N 1
ATOM 2763 C CA . ALA A 1 349 ? 28.714 8.804 3.600 1.00 96.56 349 ALA A CA 1
ATOM 2764 C C . ALA A 1 349 ? 29.327 9.432 2.344 1.00 96.56 349 ALA A C 1
ATOM 2766 O O . ALA A 1 349 ? 28.807 10.408 1.805 1.00 96.56 349 ALA A O 1
ATOM 2767 N N . HIS A 1 350 ? 30.405 8.840 1.835 1.00 93.62 350 HIS A N 1
ATOM 2768 C CA . HIS A 1 350 ? 31.030 9.300 0.598 1.00 93.62 350 HIS A CA 1
ATOM 2769 C C . HIS A 1 350 ? 30.046 9.228 -0.586 1.00 93.62 350 HIS A C 1
ATOM 2771 O O . HIS A 1 350 ? 29.441 8.183 -0.841 1.00 93.62 350 HIS A O 1
ATOM 2777 N N . ILE A 1 351 ? 29.913 10.325 -1.333 1.00 92.81 351 ILE A N 1
ATOM 2778 C CA . ILE A 1 351 ? 29.107 10.391 -2.557 1.00 92.81 351 ILE A CA 1
ATOM 2779 C C . ILE A 1 351 ? 29.969 9.906 -3.726 1.00 92.81 351 ILE A C 1
ATOM 2781 O O . ILE A 1 351 ? 31.052 10.426 -3.961 1.00 92.81 351 ILE A O 1
ATOM 2785 N N . VAL A 1 352 ? 29.509 8.870 -4.434 1.00 87.62 352 VAL A N 1
ATOM 2786 C CA . VAL A 1 352 ? 30.280 8.219 -5.512 1.00 87.62 352 VAL A CA 1
ATOM 2787 C C . VAL A 1 352 ? 30.349 9.081 -6.776 1.00 87.62 352 VAL A C 1
ATOM 2789 O O . VAL A 1 352 ? 31.361 9.056 -7.474 1.00 87.62 352 VAL A O 1
ATOM 2792 N N . SER A 1 353 ? 29.286 9.828 -7.083 1.00 87.00 353 SER A N 1
ATOM 2793 C CA . SER A 1 353 ? 29.253 10.709 -8.250 1.00 87.00 353 SER A CA 1
ATOM 2794 C C . SER A 1 353 ? 30.106 11.961 -8.040 1.00 87.00 353 SER A C 1
ATOM 2796 O O . SER A 1 353 ? 30.029 12.609 -7.000 1.00 87.00 353 SER A O 1
ATOM 2798 N N . ASN A 1 354 ? 30.872 12.325 -9.069 1.00 84.94 354 ASN A N 1
ATOM 2799 C CA . ASN A 1 354 ? 31.600 13.597 -9.142 1.00 84.94 354 ASN A CA 1
ATOM 2800 C C . ASN A 1 354 ? 30.798 14.691 -9.869 1.00 84.94 354 ASN A C 1
ATOM 2802 O O . ASN A 1 354 ? 31.286 15.811 -10.024 1.00 84.94 354 ASN A O 1
ATOM 2806 N N . LEU A 1 355 ? 29.601 14.364 -10.368 1.00 87.50 355 LEU A N 1
ATOM 2807 C CA . LEU A 1 355 ? 28.718 15.331 -11.009 1.00 87.50 355 LEU A CA 1
ATOM 2808 C C . LEU A 1 355 ? 27.983 16.163 -9.947 1.00 87.50 355 LEU A C 1
ATOM 2810 O O . LEU A 1 355 ? 27.701 15.653 -8.859 1.00 87.50 355 LEU A O 1
ATOM 2814 N N . PRO A 1 356 ? 27.631 17.427 -10.247 1.00 87.81 356 PRO A N 1
ATOM 2815 C CA . PRO A 1 356 ? 26.733 18.195 -9.395 1.00 87.81 356 PRO A CA 1
ATOM 2816 C C . PRO A 1 356 ? 25.418 17.438 -9.183 1.00 87.81 356 PRO A C 1
ATOM 2818 O O . PRO A 1 356 ? 24.810 16.975 -10.149 1.00 87.81 356 PRO A O 1
ATOM 2821 N N . ALA A 1 357 ? 24.981 17.319 -7.928 1.00 88.88 357 ALA A N 1
ATOM 2822 C CA . ALA A 1 357 ? 23.712 16.678 -7.610 1.00 88.88 357 ALA A CA 1
ATOM 2823 C C . ALA A 1 357 ? 22.554 17.458 -8.264 1.00 88.88 357 ALA A C 1
ATOM 2825 O O . ALA A 1 357 ? 22.495 18.682 -8.110 1.00 88.88 357 ALA A O 1
ATOM 2826 N N . PRO A 1 358 ? 21.634 16.784 -8.976 1.00 91.94 358 PRO A N 1
ATOM 2827 C CA . PRO A 1 358 ? 20.443 17.431 -9.501 1.00 91.94 358 PRO A CA 1
ATOM 2828 C C . PRO A 1 358 ? 19.592 18.018 -8.373 1.00 91.94 358 PRO A C 1
ATOM 2830 O O . PRO A 1 358 ? 19.364 17.362 -7.354 1.00 91.94 358 PRO A O 1
ATOM 2833 N N . THR A 1 359 ? 19.076 19.224 -8.586 1.00 92.12 359 THR A N 1
ATOM 2834 C CA . THR A 1 359 ? 18.077 19.838 -7.705 1.00 92.12 359 THR A CA 1
ATOM 2835 C C . THR A 1 359 ? 16.718 19.759 -8.379 1.00 92.12 359 THR A C 1
ATOM 2837 O O . THR A 1 359 ? 16.588 20.086 -9.560 1.00 92.12 359 THR A O 1
ATOM 2840 N N . TYR A 1 360 ? 15.708 19.349 -7.622 1.00 94.00 360 TYR A N 1
ATOM 2841 C CA . TYR A 1 360 ? 14.325 19.285 -8.072 1.00 94.00 360 TYR A CA 1
ATOM 2842 C C . TYR A 1 360 ? 13.470 20.170 -7.174 1.00 94.00 360 TYR A C 1
ATOM 2844 O O . TYR A 1 360 ? 13.693 20.222 -5.965 1.00 94.00 360 TYR A O 1
ATOM 2852 N N . GLU A 1 361 ? 12.471 20.824 -7.757 1.00 92.94 361 GLU A N 1
ATOM 2853 C CA . GLU A 1 361 ? 11.387 21.398 -6.964 1.00 92.94 361 GLU A CA 1
ATOM 2854 C C . GLU A 1 361 ? 10.557 20.265 -6.335 1.00 92.94 361 GLU A C 1
ATOM 2856 O O . GLU A 1 361 ? 10.412 19.209 -6.965 1.00 92.94 361 GLU A O 1
ATOM 2861 N N . PRO A 1 362 ? 9.998 20.454 -5.125 1.00 95.12 362 PRO A N 1
ATOM 2862 C CA . PRO A 1 362 ? 9.090 19.483 -4.526 1.00 95.12 362 PRO A CA 1
ATOM 2863 C C . PRO A 1 362 ? 7.961 19.103 -5.492 1.00 95.12 362 PRO A C 1
ATOM 2865 O O . PRO A 1 362 ? 7.353 19.970 -6.118 1.00 95.12 362 PRO A O 1
ATOM 2868 N N . SER A 1 363 ? 7.664 17.808 -5.585 1.00 96.69 363 SER A N 1
ATOM 2869 C CA . SER A 1 363 ? 6.621 17.251 -6.446 1.00 96.69 363 SER A CA 1
ATOM 2870 C C . SER A 1 363 ? 5.435 16.797 -5.594 1.00 96.69 363 SER A C 1
ATOM 2872 O O . SER A 1 363 ? 5.488 15.722 -4.985 1.00 96.69 363 SER A O 1
ATOM 2874 N N . PRO A 1 364 ? 4.326 17.562 -5.551 1.00 95.44 364 PRO A N 1
ATOM 2875 C CA . PRO A 1 364 ? 3.150 17.193 -4.768 1.00 95.44 364 PRO A CA 1
ATOM 2876 C C . PRO A 1 364 ? 2.628 15.790 -5.094 1.00 95.44 364 PRO A C 1
ATOM 2878 O O . PRO A 1 364 ? 2.128 15.109 -4.208 1.00 95.44 364 PRO A O 1
ATOM 2881 N N . ALA A 1 365 ? 2.803 15.317 -6.334 1.00 95.12 365 ALA A N 1
ATOM 2882 C CA . ALA A 1 365 ? 2.360 13.996 -6.778 1.00 95.12 365 ALA A CA 1
ATOM 2883 C C . ALA A 1 365 ? 2.994 12.813 -6.012 1.00 95.12 365 ALA A C 1
ATOM 2885 O O . ALA A 1 365 ? 2.512 11.687 -6.150 1.00 95.12 365 ALA A O 1
ATOM 2886 N N . LEU A 1 366 ? 4.062 13.047 -5.240 1.00 97.25 366 LEU A N 1
ATOM 2887 C CA . LEU A 1 366 ? 4.729 12.034 -4.414 1.00 97.25 366 LEU A CA 1
ATOM 2888 C C . LEU A 1 366 ? 4.108 11.882 -3.019 1.00 97.25 366 LEU A C 1
ATOM 2890 O O . LEU A 1 366 ? 4.279 10.833 -2.396 1.00 97.25 366 LEU A O 1
ATOM 2894 N N . SER A 1 367 ? 3.383 12.894 -2.537 1.00 97.38 367 SER A N 1
ATOM 2895 C CA . SER A 1 367 ? 2.653 12.838 -1.267 1.00 97.38 367 SER A CA 1
ATOM 2896 C C . SER A 1 367 ? 1.339 12.073 -1.439 1.00 97.38 367 SER A C 1
ATOM 2898 O O . SER A 1 367 ? 0.606 12.279 -2.413 1.00 97.38 367 SER A O 1
ATOM 2900 N N . LEU A 1 368 ? 1.003 11.225 -0.468 1.00 94.00 368 LEU A N 1
ATOM 2901 C CA . LEU A 1 368 ? -0.290 10.544 -0.369 1.00 94.00 368 LEU A CA 1
ATOM 2902 C C . LEU A 1 368 ? -1.436 11.547 -0.217 1.00 94.00 368 LEU A C 1
ATOM 2904 O O . LEU A 1 368 ? -2.504 11.365 -0.800 1.00 94.00 368 LEU A O 1
ATOM 2908 N N . PHE A 1 369 ? -1.202 12.649 0.498 1.00 93.31 369 PHE A N 1
ATOM 2909 C CA . PHE A 1 369 ? -2.218 13.675 0.736 1.00 93.31 369 PHE A CA 1
ATOM 2910 C C . PHE A 1 369 ? -2.554 14.514 -0.499 1.00 93.31 369 PHE A C 1
ATOM 2912 O O . PHE A 1 369 ? -3.536 15.254 -0.492 1.00 93.31 369 PHE A O 1
ATOM 2919 N N . SER A 1 370 ? -1.787 14.391 -1.584 1.00 94.19 370 SER A N 1
ATOM 2920 C CA . SER A 1 370 ? -2.045 15.137 -2.820 1.00 94.19 370 SER A CA 1
ATOM 2921 C C . SER A 1 370 ? -3.294 14.675 -3.570 1.00 94.19 370 SER A C 1
ATOM 2923 O O . SER A 1 370 ? -3.865 15.440 -4.350 1.00 94.19 370 SER A O 1
ATOM 2925 N N . ARG A 1 371 ? -3.723 13.422 -3.364 1.00 93.50 371 ARG A N 1
ATOM 2926 C CA . ARG A 1 371 ? -4.874 12.827 -4.056 1.00 93.50 371 ARG A CA 1
ATOM 2927 C C . ARG A 1 371 ? -5.695 11.949 -3.109 1.00 93.50 371 ARG A C 1
ATOM 2929 O O . ARG A 1 371 ? -5.695 10.731 -3.278 1.00 93.50 371 ARG A O 1
ATOM 2936 N N . PRO A 1 372 ? -6.456 12.545 -2.176 1.00 89.62 372 PRO A N 1
ATOM 2937 C CA . PRO A 1 372 ? -7.296 11.795 -1.238 1.00 89.62 372 PRO A CA 1
ATOM 2938 C C . PRO A 1 372 ? -8.477 11.069 -1.911 1.00 89.62 372 PRO A C 1
ATOM 2940 O O . PRO A 1 372 ? -9.165 10.294 -1.257 1.00 89.62 372 PRO A O 1
ATOM 2943 N N . GLY A 1 373 ? -8.710 11.293 -3.212 1.00 88.25 373 GLY A N 1
ATOM 2944 C CA . GLY A 1 373 ? -9.816 10.697 -3.964 1.00 88.25 373 GLY A CA 1
ATOM 2945 C C . GLY A 1 373 ? -11.130 11.443 -3.765 1.00 88.25 373 GLY A C 1
ATOM 2946 O O . GLY A 1 373 ? -11.140 12.634 -3.452 1.00 88.25 373 GLY A O 1
ATOM 2947 N N . GLN A 1 374 ? -12.247 10.745 -3.981 1.00 80.81 374 GLN A N 1
ATOM 2948 C CA . GLN A 1 374 ? -13.560 11.267 -3.612 1.00 80.81 374 GLN A CA 1
ATOM 2949 C C . GLN A 1 374 ? -13.689 11.238 -2.088 1.00 80.81 374 GLN A C 1
ATOM 2951 O O . GLN A 1 374 ? -13.732 10.179 -1.468 1.00 80.81 374 GLN A O 1
ATOM 2956 N N . THR A 1 375 ? -13.726 12.423 -1.489 1.00 77.94 375 THR A N 1
ATOM 2957 C CA . THR A 1 375 ? -13.890 12.604 -0.047 1.00 77.94 375 THR A CA 1
ATOM 2958 C C . THR A 1 375 ? -15.359 12.405 0.332 1.00 77.94 375 THR A C 1
ATOM 2960 O O . THR A 1 375 ? -16.228 13.093 -0.203 1.00 77.94 375 THR A O 1
ATOM 2963 N N . GLY A 1 376 ? -15.633 11.469 1.239 1.00 90.50 376 GLY A N 1
ATOM 2964 C CA . GLY A 1 376 ? -16.969 11.103 1.713 1.00 90.50 376 GLY A CA 1
ATOM 2965 C C . GLY A 1 376 ? -16.909 9.847 2.586 1.00 90.50 376 GLY A C 1
ATOM 2966 O O . GLY A 1 376 ? -15.819 9.356 2.895 1.00 90.50 376 GLY A O 1
ATOM 2967 N N . ILE A 1 377 ? -18.073 9.322 2.976 1.00 95.44 377 ILE A N 1
ATOM 2968 C CA . ILE A 1 377 ? -18.164 8.130 3.839 1.00 95.44 377 ILE A CA 1
ATOM 2969 C C . ILE A 1 377 ? -18.441 6.829 3.073 1.00 95.44 377 ILE A C 1
ATOM 2971 O O . ILE A 1 377 ? -18.438 5.753 3.666 1.00 95.44 377 ILE A O 1
ATOM 2975 N N . HIS A 1 378 ? -18.622 6.915 1.754 1.00 94.94 378 HIS A N 1
ATOM 2976 C CA . HIS A 1 378 ? -18.886 5.771 0.885 1.00 94.94 378 HIS A CA 1
ATOM 2977 C C . HIS A 1 378 ? -17.812 4.682 1.045 1.00 94.94 378 HIS A C 1
ATOM 2979 O O . HIS A 1 378 ? -16.612 4.961 1.006 1.00 94.94 378 HIS A O 1
ATOM 2985 N N . THR A 1 379 ? -18.232 3.434 1.244 1.00 94.19 379 THR A N 1
ATOM 2986 C CA . THR A 1 379 ? -17.413 2.246 1.567 1.00 94.19 379 THR A CA 1
ATOM 2987 C C . THR A 1 379 ? -16.643 2.269 2.896 1.00 94.19 379 THR A C 1
ATOM 2989 O O . THR A 1 379 ? -15.972 1.284 3.221 1.00 94.19 379 THR A O 1
ATOM 2992 N N . ARG A 1 380 ? -16.726 3.344 3.696 1.00 95.19 380 ARG A N 1
ATOM 2993 C CA . ARG A 1 380 ? -16.055 3.414 5.005 1.00 95.19 380 ARG A CA 1
ATOM 2994 C C . ARG A 1 380 ? -16.738 2.487 5.999 1.00 95.19 380 ARG A C 1
ATOM 2996 O O . ARG A 1 380 ? -17.958 2.502 6.132 1.00 95.19 380 ARG A O 1
ATOM 3003 N N . ARG A 1 381 ? -15.951 1.694 6.724 1.00 97.19 381 ARG A N 1
ATOM 3004 C CA . ARG A 1 381 ? -16.464 0.745 7.721 1.00 97.19 381 ARG A CA 1
ATOM 3005 C C . ARG A 1 381 ? -16.582 1.423 9.078 1.00 97.19 381 ARG A C 1
ATOM 3007 O O . ARG A 1 381 ? -15.593 1.958 9.574 1.00 97.19 381 ARG A O 1
ATOM 3014 N N . VAL A 1 382 ? -17.754 1.362 9.702 1.00 98.69 382 VAL A N 1
ATOM 3015 C CA . VAL A 1 382 ? -18.005 1.981 11.014 1.00 98.69 382 VAL A CA 1
ATOM 3016 C C . VAL A 1 382 ? -18.466 0.915 11.999 1.00 98.69 382 VAL A C 1
ATOM 3018 O O . VAL A 1 382 ? -19.467 0.247 11.759 1.00 98.69 382 VAL A O 1
ATOM 3021 N N . ALA A 1 38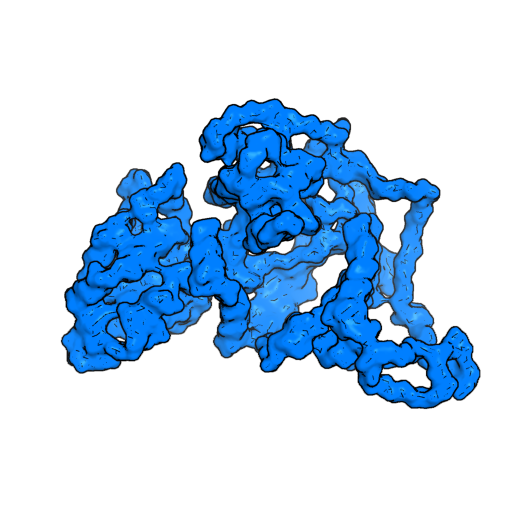3 ? -17.747 0.748 13.107 1.00 98.69 383 ALA A N 1
ATOM 3022 C CA . ALA A 1 383 ? -18.197 -0.118 14.194 1.00 98.69 383 ALA A CA 1
ATOM 3023 C C . ALA A 1 383 ? -19.200 0.629 15.077 1.00 98.69 383 ALA A C 1
ATOM 3025 O O . ALA A 1 383 ? -18.895 1.724 15.543 1.00 98.69 383 ALA A O 1
ATOM 3026 N N . ILE A 1 384 ? -20.359 0.033 15.344 1.00 98.69 384 ILE A N 1
ATOM 3027 C CA . ILE A 1 384 ? -21.340 0.533 16.313 1.00 98.69 384 ILE A CA 1
ATOM 3028 C C . ILE A 1 384 ? -21.330 -0.424 17.504 1.00 98.69 384 ILE A C 1
ATOM 3030 O O . ILE A 1 384 ? -21.811 -1.551 17.391 1.00 98.69 384 ILE A O 1
ATOM 3034 N N . LEU A 1 385 ? -20.738 0.005 18.620 1.00 98.62 385 LEU A N 1
ATOM 3035 C CA . LEU A 1 385 ? -20.590 -0.820 19.817 1.00 98.62 385 LEU A CA 1
ATOM 3036 C C . LEU A 1 385 ? -21.900 -0.861 20.605 1.00 98.62 385 LEU A C 1
ATOM 3038 O O . LEU A 1 385 ? -22.434 0.192 20.962 1.00 98.62 385 LEU A O 1
ATOM 3042 N N . VAL A 1 386 ? -22.383 -2.071 20.898 1.00 98.25 386 VAL A N 1
ATOM 3043 C CA . VAL A 1 386 ? -23.639 -2.320 21.621 1.00 98.25 386 VAL A CA 1
ATOM 3044 C C . VAL A 1 386 ? -23.489 -3.417 22.685 1.00 98.25 386 VAL A C 1
ATOM 3046 O O . VAL A 1 386 ? -22.681 -4.335 22.550 1.00 98.25 386 VAL A O 1
ATOM 3049 N N . GLY A 1 387 ? -24.316 -3.349 23.724 1.00 97.44 387 GLY A N 1
ATOM 3050 C CA . GLY A 1 387 ? -24.544 -4.393 24.726 1.00 97.44 387 GLY A CA 1
ATOM 3051 C C . GLY A 1 387 ? -26.042 -4.577 25.002 1.00 97.44 387 GLY A C 1
ATOM 3052 O O . GLY A 1 387 ? -26.889 -4.018 24.302 1.00 97.44 387 GLY A O 1
ATOM 3053 N N . ASN A 1 388 ? -26.391 -5.368 26.015 1.00 97.38 388 ASN A N 1
ATOM 3054 C CA . ASN A 1 388 ? -27.770 -5.496 26.487 1.00 97.38 388 ASN A CA 1
ATOM 3055 C C . ASN A 1 388 ? -28.266 -4.180 27.087 1.00 97.38 388 ASN A C 1
ATOM 3057 O O . ASN A 1 388 ? -27.511 -3.457 27.710 1.00 97.38 388 ASN A O 1
ATOM 3061 N N . GLU A 1 389 ? -29.549 -3.889 26.936 1.00 97.31 389 GLU A N 1
ATOM 3062 C CA . GLU A 1 389 ? -30.208 -2.631 27.291 1.00 97.31 389 GLU A CA 1
ATOM 3063 C C . GLU A 1 389 ? -29.687 -1.421 26.492 1.00 97.31 389 GLU A C 1
ATOM 3065 O O . GLU A 1 389 ? -29.703 -0.294 26.978 1.00 97.31 389 GLU A O 1
ATOM 3070 N N . VAL A 1 390 ? -29.216 -1.636 25.256 1.00 97.62 390 VAL A N 1
ATOM 3071 C CA . VAL A 1 390 ? -28.868 -0.546 24.327 1.00 97.62 390 VAL A CA 1
ATOM 3072 C C . VAL A 1 390 ? -30.115 0.225 23.877 1.00 97.62 390 VAL A C 1
ATOM 3074 O O . VAL A 1 390 ? -31.182 -0.367 23.671 1.00 97.62 390 VAL A O 1
ATOM 3077 N N . GLU A 1 391 ? -29.966 1.535 23.670 1.00 96.38 391 GLU A N 1
ATOM 3078 C CA . GLU A 1 391 ? -31.011 2.395 23.097 1.00 96.38 391 GLU A CA 1
ATOM 3079 C C . GLU A 1 391 ? -31.152 2.152 21.584 1.00 96.38 391 GLU A C 1
ATOM 3081 O O . GLU A 1 391 ? -30.389 2.663 20.759 1.00 96.38 391 GLU A O 1
ATOM 3086 N N . ALA A 1 392 ? -32.131 1.325 21.212 1.00 94.69 392 ALA A N 1
ATOM 3087 C CA . ALA A 1 392 ? -32.280 0.801 19.853 1.00 94.69 392 ALA A CA 1
ATOM 3088 C C . ALA A 1 392 ? -32.587 1.871 18.797 1.00 94.69 392 ALA A C 1
ATOM 3090 O O . ALA A 1 392 ? -32.103 1.766 17.670 1.00 94.69 392 ALA A O 1
ATOM 3091 N N . ASP A 1 393 ? -33.368 2.895 19.147 1.00 94.62 393 ASP A N 1
ATOM 3092 C CA . ASP A 1 393 ? -33.801 3.928 18.198 1.00 94.62 393 ASP A CA 1
ATOM 3093 C C . ASP A 1 393 ? -32.614 4.769 17.701 1.00 94.62 393 ASP A C 1
ATOM 3095 O O . ASP A 1 393 ? -32.501 5.045 16.501 1.00 94.62 393 ASP A O 1
ATOM 3099 N N . ALA A 1 394 ? -31.675 5.102 18.593 1.00 95.19 394 ALA A N 1
ATOM 3100 C CA . ALA A 1 394 ? -30.441 5.796 18.233 1.00 95.19 394 ALA A CA 1
ATOM 3101 C C . ALA A 1 394 ? -29.558 4.926 17.323 1.00 95.19 394 ALA A C 1
ATOM 3103 O O . ALA A 1 394 ? -29.071 5.402 16.296 1.00 95.19 394 ALA A O 1
ATOM 3104 N N . VAL A 1 395 ? -29.404 3.634 17.645 1.00 97.44 395 VAL A N 1
ATOM 3105 C CA . VAL A 1 395 ? -28.652 2.681 16.808 1.00 97.44 395 VAL A CA 1
ATOM 3106 C C . VAL A 1 395 ? -29.272 2.564 15.415 1.00 97.44 395 VAL A C 1
ATOM 3108 O O . VAL A 1 395 ? -28.556 2.661 14.421 1.00 97.44 395 VAL A O 1
ATOM 3111 N N . ALA A 1 396 ? -30.594 2.400 15.325 1.00 96.81 396 ALA A N 1
ATOM 3112 C CA . ALA A 1 396 ? -31.305 2.274 14.055 1.00 96.81 396 ALA A CA 1
ATOM 3113 C C . ALA A 1 396 ? -31.187 3.544 13.197 1.00 96.81 396 ALA A C 1
ATOM 3115 O O . ALA A 1 396 ? -30.977 3.449 11.985 1.00 96.81 396 ALA A O 1
ATOM 3116 N N . THR A 1 397 ? -31.275 4.718 13.828 1.00 96.94 397 THR A N 1
ATOM 3117 C CA . THR A 1 397 ? -31.104 6.022 13.170 1.00 96.94 397 THR A CA 1
ATOM 3118 C C . THR A 1 397 ? -29.705 6.150 12.576 1.00 96.94 397 THR A C 1
ATOM 3120 O O . THR A 1 397 ? -29.564 6.382 11.377 1.00 96.94 397 THR A O 1
ATOM 3123 N N . VAL A 1 398 ? -28.670 5.917 13.389 1.00 97.94 398 VAL A N 1
ATOM 3124 C CA . VAL A 1 398 ? -27.266 5.997 12.964 1.00 97.94 398 VAL A CA 1
ATOM 3125 C C . VAL A 1 398 ? -26.957 4.983 11.864 1.00 97.94 398 VAL A C 1
ATOM 3127 O O . VAL A 1 398 ? -26.344 5.335 10.859 1.00 97.94 398 VAL A O 1
ATOM 3130 N N . TYR A 1 399 ? -27.394 3.732 12.024 1.00 98.50 399 TYR A N 1
ATOM 3131 C CA . TYR A 1 399 ? -27.163 2.681 11.034 1.00 98.50 399 TYR A CA 1
ATOM 3132 C C . TYR A 1 399 ? -27.788 3.045 9.683 1.00 98.50 399 TYR A C 1
ATOM 3134 O O . TYR A 1 399 ? -27.131 2.951 8.648 1.00 98.50 399 TYR A O 1
ATOM 3142 N N . THR A 1 400 ? -29.048 3.489 9.692 1.00 98.06 400 THR A N 1
ATOM 3143 C CA . THR A 1 400 ? -29.788 3.825 8.468 1.00 98.06 400 THR A CA 1
ATOM 3144 C C . THR A 1 400 ? -29.191 5.039 7.764 1.00 98.06 400 THR A C 1
ATOM 3146 O O . THR A 1 400 ? -29.030 5.012 6.546 1.00 98.06 400 THR A O 1
ATOM 3149 N N . ASP A 1 401 ? -28.830 6.082 8.512 1.00 97.94 401 ASP A N 1
ATOM 3150 C CA . ASP A 1 401 ? -28.225 7.297 7.961 1.00 97.94 401 ASP A CA 1
ATOM 3151 C C . ASP A 1 401 ? -26.868 7.001 7.302 1.00 97.94 401 ASP A C 1
ATOM 3153 O O . ASP A 1 401 ? -26.680 7.313 6.125 1.00 97.94 401 ASP A O 1
ATOM 3157 N N . LEU A 1 402 ? -25.970 6.290 7.997 1.00 98.38 402 LEU A N 1
ATOM 3158 C CA . LEU A 1 402 ? -24.673 5.887 7.445 1.00 98.38 402 LEU A CA 1
ATOM 3159 C C . LEU A 1 402 ? -24.827 5.019 6.191 1.00 98.38 402 LEU A C 1
ATOM 3161 O O . LEU A 1 402 ? -24.150 5.253 5.187 1.00 98.38 402 LEU A O 1
ATOM 3165 N N . LEU A 1 403 ? -25.729 4.035 6.232 1.00 97.75 403 LEU A N 1
ATOM 3166 C CA . LEU A 1 403 ? -25.984 3.151 5.096 1.00 97.75 403 LEU A CA 1
ATOM 3167 C C . LEU A 1 403 ? -26.557 3.917 3.894 1.00 97.75 403 LEU A C 1
ATOM 3169 O O . LEU A 1 403 ? -26.207 3.615 2.754 1.00 97.75 403 LEU A O 1
ATOM 3173 N N . SER A 1 404 ? -27.406 4.923 4.129 1.00 97.12 404 SER A N 1
ATOM 3174 C CA . SER A 1 404 ? -28.008 5.734 3.061 1.00 97.12 404 SER A CA 1
ATOM 3175 C C . SER A 1 404 ? -26.985 6.555 2.264 1.00 97.12 404 SER A C 1
ATOM 3177 O O . SER A 1 404 ? -27.220 6.860 1.095 1.00 97.12 404 SER A O 1
ATOM 3179 N N . GLU A 1 405 ? -25.828 6.845 2.864 1.00 96.38 405 GLU A N 1
ATOM 3180 C CA . GLU A 1 405 ? -24.683 7.509 2.229 1.00 96.38 405 GLU A CA 1
ATOM 3181 C C . GLU A 1 405 ? -23.591 6.525 1.763 1.00 96.38 405 GLU A C 1
ATOM 3183 O O . GLU A 1 405 ? -22.493 6.933 1.377 1.00 96.38 405 GLU A O 1
ATOM 3188 N N . GLY A 1 406 ? -23.884 5.220 1.788 1.00 95.88 406 GLY A N 1
ATOM 3189 C CA . GLY A 1 406 ? -23.010 4.165 1.277 1.00 95.88 406 GLY A CA 1
ATOM 3190 C C . GLY A 1 406 ? -21.856 3.770 2.201 1.00 95.88 406 GLY A C 1
ATOM 3191 O O . GLY A 1 406 ? -20.953 3.047 1.774 1.00 95.88 406 GLY A O 1
ATOM 3192 N N . ALA A 1 407 ? -21.849 4.213 3.463 1.00 97.44 407 ALA A N 1
ATOM 3193 C CA . ALA A 1 407 ? -20.953 3.640 4.465 1.00 97.44 407 ALA A CA 1
ATOM 3194 C C . ALA A 1 407 ? -21.379 2.205 4.825 1.00 97.44 407 ALA A C 1
ATOM 3196 O O . ALA A 1 407 ? -22.488 1.760 4.532 1.00 97.44 407 ALA A O 1
ATOM 3197 N N . VAL A 1 408 ? -20.485 1.476 5.491 1.00 97.38 408 VAL A N 1
ATOM 3198 C CA . VAL A 1 408 ? -20.677 0.080 5.903 1.00 97.38 408 VAL A CA 1
ATOM 3199 C C . VAL A 1 408 ? -20.703 0.012 7.438 1.00 97.38 408 VAL A C 1
ATOM 3201 O O . VAL A 1 408 ? -19.689 -0.340 8.056 1.00 97.38 408 VAL A O 1
ATOM 3204 N N . PRO A 1 409 ? -21.815 0.413 8.088 1.00 98.25 409 PRO A N 1
ATOM 3205 C CA . PRO A 1 409 ? -21.969 0.255 9.528 1.00 98.25 409 PRO A CA 1
ATOM 3206 C C . PRO A 1 409 ? -22.071 -1.231 9.895 1.00 98.25 409 PRO A C 1
ATOM 3208 O O . PRO A 1 409 ? -22.677 -2.016 9.168 1.00 98.25 409 PRO A O 1
ATOM 3211 N N . ARG A 1 410 ? -21.473 -1.621 11.024 1.00 98.12 410 ARG A N 1
ATOM 3212 C CA . ARG A 1 410 ? -21.548 -2.979 11.579 1.00 98.12 410 ARG A CA 1
ATOM 3213 C C . ARG A 1 410 ? -21.886 -2.915 13.058 1.00 98.12 410 ARG A C 1
ATOM 3215 O O . ARG A 1 410 ? -21.217 -2.200 13.806 1.00 98.12 410 ARG A O 1
ATOM 3222 N N . ILE A 1 411 ? -22.882 -3.684 13.483 1.00 98.44 411 ILE A N 1
ATOM 3223 C CA . ILE A 1 411 ? -23.231 -3.816 14.901 1.00 98.44 411 ILE A CA 1
ATOM 3224 C C . ILE A 1 411 ? -22.240 -4.772 15.571 1.00 98.44 411 ILE A C 1
ATOM 3226 O O . ILE A 1 411 ? -22.198 -5.964 15.254 1.00 98.44 411 ILE A O 1
ATOM 3230 N N . VAL A 1 412 ? -21.443 -4.238 16.495 1.00 98.44 412 VAL A N 1
ATOM 3231 C CA . VAL A 1 412 ? -20.375 -4.952 17.200 1.00 98.44 412 VAL A CA 1
ATOM 3232 C C . VAL A 1 412 ? -20.741 -5.079 18.674 1.00 98.44 412 VAL A C 1
ATOM 3234 O O . VAL A 1 412 ? -20.956 -4.076 19.348 1.00 98.44 412 VAL A O 1
ATOM 3237 N N . GLY A 1 413 ? -20.798 -6.303 19.189 1.00 97.19 413 GLY A N 1
ATOM 3238 C CA . GLY A 1 413 ? -21.162 -6.565 20.585 1.00 97.19 413 GLY A CA 1
ATOM 3239 C C . GLY A 1 413 ? -20.117 -7.379 21.335 1.00 97.19 413 GLY A C 1
ATOM 3240 O O . GLY A 1 413 ? -19.151 -7.863 20.751 1.00 97.19 413 GLY A O 1
ATOM 3241 N N . VAL A 1 414 ? -20.322 -7.581 22.636 1.00 94.19 414 VAL A N 1
ATOM 3242 C CA . VAL A 1 414 ? -19.461 -8.467 23.449 1.00 94.19 414 VAL A CA 1
ATOM 3243 C C . VAL A 1 414 ? -19.520 -9.915 22.942 1.00 94.19 414 VAL A C 1
ATOM 3245 O O . VAL A 1 414 ? -18.512 -10.616 22.912 1.00 94.19 414 VAL A O 1
ATOM 3248 N N . GLN A 1 415 ? -20.681 -10.350 22.448 1.00 92.75 415 GLN A N 1
ATOM 3249 C CA . GLN A 1 415 ? -20.888 -11.673 21.859 1.00 92.75 415 GLN A CA 1
ATOM 3250 C C . GLN A 1 415 ? -21.717 -11.591 20.575 1.00 92.75 415 GLN A C 1
ATOM 3252 O O . GLN A 1 415 ? -22.529 -10.683 20.405 1.00 92.75 415 GLN A O 1
ATOM 3257 N N . LEU A 1 416 ? -21.535 -12.570 19.685 1.00 95.69 416 LEU A N 1
ATOM 3258 C CA . LEU A 1 416 ? -22.400 -12.757 18.520 1.00 95.69 416 LEU A CA 1
ATOM 3259 C C . LEU A 1 416 ? -23.799 -13.221 18.964 1.00 95.69 416 LEU A C 1
ATOM 3261 O O . LEU A 1 416 ? -23.948 -13.869 20.000 1.00 95.69 416 LEU A O 1
ATOM 3265 N N . GLY A 1 417 ? -24.820 -12.950 18.153 1.00 95.50 417 GLY A N 1
ATOM 3266 C CA . GLY A 1 417 ? -26.193 -13.373 18.412 1.00 95.50 417 GLY A CA 1
ATOM 3267 C C . GLY A 1 417 ? -27.094 -12.166 18.594 1.00 95.50 417 GLY A C 1
ATOM 3268 O O . GLY A 1 417 ? -27.120 -11.300 17.729 1.00 95.50 417 GLY A O 1
ATOM 3269 N N . LYS A 1 418 ? -27.848 -12.114 19.693 1.00 96.25 418 LYS A N 1
ATOM 3270 C CA . LYS A 1 418 ? -28.799 -11.032 19.966 1.00 96.25 418 LYS A CA 1
ATOM 3271 C C . LYS A 1 418 ? -28.494 -10.374 21.305 1.00 96.25 418 LYS A C 1
ATOM 3273 O O . LYS A 1 418 ? -28.232 -11.078 22.279 1.00 96.25 418 LYS A O 1
ATOM 3278 N N . VAL A 1 419 ? -28.602 -9.051 21.353 1.00 96.50 419 VAL A N 1
ATOM 3279 C CA . VAL A 1 419 ? -28.730 -8.290 22.603 1.00 96.50 419 VAL A CA 1
ATOM 3280 C C . VAL A 1 419 ? -30.193 -7.921 22.817 1.00 96.50 419 VAL A C 1
ATOM 3282 O O . VAL A 1 419 ? -30.930 -7.703 21.850 1.00 96.50 419 VAL A O 1
ATOM 3285 N N . ILE A 1 420 ? -30.631 -7.883 24.074 1.00 97.56 420 ILE A N 1
ATOM 3286 C CA . ILE A 1 420 ? -31.960 -7.371 24.421 1.00 97.56 420 ILE A CA 1
ATOM 3287 C C . ILE A 1 420 ? -31.852 -5.857 24.539 1.00 97.56 420 ILE A C 1
ATOM 3289 O O . ILE A 1 420 ? -31.014 -5.383 25.286 1.00 97.56 420 ILE A O 1
ATOM 3293 N N . THR A 1 421 ? -32.640 -5.094 23.798 1.00 97.00 421 THR A N 1
ATOM 3294 C CA . THR A 1 421 ? -32.627 -3.625 23.810 1.00 97.00 421 THR A CA 1
ATOM 3295 C C . THR A 1 421 ? -33.344 -3.077 25.045 1.00 97.00 421 THR A C 1
ATOM 3297 O O . THR A 1 421 ? -34.053 -3.812 25.734 1.00 97.00 421 THR A O 1
ATOM 3300 N N . HIS A 1 422 ? -33.184 -1.785 25.339 1.00 94.19 422 HIS A N 1
ATOM 3301 C CA . HIS A 1 422 ? -33.828 -1.149 26.497 1.00 94.19 422 HIS A CA 1
ATOM 3302 C C . HIS A 1 422 ? -35.370 -1.284 26.485 1.00 94.19 422 HIS A C 1
ATOM 3304 O O . HIS A 1 422 ? -35.991 -1.471 27.530 1.00 94.19 422 HIS A O 1
ATOM 3310 N N . ASP A 1 423 ? -35.994 -1.312 25.302 1.00 93.94 423 ASP A N 1
ATOM 3311 C CA . ASP A 1 423 ? -37.434 -1.555 25.117 1.00 93.94 423 ASP A CA 1
ATOM 3312 C C . ASP A 1 423 ? -37.832 -3.052 25.081 1.00 93.94 423 ASP A C 1
ATOM 3314 O O . ASP A 1 423 ? -38.985 -3.390 24.801 1.00 93.94 423 ASP A O 1
ATOM 3318 N N . GLY A 1 424 ? -36.897 -3.963 25.372 1.00 94.38 424 GLY A N 1
ATOM 3319 C CA . GLY A 1 424 ? -37.127 -5.407 25.486 1.00 94.38 424 GLY A CA 1
ATOM 3320 C C . GLY A 1 424 ? -37.176 -6.175 24.160 1.00 94.38 424 GLY A C 1
ATOM 3321 O O . GLY A 1 424 ? -37.529 -7.358 24.156 1.00 94.38 424 GLY A O 1
ATOM 3322 N N . LYS A 1 425 ? -36.845 -5.540 23.030 1.00 96.00 425 LYS A N 1
ATOM 3323 C CA . LYS A 1 425 ? -36.728 -6.206 21.723 1.00 96.00 425 LYS A CA 1
ATOM 3324 C C . LYS A 1 425 ? -35.356 -6.859 21.568 1.00 96.00 425 LYS A C 1
ATOM 3326 O O . LYS A 1 425 ? -34.474 -6.706 22.401 1.00 96.00 425 LYS A O 1
ATOM 3331 N N . ALA A 1 426 ? -35.180 -7.629 20.498 1.00 96.62 426 ALA A N 1
ATOM 3332 C CA . ALA A 1 426 ? -33.891 -8.222 20.167 1.00 96.62 426 ALA A CA 1
ATOM 3333 C C . ALA A 1 426 ? -33.231 -7.468 19.009 1.00 96.62 426 ALA A C 1
ATOM 3335 O O . ALA A 1 426 ? -33.866 -7.273 17.972 1.00 96.62 426 ALA A O 1
ATOM 3336 N N . LEU A 1 427 ? -31.955 -7.121 19.170 1.00 97.25 427 LEU A N 1
ATOM 3337 C CA . LEU A 1 427 ? -31.096 -6.564 18.127 1.00 97.25 427 LEU A CA 1
ATOM 3338 C C . LEU A 1 427 ? -30.002 -7.578 17.780 1.00 97.25 427 LEU A C 1
ATOM 3340 O O . LEU A 1 427 ? -29.322 -8.077 18.676 1.00 97.25 427 LEU A O 1
ATOM 3344 N N . ASP A 1 428 ? -29.852 -7.898 16.496 1.00 97.75 428 ASP A N 1
ATOM 3345 C CA . ASP A 1 428 ? -28.819 -8.823 16.026 1.00 97.75 428 ASP A CA 1
ATOM 3346 C C . ASP A 1 428 ? -27.439 -8.146 16.029 1.00 97.75 428 ASP A C 1
ATOM 3348 O O . ASP A 1 428 ? -27.255 -7.059 15.485 1.00 97.75 428 ASP A O 1
ATOM 3352 N N . VAL A 1 429 ? -26.466 -8.812 16.647 1.00 97.94 429 VAL A N 1
ATOM 3353 C CA . VAL A 1 429 ? -25.046 -8.459 16.612 1.00 97.94 429 VAL A CA 1
ATOM 3354 C C . VAL A 1 429 ? -24.412 -9.173 15.430 1.00 97.94 429 VAL A C 1
ATOM 3356 O O . VAL A 1 429 ? -24.538 -10.390 15.287 1.00 97.94 429 VAL A O 1
ATOM 3359 N N . GLU A 1 430 ? -23.698 -8.425 14.595 1.00 97.50 430 GLU A N 1
ATOM 3360 C CA . GLU A 1 430 ? -23.105 -8.953 13.367 1.00 97.50 430 GLU A CA 1
ATOM 3361 C C . GLU A 1 430 ? -21.734 -9.585 13.603 1.00 97.50 430 GLU A C 1
ATOM 3363 O O . GLU A 1 430 ? -21.325 -10.482 12.864 1.00 97.50 430 GLU A O 1
ATOM 3368 N N . ILE A 1 431 ? -21.003 -9.098 14.607 1.00 96.75 431 ILE A N 1
ATOM 3369 C CA . ILE A 1 431 ? -19.675 -9.589 14.967 1.00 96.75 431 ILE A CA 1
ATOM 3370 C C . ILE A 1 431 ? -19.359 -9.259 16.427 1.00 96.75 431 ILE A C 1
ATOM 3372 O O . ILE A 1 431 ? -19.775 -8.224 16.947 1.00 96.75 431 ILE A O 1
ATOM 3376 N N . SER A 1 432 ? -18.629 -10.141 17.109 1.00 96.44 432 SER A N 1
ATOM 3377 C CA . SER A 1 432 ? -18.151 -9.854 18.461 1.00 96.44 432 SER A CA 1
ATOM 3378 C C . SER A 1 432 ? -16.916 -8.948 18.440 1.00 96.44 432 SER A C 1
ATOM 3380 O O . SER A 1 432 ? -16.166 -8.930 17.464 1.00 96.44 432 SER A O 1
ATOM 3382 N N . LEU A 1 433 ? -16.651 -8.249 19.544 1.00 94.75 433 LEU A N 1
ATOM 3383 C CA . LEU A 1 433 ? -15.414 -7.487 19.762 1.00 94.75 433 LEU A CA 1
ATOM 3384 C C . LEU A 1 433 ? -14.156 -8.354 19.591 1.00 94.75 433 LEU A C 1
ATOM 3386 O O . LEU A 1 433 ? -13.146 -7.883 19.071 1.00 94.75 433 LEU A O 1
ATOM 3390 N N . GLU A 1 434 ? -14.230 -9.629 19.982 1.00 91.81 434 GLU A N 1
ATOM 3391 C CA . GLU A 1 434 ? -13.134 -10.593 19.835 1.00 91.81 434 GLU A CA 1
ATOM 3392 C C . GLU A 1 434 ? -12.785 -10.860 18.361 1.00 91.81 434 GLU A C 1
ATOM 3394 O O . GLU A 1 434 ? -11.609 -10.896 17.994 1.00 91.81 434 GLU A O 1
ATOM 3399 N N . ALA A 1 435 ? -13.803 -11.026 17.509 1.00 92.81 435 ALA A N 1
ATOM 3400 C CA . ALA A 1 435 ? -13.636 -11.368 16.096 1.00 92.81 435 ALA A CA 1
ATOM 3401 C C . ALA A 1 435 ? -13.542 -10.140 15.174 1.00 92.81 435 ALA A C 1
ATOM 3403 O O . ALA A 1 435 ? -13.069 -10.249 14.044 1.00 92.81 435 ALA A O 1
ATOM 3404 N N . GLY A 1 436 ? -13.991 -8.973 15.640 1.00 93.50 436 GLY A N 1
ATOM 3405 C CA . GLY A 1 436 ? -13.985 -7.711 14.909 1.00 93.50 436 GLY A CA 1
ATOM 3406 C C . GLY A 1 436 ? -13.017 -6.706 15.528 1.00 93.50 436 GLY A C 1
ATOM 3407 O O . GLY A 1 436 ? -13.484 -5.755 16.144 1.00 93.50 436 GLY A O 1
ATOM 3408 N N . PRO A 1 437 ? -11.691 -6.861 15.375 1.00 94.38 437 PRO A N 1
ATOM 3409 C CA . PRO A 1 437 ? -10.712 -5.931 15.932 1.00 94.38 437 PRO A CA 1
ATOM 3410 C C . PRO A 1 437 ? -10.851 -4.520 15.336 1.00 94.38 437 PRO A C 1
ATOM 3412 O O . PRO A 1 437 ? -11.185 -4.345 14.161 1.00 94.38 437 PRO A O 1
ATOM 3415 N N . SER A 1 438 ? -10.500 -3.502 16.124 1.00 96.31 438 SER A N 1
ATOM 3416 C CA . SER A 1 438 ? -10.657 -2.081 15.769 1.00 96.31 438 SER A CA 1
ATOM 3417 C C . SER A 1 438 ? -9.993 -1.681 14.447 1.00 96.31 438 SER A C 1
ATOM 3419 O O . SER A 1 438 ? -10.497 -0.832 13.713 1.00 96.31 438 SER A O 1
ATOM 3421 N N . VAL A 1 439 ? -8.880 -2.320 14.092 1.00 95.94 439 VAL A N 1
ATOM 3422 C CA . VAL A 1 439 ? -8.129 -2.027 12.866 1.00 95.94 439 VAL A CA 1
ATOM 3423 C C . V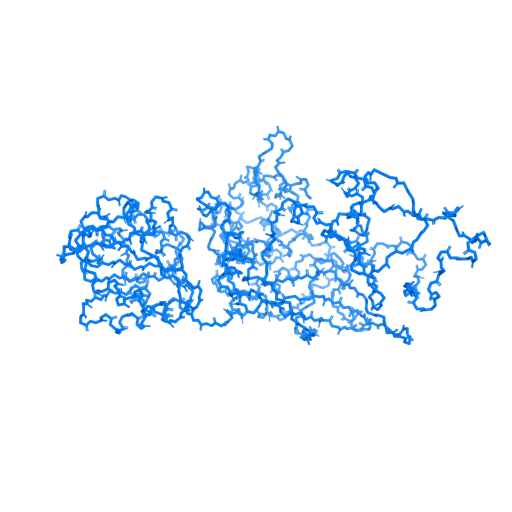AL A 1 439 ? -8.922 -2.269 11.576 1.00 95.94 439 VAL A C 1
ATOM 3425 O O . VAL A 1 439 ? -8.598 -1.649 10.567 1.00 95.94 439 VAL A O 1
ATOM 3428 N N . LEU A 1 440 ? -9.986 -3.084 11.601 1.00 95.69 440 LEU A N 1
ATOM 3429 C CA . LEU A 1 440 ? -10.865 -3.325 10.444 1.00 95.69 440 LEU A CA 1
ATOM 3430 C C . LEU A 1 440 ? -11.813 -2.162 10.126 1.00 95.69 440 LEU A C 1
ATOM 3432 O O . LEU A 1 440 ? -12.385 -2.125 9.035 1.00 95.69 440 LEU A O 1
ATOM 3436 N N . TYR A 1 441 ? -11.988 -1.230 11.060 1.00 97.62 441 TYR A N 1
ATOM 3437 C CA . TYR A 1 441 ? -12.956 -0.144 10.954 1.00 97.62 441 TYR A CA 1
ATOM 3438 C C . TYR A 1 441 ? -12.255 1.190 10.745 1.00 97.62 441 TYR A C 1
ATOM 3440 O O . TYR A 1 441 ? -11.184 1.429 11.299 1.00 97.62 441 TYR A O 1
ATOM 3448 N N . ASP A 1 442 ? -12.860 2.070 9.958 1.00 97.69 442 ASP A N 1
ATOM 3449 C CA . ASP A 1 442 ? -12.374 3.426 9.717 1.00 97.69 442 ASP A CA 1
ATOM 3450 C C . ASP A 1 442 ? -12.793 4.397 10.839 1.00 97.69 442 ASP A C 1
ATOM 3452 O O . ASP A 1 442 ? -12.134 5.418 11.016 1.00 97.69 442 ASP A O 1
ATOM 3456 N N . ALA A 1 443 ? -13.837 4.065 11.611 1.00 98.44 443 ALA A N 1
ATOM 3457 C CA . ALA A 1 443 ? -14.291 4.810 12.788 1.00 98.44 443 ALA A CA 1
ATOM 3458 C C . ALA A 1 443 ? -15.124 3.938 13.748 1.00 98.44 443 ALA A C 1
ATOM 3460 O O . ALA A 1 443 ? -15.503 2.808 13.414 1.00 98.44 443 ALA A O 1
ATOM 3461 N N . VAL A 1 444 ? -15.443 4.481 14.929 1.00 98.75 444 VAL A N 1
ATOM 3462 C CA . VAL A 1 444 ? -16.295 3.826 15.934 1.00 98.75 444 VAL A CA 1
ATOM 3463 C C . VAL A 1 444 ? -17.367 4.759 16.497 1.00 98.75 444 VAL A C 1
ATOM 3465 O O . VAL A 1 444 ? -17.129 5.948 16.706 1.00 98.75 444 VAL A O 1
ATOM 3468 N N . ILE A 1 445 ? -18.535 4.190 16.782 1.00 98.75 445 ILE A N 1
ATOM 3469 C CA . ILE A 1 445 ? -19.647 4.816 17.492 1.00 98.75 445 ILE A CA 1
ATOM 3470 C C . ILE A 1 445 ? -19.964 3.963 18.722 1.00 98.75 445 ILE A C 1
ATOM 3472 O O . ILE A 1 445 ? -20.169 2.758 18.602 1.00 98.75 445 ILE A O 1
ATOM 3476 N N . VAL A 1 446 ? -20.013 4.571 19.905 1.00 98.56 446 VAL A N 1
ATOM 3477 C CA . VAL A 1 446 ? -20.441 3.921 21.151 1.00 98.56 446 VAL A CA 1
ATOM 3478 C C . VAL A 1 446 ? -21.893 4.302 21.416 1.00 98.56 446 VAL A C 1
ATOM 3480 O O . VAL A 1 446 ? -22.182 5.466 21.713 1.00 98.56 446 VAL A O 1
ATOM 3483 N N . ALA A 1 447 ? -22.803 3.337 21.284 1.00 97.94 447 ALA A N 1
ATOM 3484 C CA . ALA A 1 447 ? -24.223 3.563 21.522 1.00 97.94 447 ALA A CA 1
ATOM 3485 C C . ALA A 1 447 ? -24.528 3.749 23.020 1.00 97.94 447 ALA A C 1
ATOM 3487 O O . ALA A 1 447 ? -23.833 3.208 23.884 1.00 97.94 447 ALA A O 1
ATOM 3488 N N . GLY A 1 448 ? -25.577 4.519 23.312 1.00 96.12 448 GLY A N 1
ATOM 3489 C CA . GLY A 1 448 ? -26.066 4.745 24.671 1.00 96.12 448 GLY A CA 1
ATOM 3490 C C . GLY A 1 448 ? -26.863 3.565 25.239 1.00 96.12 448 GLY A C 1
ATOM 3491 O O . GLY A 1 448 ? -27.130 2.574 24.557 1.00 96.12 448 GLY A O 1
ATOM 3492 N N . GLY A 1 449 ? -27.253 3.696 26.505 1.00 96.69 449 GLY A N 1
ATOM 3493 C CA . GLY A 1 449 ? -27.969 2.680 27.278 1.00 96.69 449 GLY A CA 1
ATOM 3494 C C . GLY A 1 449 ? -27.105 2.209 28.441 1.00 96.69 449 GLY A C 1
ATOM 3495 O O . GLY A 1 449 ? -26.050 1.607 28.242 1.00 96.69 449 GLY A O 1
ATOM 3496 N N . ASP A 1 450 ? -27.520 2.508 29.671 1.00 96.81 450 ASP A N 1
ATOM 3497 C CA . ASP A 1 450 ? -26.673 2.321 30.858 1.00 96.81 450 ASP A CA 1
ATOM 3498 C C . ASP A 1 450 ? -26.280 0.857 31.089 1.00 96.81 450 ASP A C 1
ATOM 3500 O O . ASP A 1 450 ? -25.135 0.580 31.457 1.00 96.81 450 ASP A O 1
ATOM 3504 N N . GLY A 1 451 ? -27.189 -0.089 30.828 1.00 97.12 451 GLY A N 1
ATOM 3505 C CA . GLY A 1 451 ? -26.876 -1.518 30.867 1.00 97.12 451 GLY A CA 1
ATOM 3506 C C . GLY A 1 451 ? -25.865 -1.922 29.792 1.00 97.12 451 GLY A C 1
ATOM 3507 O O . GLY A 1 451 ? -24.916 -2.649 30.091 1.00 97.12 451 GLY A O 1
ATOM 3508 N N . SER A 1 452 ? -25.993 -1.356 28.588 1.00 97.81 452 SER A N 1
ATOM 3509 C CA . SER A 1 452 ? -25.137 -1.664 27.433 1.00 97.81 452 SER A CA 1
ATOM 3510 C C . SER A 1 452 ? -23.717 -1.189 27.699 1.00 97.81 452 SER A C 1
ATOM 3512 O O . SER A 1 452 ? -22.753 -1.947 27.593 1.00 97.81 452 SER A O 1
ATOM 3514 N N . VAL A 1 453 ? -23.589 0.050 28.169 1.00 98.00 453 VAL A N 1
ATOM 3515 C CA . VAL A 1 453 ? -22.304 0.637 28.542 1.00 98.00 453 VAL A CA 1
ATOM 3516 C C . VAL A 1 453 ? -21.696 -0.094 29.735 1.00 98.00 453 VAL A C 1
ATOM 3518 O O . VAL A 1 453 ? -20.493 -0.335 29.742 1.00 98.00 453 VAL A O 1
ATOM 3521 N N . LYS A 1 454 ? -22.491 -0.502 30.731 1.00 97.94 454 LYS A N 1
ATOM 3522 C CA . LYS A 1 454 ? -22.002 -1.302 31.863 1.00 97.94 454 LYS A CA 1
ATOM 3523 C C . LYS A 1 454 ? -21.438 -2.651 31.419 1.00 97.94 454 LYS A C 1
ATOM 3525 O O . LYS A 1 454 ? -20.420 -3.078 31.963 1.00 97.94 454 LYS A O 1
ATOM 3530 N N . GLU A 1 455 ? -22.079 -3.309 30.459 1.00 97.31 455 GLU A N 1
ATOM 3531 C CA . GLU A 1 455 ? -21.585 -4.558 29.878 1.00 97.31 455 GLU A CA 1
ATOM 3532 C C . GLU A 1 455 ? -20.276 -4.329 29.110 1.00 97.31 455 GLU A C 1
ATOM 3534 O O . GLU A 1 455 ? -19.291 -5.017 29.371 1.00 97.31 455 GLU A O 1
ATOM 3539 N N . LEU A 1 456 ? -20.214 -3.297 28.260 1.00 98.00 456 LEU A N 1
ATOM 3540 C CA . LEU A 1 456 ? -18.993 -2.918 27.537 1.00 98.00 456 LEU A CA 1
ATOM 3541 C C . LEU A 1 456 ? -17.842 -2.544 28.489 1.00 98.00 456 LEU A C 1
ATOM 3543 O O . LEU A 1 456 ? -16.702 -2.927 28.261 1.00 98.00 456 LEU A O 1
ATOM 3547 N N . LEU A 1 457 ? -18.122 -1.846 29.593 1.00 97.75 457 LEU A N 1
ATOM 3548 C CA . LEU A 1 457 ? -17.131 -1.491 30.619 1.00 97.75 457 LEU A CA 1
ATOM 3549 C C . LEU A 1 457 ? -16.554 -2.712 31.352 1.00 97.75 457 LEU A C 1
ATOM 3551 O O . LEU A 1 457 ? -15.473 -2.612 31.939 1.00 97.75 457 LEU A O 1
ATOM 3555 N N . ALA A 1 458 ? -17.277 -3.834 31.362 1.00 96.50 458 ALA A N 1
ATOM 3556 C CA . ALA A 1 458 ? -16.816 -5.088 31.947 1.00 96.50 458 ALA A CA 1
ATOM 3557 C C . ALA A 1 458 ? -15.927 -5.901 30.986 1.00 96.50 458 ALA A C 1
ATOM 3559 O O . ALA A 1 458 ? -15.268 -6.841 31.435 1.00 96.50 458 ALA A O 1
ATOM 3560 N N . ASP A 1 459 ? -15.869 -5.530 29.702 1.00 95.38 459 ASP A N 1
ATOM 3561 C CA . ASP A 1 459 ? -15.039 -6.172 28.686 1.00 95.38 459 ASP A CA 1
ATOM 3562 C C . ASP A 1 459 ? -13.808 -5.314 28.344 1.00 95.38 459 ASP A C 1
ATOM 3564 O O . ASP A 1 459 ? -13.894 -4.216 27.788 1.00 95.38 459 ASP A O 1
ATOM 3568 N N . ALA A 1 460 ? -12.619 -5.840 28.642 1.00 95.19 460 ALA A N 1
ATOM 3569 C CA . ALA A 1 460 ? -11.362 -5.168 28.331 1.00 95.19 460 ALA A CA 1
ATOM 3570 C C . ALA A 1 460 ? -11.172 -4.926 26.822 1.00 95.19 460 ALA A C 1
ATOM 3572 O O . ALA A 1 460 ? -10.546 -3.930 26.453 1.00 95.19 460 ALA A O 1
ATOM 3573 N N . HIS A 1 461 ? -11.744 -5.775 25.959 1.00 95.31 461 HIS A N 1
ATOM 3574 C CA . HIS A 1 461 ? -11.662 -5.597 24.510 1.00 95.31 461 HIS A CA 1
ATOM 3575 C C . HIS A 1 461 ? -12.370 -4.319 24.061 1.00 95.31 461 HIS A C 1
ATOM 3577 O O . HIS A 1 461 ? -11.865 -3.644 23.171 1.00 95.31 461 HIS A O 1
ATOM 3583 N N . ALA A 1 462 ? -13.491 -3.936 24.685 1.00 97.44 462 ALA A N 1
ATOM 3584 C CA . ALA A 1 462 ? -14.198 -2.700 24.345 1.00 97.44 462 ALA A CA 1
ATOM 3585 C C . ALA A 1 462 ? -13.355 -1.457 24.680 1.00 97.44 462 ALA A C 1
ATOM 3587 O O . ALA A 1 462 ? -13.262 -0.529 23.874 1.00 97.44 462 ALA A O 1
ATOM 3588 N N . LEU A 1 463 ? -12.696 -1.462 25.845 1.00 97.12 463 LEU A N 1
ATOM 3589 C CA . LEU A 1 463 ? -11.791 -0.388 26.272 1.00 97.12 463 LEU A CA 1
ATOM 3590 C C . LEU A 1 463 ? -10.568 -0.282 25.350 1.00 97.12 463 LEU A C 1
ATOM 3592 O O . LEU A 1 463 ? -10.193 0.812 24.932 1.00 97.12 463 LEU A O 1
ATOM 3596 N N . GLU A 1 464 ? -9.950 -1.414 25.008 1.00 95.62 464 GLU A N 1
ATOM 3597 C CA . GLU A 1 464 ? -8.822 -1.453 24.074 1.00 95.62 464 GLU A CA 1
ATOM 3598 C C . GLU A 1 464 ? -9.240 -1.023 22.662 1.00 95.62 464 GLU A C 1
ATOM 3600 O O . GLU A 1 464 ? -8.507 -0.290 21.997 1.00 95.62 464 GLU A O 1
ATOM 3605 N N . PHE A 1 465 ? -10.440 -1.407 22.219 1.00 97.50 465 PHE A N 1
ATOM 3606 C CA . PHE A 1 465 ? -10.973 -1.037 20.913 1.00 97.50 465 PHE A CA 1
ATOM 3607 C C . PHE A 1 465 ? -10.996 0.483 20.745 1.00 97.50 465 PHE A C 1
ATOM 3609 O O . PHE A 1 465 ? -10.447 0.993 19.766 1.00 97.50 465 PHE A O 1
ATOM 3616 N N . VAL A 1 466 ? -11.597 1.212 21.692 1.00 97.38 466 VAL A N 1
ATOM 3617 C CA . VAL A 1 466 ? -11.704 2.677 21.603 1.00 97.38 466 VAL A CA 1
ATOM 3618 C C . VAL A 1 466 ? -10.350 3.372 21.786 1.00 97.38 466 VAL A C 1
ATOM 3620 O O . VAL A 1 466 ? -10.083 4.342 21.078 1.00 97.38 466 VAL A O 1
ATOM 3623 N N . ARG A 1 467 ? -9.447 2.837 22.627 1.00 96.00 467 ARG A N 1
ATOM 3624 C CA . ARG A 1 467 ? -8.058 3.333 22.732 1.00 96.00 467 ARG A CA 1
ATOM 3625 C C . ARG A 1 467 ? -7.323 3.219 21.405 1.00 96.00 467 ARG A C 1
ATOM 3627 O O . ARG A 1 467 ? -6.748 4.193 20.932 1.00 96.00 467 ARG A O 1
ATOM 3634 N N . LEU A 1 468 ? -7.389 2.058 20.756 1.00 95.56 468 LEU A N 1
ATOM 3635 C CA . LEU A 1 468 ? -6.750 1.847 19.458 1.00 95.56 468 LEU A CA 1
ATOM 3636 C C . LEU A 1 468 ? -7.368 2.725 18.363 1.00 95.56 468 LEU A C 1
ATOM 3638 O O . LEU A 1 468 ? -6.638 3.215 17.510 1.00 95.56 468 LEU A O 1
ATOM 3642 N N . GLN A 1 469 ? -8.682 2.970 18.377 1.00 96.62 469 GLN A N 1
ATOM 3643 C CA . GLN A 1 469 ? -9.306 3.933 17.456 1.00 96.62 469 GLN A CA 1
ATOM 3644 C C . GLN A 1 469 ? -8.734 5.343 17.657 1.00 96.62 469 GLN A C 1
ATOM 3646 O O . GLN A 1 469 ? -8.352 5.994 16.682 1.00 96.62 469 GLN A O 1
ATOM 3651 N N . TYR A 1 470 ? -8.595 5.777 18.914 1.00 96.00 470 TYR A N 1
ATOM 3652 C CA . TYR A 1 470 ? -8.025 7.080 19.248 1.00 96.00 470 TYR A CA 1
ATOM 3653 C C . TYR A 1 470 ? -6.565 7.191 18.803 1.00 96.00 470 TYR A C 1
ATOM 3655 O O . TYR A 1 470 ? -6.223 8.103 18.049 1.00 96.00 470 TYR A O 1
ATOM 3663 N N . ARG A 1 471 ? -5.727 6.223 19.197 1.00 93.94 471 ARG A N 1
ATOM 3664 C CA . ARG A 1 471 ? -4.303 6.138 18.828 1.00 93.94 471 ARG A CA 1
ATOM 3665 C C . ARG A 1 471 ? -4.088 6.112 17.331 1.00 93.94 471 ARG A C 1
ATOM 3667 O O . ARG A 1 471 ? -3.185 6.761 16.814 1.00 93.94 471 ARG A O 1
ATOM 3674 N N . HIS A 1 472 ? -4.942 5.384 16.621 1.00 95.88 472 HIS A N 1
ATOM 3675 C CA . HIS A 1 472 ? -4.901 5.340 15.173 1.00 95.88 472 HIS A CA 1
ATOM 3676 C C . HIS A 1 472 ? -5.512 6.587 14.526 1.00 95.88 472 HIS A C 1
ATOM 3678 O O . HIS A 1 472 ? -5.701 6.591 13.318 1.00 95.88 472 HIS A O 1
ATOM 3684 N N . CYS A 1 473 ? -5.790 7.653 15.278 1.00 96.25 473 CYS A N 1
ATOM 3685 C CA . CYS A 1 473 ? -6.284 8.932 14.772 1.00 96.25 473 CYS A CA 1
ATOM 3686 C C . CYS A 1 473 ? -7.619 8.820 14.013 1.00 96.25 473 CYS A C 1
ATOM 3688 O O . CYS A 1 473 ? -7.874 9.599 13.092 1.00 96.25 473 CYS A O 1
ATOM 3690 N N . LYS A 1 474 ? -8.457 7.836 14.363 1.00 97.50 474 LYS A N 1
ATOM 3691 C CA . LYS A 1 474 ? -9.757 7.581 13.726 1.00 97.50 474 LYS A CA 1
ATOM 3692 C C . LYS A 1 474 ? -10.885 8.335 14.440 1.00 97.50 474 LYS A C 1
ATOM 3694 O O . LYS A 1 474 ? -10.805 8.521 15.657 1.00 97.50 474 LYS A O 1
ATOM 3699 N N . PRO A 1 475 ? -11.940 8.766 13.734 1.00 97.81 475 PRO A N 1
ATOM 3700 C CA . PRO A 1 475 ? -13.091 9.402 14.368 1.00 97.81 475 PRO A CA 1
ATOM 3701 C C . PRO A 1 475 ? -13.788 8.490 15.384 1.00 97.81 475 PRO A C 1
ATOM 3703 O O . PRO A 1 475 ? -13.937 7.285 15.162 1.00 97.81 475 PRO A O 1
ATOM 3706 N N . ILE A 1 476 ? -14.234 9.086 16.488 1.00 98.50 476 ILE A N 1
ATOM 3707 C CA . ILE A 1 476 ? -14.969 8.416 17.562 1.00 98.50 476 ILE A CA 1
ATOM 3708 C C . ILE A 1 476 ? -16.213 9.242 17.861 1.00 98.50 476 ILE A C 1
ATOM 3710 O O . ILE A 1 476 ? -16.122 10.452 18.065 1.00 98.50 476 ILE A O 1
ATOM 3714 N N . MET A 1 477 ? -17.366 8.588 17.933 1.00 98.56 477 MET A N 1
ATOM 3715 C CA . MET A 1 477 ? -18.601 9.190 18.423 1.00 98.56 477 MET A CA 1
ATOM 3716 C C . MET A 1 477 ? -19.116 8.416 19.634 1.00 98.56 477 MET A C 1
ATOM 3718 O O . MET A 1 477 ? -19.036 7.191 19.669 1.00 98.56 477 MET A O 1
ATOM 3722 N N . ALA A 1 478 ? -19.652 9.114 20.628 1.00 98.25 478 ALA A N 1
ATOM 3723 C CA . ALA A 1 478 ? -20.299 8.506 21.783 1.00 98.25 478 ALA A CA 1
ATOM 3724 C C . ALA A 1 478 ? -21.647 9.179 22.049 1.00 98.25 478 ALA A C 1
ATOM 3726 O O . ALA A 1 478 ? -21.735 10.406 22.086 1.00 98.25 478 ALA A O 1
ATOM 3727 N N . ILE A 1 479 ? -22.684 8.358 22.224 1.00 98.06 479 ILE A N 1
ATOM 3728 C CA . ILE A 1 479 ? -24.073 8.796 22.383 1.00 98.06 479 ILE A CA 1
ATOM 3729 C C . ILE A 1 479 ? -24.507 8.572 23.834 1.00 98.06 479 ILE A C 1
ATOM 3731 O O . ILE A 1 479 ? -24.386 7.462 24.357 1.00 98.06 479 ILE A O 1
ATOM 3735 N N . GLY A 1 480 ? -25.013 9.616 24.489 1.00 96.44 480 GLY A N 1
ATOM 3736 C CA . GLY A 1 480 ? -25.546 9.568 25.849 1.00 96.44 480 GLY A CA 1
ATOM 3737 C C . GLY A 1 480 ? -24.550 8.967 26.843 1.00 96.44 480 GLY A C 1
ATOM 3738 O O . GLY A 1 480 ? -23.423 9.442 26.995 1.00 96.44 480 GLY A O 1
ATOM 3739 N N . SER A 1 481 ? -24.940 7.880 27.513 1.00 96.94 481 SER A N 1
ATOM 3740 C CA . SER A 1 481 ? -24.077 7.208 28.490 1.00 96.94 481 SER A CA 1
ATOM 3741 C C . SER A 1 481 ? -22.826 6.552 27.893 1.00 96.94 481 SER A C 1
ATOM 3743 O O . SER A 1 481 ? -21.884 6.276 28.644 1.00 96.94 481 SER A O 1
ATOM 3745 N N . GLY A 1 482 ? -22.741 6.394 26.564 1.00 96.44 482 GLY A N 1
ATOM 3746 C CA . GLY A 1 482 ? -21.567 5.868 25.857 1.00 96.44 482 GLY A CA 1
ATOM 3747 C C . GLY A 1 482 ? -20.278 6.657 26.117 1.00 96.44 482 GLY A C 1
ATOM 3748 O O . GLY A 1 482 ? -19.186 6.086 26.095 1.00 96.44 482 GLY A O 1
ATOM 3749 N N . VAL A 1 483 ? -20.389 7.945 26.471 1.00 97.19 483 VAL A N 1
ATOM 3750 C CA . VAL A 1 483 ? -19.249 8.803 26.851 1.00 97.19 483 VAL A CA 1
ATOM 3751 C C . VAL A 1 483 ? -18.467 8.213 28.036 1.00 97.19 483 VAL A C 1
ATOM 3753 O O . VAL A 1 483 ? -17.246 8.352 28.122 1.00 97.19 483 VAL A O 1
ATOM 3756 N N . THR A 1 484 ? -19.143 7.471 28.918 1.00 97.56 484 THR A N 1
ATOM 3757 C CA . THR A 1 484 ? -18.524 6.811 30.078 1.00 97.56 484 THR A CA 1
ATOM 3758 C C . THR A 1 484 ? -17.465 5.789 29.663 1.00 97.56 484 THR A C 1
ATOM 3760 O O . THR A 1 484 ? -16.450 5.652 30.349 1.00 97.56 484 THR A O 1
ATOM 3763 N N . LEU A 1 485 ? -17.663 5.093 28.536 1.00 97.38 485 LEU A N 1
ATOM 3764 C CA . LEU A 1 485 ? -16.686 4.137 28.015 1.00 97.38 485 LEU A CA 1
ATOM 3765 C C . LEU A 1 485 ? -15.400 4.846 27.585 1.00 97.38 485 LEU A C 1
ATOM 3767 O O . LEU A 1 485 ? -14.314 4.392 27.939 1.00 97.38 485 LEU A O 1
ATOM 3771 N N . LEU A 1 486 ? -15.519 5.984 26.891 1.00 96.69 486 LEU A N 1
ATOM 3772 C CA . LEU A 1 486 ? -14.368 6.786 26.465 1.00 96.69 486 LEU A CA 1
ATOM 3773 C C . LEU A 1 486 ? -13.579 7.306 27.668 1.00 96.69 486 LEU A C 1
ATOM 3775 O O . LEU A 1 486 ? -12.361 7.151 27.717 1.00 96.69 486 LEU A O 1
ATOM 3779 N N . HIS A 1 487 ? -14.276 7.832 28.678 1.00 95.62 487 HIS A N 1
ATOM 3780 C CA . HIS A 1 487 ? -13.638 8.275 29.917 1.00 95.62 487 HIS A CA 1
ATOM 3781 C C . HIS A 1 487 ? -12.926 7.128 30.642 1.00 95.62 487 HIS A C 1
ATOM 3783 O O . HIS A 1 487 ? -11.803 7.299 31.107 1.00 95.62 487 HIS A O 1
ATOM 3789 N N . LYS A 1 488 ? -13.545 5.942 30.731 1.00 96.69 488 LYS A N 1
ATOM 3790 C CA . LYS A 1 488 ? -12.923 4.773 31.374 1.00 96.69 488 LYS A CA 1
ATOM 3791 C C . LYS A 1 488 ? -11.720 4.242 30.596 1.00 96.69 488 LYS A C 1
ATOM 3793 O O . LYS A 1 488 ? -10.815 3.661 31.193 1.00 96.69 488 LYS A O 1
ATOM 3798 N N . ALA A 1 489 ? -11.741 4.411 29.281 1.00 95.81 489 ALA A N 1
ATOM 3799 C CA . ALA A 1 489 ? -10.657 4.059 28.385 1.00 95.81 489 ALA A CA 1
ATOM 3800 C C . ALA A 1 489 ? -9.558 5.135 28.324 1.00 95.81 489 ALA A C 1
ATOM 3802 O O . ALA A 1 489 ? -8.631 4.989 27.535 1.00 95.81 489 ALA A O 1
ATOM 3803 N N . ASP A 1 490 ? -9.630 6.182 29.152 1.00 93.75 490 ASP A N 1
ATOM 3804 C CA . ASP A 1 490 ? -8.667 7.289 29.182 1.00 93.75 490 ASP A CA 1
ATOM 3805 C C . ASP A 1 490 ? -8.507 7.983 27.818 1.00 93.75 490 ASP A C 1
ATOM 3807 O O . ASP A 1 490 ? -7.435 8.486 27.493 1.00 93.75 490 ASP A O 1
ATOM 3811 N N . VAL A 1 491 ? -9.572 8.008 27.007 1.00 94.31 491 VAL A N 1
ATOM 3812 C CA . VAL A 1 491 ? -9.588 8.696 25.711 1.00 94.31 491 VAL A CA 1
ATOM 3813 C C . VAL A 1 491 ? -9.742 10.205 25.953 1.00 94.31 491 VAL A C 1
ATOM 3815 O O . VAL A 1 491 ? -10.791 10.626 26.454 1.00 94.31 491 VAL A O 1
ATOM 3818 N N . PRO A 1 492 ? -8.741 11.040 25.608 1.00 92.06 492 PRO A N 1
ATOM 3819 C CA . PRO A 1 492 ? -8.841 12.488 25.758 1.00 92.06 492 PRO A CA 1
ATOM 3820 C C . PRO A 1 492 ? -9.896 13.082 24.822 1.00 92.06 492 PRO A C 1
ATOM 3822 O O . PRO A 1 492 ? -10.030 12.671 23.671 1.00 92.06 492 PRO A O 1
ATOM 3825 N N . THR A 1 493 ? -10.611 14.101 25.297 1.00 89.38 493 THR A N 1
ATOM 3826 C CA . THR A 1 493 ? -11.576 14.879 24.495 1.00 89.38 493 THR A CA 1
ATOM 3827 C C . THR A 1 493 ? -10.974 16.163 23.916 1.00 89.38 493 THR A C 1
ATOM 3829 O O . THR A 1 493 ? -11.626 16.885 23.163 1.00 89.38 493 THR A O 1
ATOM 3832 N N . THR A 1 494 ? -9.720 16.453 24.263 1.00 91.12 494 THR A N 1
ATOM 3833 C CA . THR A 1 494 ? -8.953 17.601 23.780 1.00 91.12 494 THR A CA 1
ATOM 3834 C C . THR A 1 494 ? -7.683 17.130 23.090 1.00 91.12 494 THR A C 1
ATOM 3836 O O . THR A 1 494 ? -7.094 16.115 23.471 1.00 91.12 494 THR A O 1
ATOM 3839 N N . LEU A 1 495 ? -7.232 17.906 22.113 1.00 90.19 495 LEU A N 1
ATOM 3840 C CA . LEU A 1 495 ? -5.946 17.730 21.458 1.00 90.19 495 LEU A CA 1
ATOM 3841 C C . LEU A 1 495 ? -4.780 18.006 22.427 1.00 90.19 495 LEU A C 1
ATOM 3843 O O . LEU A 1 495 ? -4.975 18.615 23.486 1.00 90.19 495 LEU A O 1
ATOM 3847 N N . PRO A 1 496 ? -3.546 17.593 22.077 1.00 84.00 496 PRO A N 1
ATOM 3848 C CA . PRO A 1 496 ? -2.365 17.802 22.921 1.00 84.00 496 PRO A CA 1
ATOM 3849 C C . PRO A 1 496 ? -2.067 19.273 23.258 1.00 84.00 496 PRO A C 1
ATOM 3851 O O . PRO A 1 496 ? -1.412 19.554 24.259 1.00 84.00 496 PRO A O 1
ATOM 3854 N N . ASP A 1 497 ? -2.548 20.214 22.443 1.00 87.38 497 ASP A N 1
ATOM 3855 C CA . ASP A 1 497 ? -2.429 21.660 22.665 1.00 87.38 497 ASP A CA 1
ATOM 3856 C C . ASP A 1 497 ? -3.557 22.253 23.538 1.00 87.38 497 ASP A C 1
ATOM 3858 O O . ASP A 1 497 ? -3.571 23.455 23.805 1.00 87.38 497 ASP A O 1
ATOM 3862 N N . GLY A 1 498 ? -4.488 21.414 24.004 1.00 87.94 498 GLY A N 1
ATOM 3863 C CA . GLY A 1 498 ? -5.635 21.791 24.828 1.00 87.94 498 GLY A CA 1
ATOM 3864 C C . GLY A 1 498 ? -6.857 22.276 24.044 1.00 87.94 498 GLY A C 1
ATOM 3865 O O . GLY A 1 498 ? -7.876 22.586 24.664 1.00 87.94 498 GLY A O 1
ATOM 3866 N N . SER A 1 499 ? -6.792 22.345 22.711 1.00 92.62 499 SER A N 1
ATOM 3867 C CA . SER A 1 499 ? -7.956 22.652 21.874 1.00 92.62 499 SER A CA 1
ATOM 3868 C C . SER A 1 499 ? -8.929 21.467 21.787 1.00 92.62 499 SER A C 1
ATOM 3870 O O . SER A 1 499 ? -8.604 20.342 22.168 1.00 92.62 499 SER A O 1
ATOM 3872 N N . VAL A 1 500 ? -10.162 21.715 21.337 1.00 92.62 500 VAL A N 1
ATOM 3873 C CA . VAL A 1 500 ? -11.182 20.662 21.199 1.00 92.62 500 VAL A CA 1
ATOM 3874 C C . VAL A 1 500 ? -10.792 19.712 20.072 1.00 92.62 500 VAL A C 1
ATOM 3876 O O . VAL A 1 500 ? -10.407 20.145 18.989 1.00 92.62 500 VAL A O 1
ATOM 3879 N N . ASP A 1 501 ? -10.929 18.413 20.318 1.00 94.19 501 ASP A N 1
ATOM 3880 C CA . ASP A 1 501 ? -10.749 17.407 19.282 1.00 94.19 501 ASP A CA 1
ATOM 3881 C C . ASP A 1 501 ? -12.040 17.236 18.470 1.00 94.19 501 ASP A C 1
ATOM 3883 O O . ASP A 1 501 ? -12.980 16.567 18.895 1.00 94.19 501 ASP A O 1
ATOM 3887 N N . GLU A 1 502 ? -12.085 17.839 17.281 1.00 93.38 502 GLU A N 1
ATOM 3888 C CA . GLU A 1 502 ? -13.272 17.838 16.410 1.00 93.38 502 GLU A CA 1
ATOM 3889 C C . GLU A 1 502 ? -13.693 16.442 15.918 1.00 93.38 502 GLU A C 1
ATOM 3891 O O . GLU A 1 502 ? -14.803 16.271 15.412 1.00 93.38 502 GLU A O 1
ATOM 3896 N N . ALA A 1 503 ? -12.837 15.430 16.074 1.00 95.62 503 ALA A N 1
ATOM 3897 C CA . ALA A 1 503 ? -13.142 14.053 15.707 1.00 95.62 503 ALA A CA 1
ATOM 3898 C C . ALA A 1 503 ? -13.491 13.160 16.905 1.00 95.62 503 ALA A C 1
ATOM 3900 O O . ALA A 1 503 ? -13.572 11.937 16.743 1.00 95.62 503 ALA A O 1
ATOM 3901 N N . ILE A 1 504 ? -13.660 13.743 18.097 1.00 97.25 504 ILE A N 1
ATOM 3902 C CA . ILE A 1 504 ? -14.316 13.119 19.249 1.00 97.25 504 ILE A CA 1
ATOM 3903 C C . ILE A 1 504 ? -15.678 13.788 19.420 1.00 97.25 504 ILE A C 1
ATOM 3905 O O . ILE A 1 504 ? -15.796 14.890 19.949 1.00 97.25 504 ILE A O 1
ATOM 3909 N N . ILE A 1 505 ? -16.724 13.118 18.948 1.00 97.94 505 ILE A N 1
ATOM 3910 C CA . ILE A 1 505 ? -18.078 13.670 18.909 1.00 97.94 505 ILE A CA 1
ATOM 3911 C C . ILE A 1 505 ? -18.898 13.081 20.050 1.00 97.94 505 ILE A C 1
ATOM 3913 O O . ILE A 1 505 ? -19.215 11.893 20.064 1.00 97.94 505 ILE A O 1
ATOM 3917 N N . LEU A 1 506 ? -19.241 13.923 21.017 1.00 97.25 506 LEU A N 1
ATOM 3918 C CA . LEU A 1 506 ? -20.061 13.553 22.167 1.00 97.25 506 LEU A CA 1
ATOM 3919 C C . LEU A 1 506 ? -21.448 14.161 21.978 1.00 97.25 506 LEU A C 1
ATOM 3921 O O . LEU A 1 506 ? -21.561 15.375 21.807 1.00 97.25 506 LEU A O 1
ATOM 3925 N N . VAL A 1 507 ? -22.482 13.325 21.984 1.00 97.00 507 VAL A N 1
ATOM 3926 C CA . VAL A 1 507 ? -23.868 13.747 21.734 1.00 97.00 507 VAL A CA 1
ATOM 3927 C C . VAL A 1 507 ? -24.825 13.112 22.726 1.00 97.00 507 VAL A C 1
ATOM 3929 O O . VAL A 1 507 ? -24.519 12.098 23.348 1.00 97.00 507 VAL A O 1
ATOM 3932 N N . ASP A 1 508 ? -26.016 13.678 22.813 1.00 93.75 508 ASP A N 1
ATOM 3933 C CA . ASP A 1 508 ? -27.205 13.063 23.396 1.00 93.75 508 ASP A CA 1
ATOM 3934 C C . ASP A 1 508 ? -28.303 12.933 22.326 1.00 93.75 508 ASP A C 1
ATOM 3936 O O . ASP A 1 508 ? -28.113 13.325 21.173 1.00 93.75 508 ASP A O 1
ATOM 3940 N N . ASP A 1 509 ? -29.466 12.400 22.698 1.00 87.31 509 ASP A N 1
ATOM 3941 C CA . ASP A 1 509 ? -30.579 12.207 21.760 1.00 87.31 509 ASP A CA 1
ATOM 3942 C C . ASP A 1 509 ? -31.065 13.523 21.126 1.00 87.31 509 ASP A C 1
ATOM 3944 O O . ASP A 1 509 ? -31.569 13.522 20.006 1.00 87.31 509 ASP A O 1
ATOM 3948 N N . SER A 1 510 ? -30.890 14.660 21.811 1.00 91.75 510 SER A N 1
ATOM 3949 C CA . SER A 1 510 ? -31.318 15.974 21.313 1.00 91.75 510 SER A CA 1
ATOM 3950 C C . SER A 1 510 ? -30.362 16.579 20.284 1.00 91.75 510 SER A C 1
ATOM 3952 O O . SER A 1 510 ? -30.759 17.450 19.514 1.00 91.75 510 SER A O 1
ATOM 3954 N N . THR A 1 511 ? -29.115 16.109 20.260 1.00 95.94 511 THR A N 1
ATOM 3955 C CA . THR A 1 511 ? -28.024 16.609 19.408 1.00 95.94 511 THR A CA 1
ATOM 3956 C C . THR A 1 511 ? -27.522 15.563 18.410 1.00 95.94 511 THR A C 1
ATOM 3958 O O . THR A 1 511 ? -26.556 15.807 17.683 1.00 95.94 511 THR A O 1
ATOM 3961 N N . LEU A 1 512 ? -28.186 14.403 18.344 1.00 95.56 512 LEU A N 1
ATOM 3962 C CA . LEU A 1 512 ? -27.774 13.257 17.539 1.00 95.56 512 LEU A CA 1
ATOM 3963 C C . LEU A 1 512 ? -27.641 13.591 16.047 1.00 95.56 512 LEU A C 1
ATOM 3965 O O . LEU A 1 512 ? -26.663 13.183 15.428 1.00 95.56 512 LEU A O 1
ATOM 3969 N N . GLU A 1 513 ? -28.582 14.344 15.475 1.00 95.25 513 GLU A N 1
ATOM 3970 C CA . GLU A 1 513 ? -28.577 14.705 14.048 1.00 95.25 513 GLU A CA 1
ATOM 3971 C C . GLU A 1 513 ? -27.358 15.571 13.678 1.00 95.25 513 GLU A C 1
ATOM 3973 O O . GLU A 1 513 ? -26.587 15.230 12.774 1.00 95.25 513 GLU A O 1
ATOM 3978 N N . ASP A 1 514 ? -27.125 16.650 14.431 1.00 95.88 514 ASP A N 1
ATOM 3979 C CA . ASP A 1 514 ? -25.980 17.543 14.230 1.00 95.88 514 ASP A CA 1
ATOM 3980 C C . ASP A 1 514 ? -24.650 16.816 14.457 1.00 95.88 514 ASP A C 1
ATOM 3982 O O . ASP A 1 514 ? -23.690 16.973 13.695 1.00 95.88 514 ASP A O 1
ATOM 3986 N N . GLY A 1 515 ? -24.581 15.984 15.495 1.00 97.00 515 GLY A N 1
ATOM 3987 C CA . GLY A 1 515 ? -23.383 15.214 15.780 1.00 97.00 515 GLY A CA 1
ATOM 3988 C C . GLY A 1 515 ? -23.103 14.132 14.746 1.00 97.00 515 GLY A C 1
ATOM 3989 O O . GLY A 1 515 ? -21.946 13.944 14.379 1.00 97.00 515 GLY A O 1
ATOM 3990 N N . LEU A 1 516 ? -24.129 13.485 14.194 1.00 97.12 516 LEU A N 1
ATOM 3991 C CA . LEU A 1 516 ? -23.965 12.533 13.100 1.00 97.12 516 LEU A CA 1
ATOM 3992 C C . LEU A 1 516 ? -23.467 13.231 11.827 1.00 97.12 516 LEU A C 1
ATOM 3994 O O . LEU A 1 516 ? -22.572 12.722 11.152 1.00 97.12 516 LEU A O 1
ATOM 3998 N N . SER A 1 517 ? -23.950 14.444 11.541 1.00 97.44 517 SER A N 1
ATOM 3999 C CA . SER A 1 517 ? -23.404 15.292 10.472 1.00 97.44 517 SER A CA 1
ATOM 4000 C C . SER A 1 517 ? -21.914 15.597 10.683 1.00 97.44 517 SER A C 1
ATOM 4002 O O . SER A 1 517 ? -21.105 15.460 9.760 1.00 97.44 517 SER A O 1
ATOM 4004 N N . ASN A 1 518 ? -21.514 15.947 11.907 1.00 97.38 518 ASN A N 1
ATOM 4005 C CA . ASN A 1 518 ? -20.109 16.194 12.240 1.00 97.38 518 ASN A CA 1
ATOM 4006 C C . ASN A 1 518 ? -19.257 14.916 12.187 1.00 97.38 518 ASN A C 1
ATOM 4008 O O . ASN A 1 518 ? -18.140 14.949 11.669 1.00 97.38 518 ASN A O 1
ATOM 4012 N N . PHE A 1 519 ? -19.798 13.775 12.613 1.00 98.25 519 PHE A N 1
ATOM 4013 C CA . PHE A 1 519 ? -19.141 12.475 12.498 1.00 98.25 519 PHE A CA 1
ATOM 4014 C C . PHE A 1 519 ? -18.878 12.084 11.048 1.00 98.25 519 PHE A C 1
ATOM 4016 O O . PHE A 1 519 ? -17.766 11.674 10.721 1.00 98.25 519 PHE A O 1
ATOM 4023 N N . LYS A 1 520 ? -19.850 12.282 10.152 1.00 97.81 520 LYS A N 1
ATOM 4024 C CA . LYS A 1 520 ? -19.667 12.018 8.719 1.00 97.81 520 LYS A CA 1
ATOM 4025 C C . LYS A 1 520 ? -18.585 12.906 8.103 1.00 97.81 520 LYS A C 1
ATOM 4027 O O . LYS A 1 520 ? -17.758 12.410 7.338 1.00 97.81 520 LYS A O 1
ATOM 4032 N N . LYS A 1 521 ? -18.517 14.190 8.485 1.00 96.62 521 LYS A N 1
ATOM 4033 C CA . LYS A 1 521 ? -17.420 15.090 8.073 1.00 96.62 521 LYS A CA 1
ATOM 4034 C C . LYS A 1 521 ? -16.064 14.587 8.568 1.00 96.62 521 LYS A C 1
ATOM 4036 O O . LYS A 1 521 ? -15.114 14.551 7.789 1.00 96.62 521 LYS A O 1
ATOM 4041 N N . ALA A 1 522 ? -15.981 14.156 9.827 1.00 96.44 522 ALA A N 1
ATOM 4042 C CA . ALA A 1 522 ? -14.752 13.602 10.384 1.00 96.44 522 ALA A CA 1
ATOM 4043 C C . ALA A 1 522 ? -14.335 12.301 9.675 1.00 96.44 522 ALA A C 1
ATOM 4045 O O . ALA A 1 522 ? -13.179 12.138 9.291 1.00 96.44 522 ALA A O 1
ATOM 4046 N N . LEU A 1 523 ? -15.277 11.397 9.411 1.00 96.44 523 LEU A N 1
ATOM 4047 C CA . LEU A 1 523 ? -15.030 10.156 8.675 1.00 96.44 523 LEU A CA 1
ATOM 4048 C C . LEU A 1 523 ? -14.554 10.407 7.237 1.00 96.44 523 LEU A C 1
ATOM 4050 O O . LEU A 1 523 ? -13.631 9.736 6.769 1.00 96.44 523 LEU A O 1
ATOM 4054 N N . ALA A 1 524 ? -15.110 11.413 6.561 1.00 94.25 524 ALA A N 1
ATOM 4055 C CA . ALA A 1 524 ? -14.677 11.821 5.226 1.00 94.25 524 ALA A CA 1
ATOM 4056 C C . ALA A 1 524 ? -13.238 12.375 5.192 1.00 94.25 524 ALA A C 1
ATOM 4058 O O . ALA A 1 524 ? -12.560 12.234 4.173 1.00 94.25 524 ALA A O 1
ATOM 4059 N N . ALA A 1 525 ? -12.750 12.952 6.297 1.00 92.19 525 ALA A N 1
ATOM 4060 C CA . ALA A 1 525 ? -11.379 13.456 6.437 1.00 92.19 525 ALA A CA 1
ATOM 4061 C C . ALA A 1 525 ? -10.325 12.348 6.650 1.00 92.19 525 ALA A C 1
ATOM 4063 O O . ALA A 1 525 ? -9.131 12.636 6.713 1.00 92.19 525 ALA A O 1
ATOM 4064 N N . HIS A 1 526 ? -10.747 11.079 6.722 1.00 90.00 526 HIS A N 1
ATOM 4065 C CA . HIS A 1 526 ? -9.926 9.881 6.921 1.00 90.00 526 HIS A CA 1
ATOM 4066 C C . HIS A 1 526 ? -9.257 9.757 8.302 1.00 90.00 526 HIS A C 1
ATOM 4068 O O . HIS A 1 526 ? -9.486 8.750 8.977 1.00 90.00 526 HIS A O 1
ATOM 4074 N N . ARG A 1 527 ? -8.414 10.716 8.710 1.00 93.81 527 ARG A N 1
ATOM 4075 C CA . ARG A 1 527 ? -7.612 10.667 9.948 1.00 93.81 527 ARG A CA 1
ATOM 4076 C C . ARG A 1 527 ? -7.303 12.056 10.508 1.00 93.81 527 ARG A C 1
ATOM 4078 O O . ARG A 1 527 ? -7.120 13.008 9.757 1.00 93.81 527 ARG A O 1
ATOM 4085 N N . PHE A 1 528 ? -7.145 12.130 11.829 1.00 94.38 528 PHE A N 1
ATOM 4086 C CA . PHE A 1 528 ? -6.835 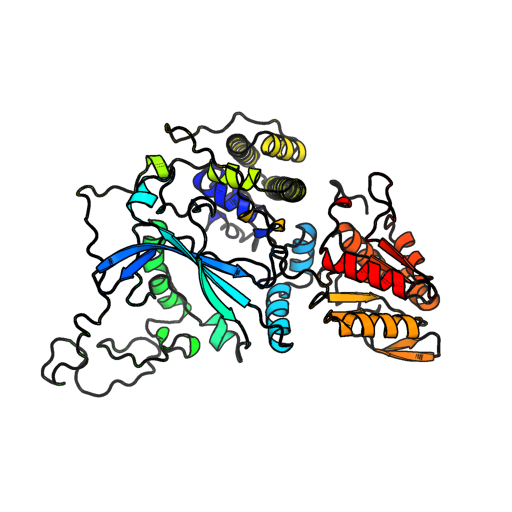13.351 12.582 1.00 94.38 528 PHE A CA 1
ATOM 4087 C C . PHE A 1 528 ? -5.442 13.270 13.213 1.00 94.38 528 PHE A C 1
ATOM 4089 O O . PHE A 1 528 ? -5.291 13.038 14.410 1.00 94.38 528 PHE A O 1
ATOM 4096 N N . PHE A 1 529 ? -4.406 13.440 12.388 1.00 93.38 529 PHE A N 1
ATOM 4097 C CA . PHE A 1 529 ? -3.000 13.287 12.798 1.00 93.38 529 PHE A CA 1
ATOM 4098 C C . PHE A 1 529 ? -2.516 14.330 13.815 1.00 93.38 529 PHE A C 1
ATOM 4100 O O . PHE A 1 529 ? -1.435 14.187 14.370 1.00 93.38 529 PHE A O 1
ATOM 4107 N N . THR A 1 530 ? -3.316 15.353 14.119 1.00 90.56 530 THR A N 1
ATOM 4108 C CA . THR A 1 530 ? -3.060 16.273 15.239 1.00 90.56 530 THR A CA 1
ATOM 4109 C C . THR A 1 530 ? -3.056 15.569 16.601 1.00 90.56 530 THR A C 1
ATOM 4111 O O . THR A 1 530 ? -2.498 16.105 17.555 1.00 90.56 530 THR A O 1
ATOM 4114 N N . ARG A 1 531 ? -3.641 14.365 16.696 1.00 90.44 531 ARG A N 1
ATOM 4115 C CA . ARG A 1 531 ? -3.586 13.495 17.883 1.00 90.44 531 ARG A CA 1
ATOM 4116 C C . ARG A 1 531 ? -2.287 12.708 18.010 1.00 90.44 531 ARG A C 1
ATOM 4118 O O . ARG A 1 531 ? -2.013 12.161 19.075 1.00 90.44 531 ARG A O 1
ATOM 4125 N N . GLU A 1 532 ? -1.539 12.566 16.922 1.00 88.56 532 GLU A N 1
ATOM 4126 C CA . GLU A 1 532 ? -0.401 11.661 16.886 1.00 88.56 532 GLU A CA 1
ATOM 4127 C C . GLU A 1 532 ? 0.746 12.220 17.729 1.00 88.56 532 GLU A C 1
ATOM 4129 O O . GLU A 1 532 ? 1.257 13.314 17.486 1.00 88.56 532 GLU A O 1
ATOM 4134 N N . LEU A 1 533 ? 1.145 11.451 18.740 1.00 82.12 533 LEU A N 1
ATOM 4135 C CA . LEU A 1 533 ? 2.230 11.781 19.652 1.00 82.12 533 LEU A CA 1
ATOM 4136 C C . LEU A 1 533 ? 3.242 10.639 19.696 1.00 82.12 533 LEU A C 1
ATOM 4138 O O . LEU A 1 533 ? 2.895 9.465 19.575 1.00 82.12 533 LEU A O 1
ATOM 4142 N N . ASP A 1 534 ? 4.503 10.998 19.915 1.00 80.62 534 ASP A N 1
ATOM 4143 C CA . ASP A 1 534 ? 5.615 10.062 20.043 1.00 80.62 534 ASP A CA 1
ATOM 4144 C C . ASP A 1 534 ? 6.445 10.428 21.292 1.00 80.62 534 ASP A C 1
ATOM 4146 O O . ASP A 1 534 ? 7.224 11.387 21.245 1.00 80.62 534 ASP A O 1
ATOM 4150 N N . PRO A 1 535 ? 6.278 9.718 22.428 1.00 80.69 535 PRO A N 1
ATOM 4151 C CA . PRO A 1 535 ? 5.460 8.511 22.613 1.00 80.69 535 PRO A CA 1
ATOM 4152 C C . PRO A 1 535 ? 3.938 8.787 22.683 1.00 80.69 535 PRO A C 1
ATOM 4154 O O . PRO A 1 535 ? 3.537 9.898 23.036 1.00 80.69 535 PRO A O 1
ATOM 4157 N N . PRO A 1 536 ? 3.088 7.779 22.399 1.00 80.06 536 PRO A N 1
ATOM 4158 C CA . PRO A 1 536 ? 1.630 7.903 22.490 1.00 80.06 536 PRO A CA 1
ATOM 4159 C C . PRO A 1 536 ? 1.149 8.052 23.946 1.00 80.06 536 PRO A C 1
ATOM 4161 O O . PRO A 1 536 ? 1.770 7.514 24.864 1.00 80.06 536 PRO A O 1
ATOM 4164 N N . ILE A 1 537 ? 0.039 8.776 24.154 1.00 69.62 537 ILE A N 1
ATOM 4165 C CA . ILE A 1 537 ? -0.499 9.141 25.487 1.00 69.62 537 ILE A CA 1
ATOM 4166 C C . ILE A 1 537 ? -1.711 8.319 25.956 1.00 69.62 537 ILE A C 1
ATOM 4168 O O . ILE A 1 537 ? -2.041 8.373 27.139 1.00 69.62 537 ILE A O 1
ATOM 4172 N N . ALA A 1 538 ? -2.364 7.583 25.057 1.00 59.94 538 ALA A N 1
ATOM 4173 C CA . ALA A 1 538 ? -3.530 6.729 25.308 1.00 59.94 538 ALA A CA 1
ATOM 4174 C C . ALA A 1 538 ? -3.384 5.428 24.520 1.00 59.94 538 ALA A C 1
ATOM 4176 O O . ALA A 1 538 ? -2.594 5.461 23.550 1.00 59.94 538 ALA A O 1
#

Radius of gyration: 27.95 Å; chains: 1; bounding box: 69×57×80 Å

Sequence (538 aa):
IHAVKPRQDNEIPQAATAHDSAWDFFSQQPSSMHTLFWAMSGHGTVRSYRHMDGWGVHTFRFVADEGKTKLVKFRFKTQQGLASRLWEEQQVMAGKSADADRQDLWEAIEAGEFPQWELGLQIFTEEQAEAFPFDVLDPT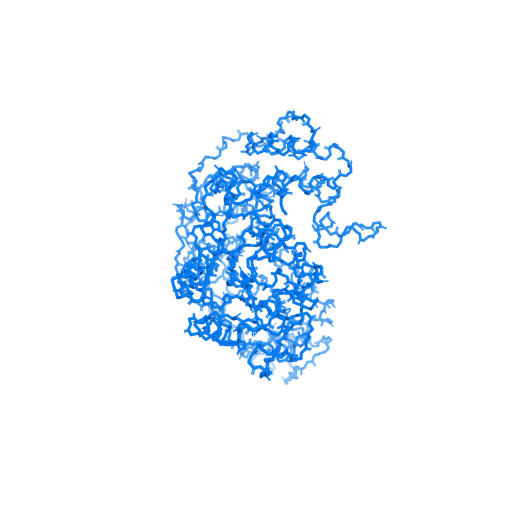KIVPEELVPVVRVGKMTLNRNPDNFFAETEQVAFCTAHIVPGIDFSNDPLLQGRIHSYLDTQLTRLGGPNFHEIPINSSIAPVNNNQRDGMHRQAIHRGRVSYEPNSLAGGCPFQAGISGFSSFPQPIAEDKVRGKPELFADHYSQATLFWQSQTPVEKAHIIAAFRFELTRIQVVAIRQRVLSLLLNVDKELATSVAKGLGLELPPAAHIVSNLPAPTYEPSPALSLFSRPGQTGIHTRRVAILVGNEVEADAVATVYTDLLSEGAVPRIVGVQLGKVITHDGKALDVEISLEAGPSVLYDAVIVAGGDGSVKELLADAHALEFVRLQYRHCKPIMAIGSGVTLLHKADVPTTLPDGSVDEAIILVDDSTLEDGLSNFKKALAAHRFFTRELDPPIA

pLDDT: mean 95.08, std 5.95, range [52.25, 98.81]

Foldseek 3Di:
DQLQFQDPVPRPDHPGNLEASNLLVCLVCLLCLLVLLCCLFQVVFWLAPLQHKDWPLAWWWFADLVRDIKIKIKIWAWQQAHDGFAPVLSVVCCVQPVCLRVCLQQVCLVVQVWTKTFIWMQIGHPVLQVPDLAHSLASSDDDFCVSTPTHTDGMDTDRDDDPDCCLAVQLDQDALLPDAHRIGGDPNVVSVVRNPPSQVVCCPSVVHNCSCVRVNNDDPDDDDALDDDMPPDDDDDDDDGRDPPDPRVPRPPDDPPSNGDDHRPDDDDPDPDDPPVLNSLQSAQSSLLLLLQEDPLRLVSSLVSLLSSLLSYPDVVSSQSVLLSVVSNPDVSSVSSCVSNVHDHDHHDDRPHPDPRDHDDRRNVSYSVSIRRPQFQAQAEEEEEWAAQFAVVLVVVLCVVSVVRRHHYFYEYQDAAWHQHVVRDTDGHPYYLSSDALSSGLEYEYTDGPRTCVRLLVDPSSLVNVVVCLQSQGAYEYEDCSVVSCVSSVPDQAFPVRHGDLRYQYYYPVCSVVSSVSNRNRSSVSGDCSNHDVVHDD